Protein 7ZE1 (pdb70)

Radius of gyration: 24.99 Å; Cα contacts (8 Å, |Δi|>4): 1269; chains: 1; bounding box: 70×55×51 Å

Secondary structure (DSSP, 8-state):
-HHHHHHHHHHTTTTTTS----HHHHHHHHH--HHHH-SSBS-HHHHHHHHHHHHTT-S--TTS---TTSHHHHHHHHHHHHHHHTBSSHHHHHHHHHHHHHHS-HHHHHHHHHHHHHHSTTTTT-----HHHHSGGGTS-HHHHHHHHHHHHH-BSBSTTSSSSEEEE---GGGTS---GGGG-HHHHT-HHHHHHHHHHHHHS-TT--HHHHSGGGG-SHHHHHHHHHHHHHHHHHHHHHTT--SPPP--TTS-B---B----B-TTSPBPP-BPTTB--SHHHHTTT---SS-GGGGHHHHHHHHHHHHHHHHHH-EEE-TT--EEES-STTHHHHHHHHHHT-TTSTTHHHH--HHHHHHHHHH--PPPSBTTB----GGGSSSSGGGSHHHHHHHHHHHHHHHHHHHHHSPPP-HHHH--TT--EEEEE---EEEEEEEEEEE-GGGS---HHHHHHT---EEEEEEEEEE---EEEEEEEESS--EEEEEEEEEESB-TTSPBPPGGGTGGG-EEEEEEEEE--SEEEEEEEEGGG---SSS--SS-STTIIIIIT-------SSS---GGGSSPP-BSS-EEEEEEEEEEE------S-SS--TTSS-S-S-SSPTTGGGSS--S-HHHHHH-TTEEEEEEEEEEE-

Sequence (654 aa):
NYSQQQRDVWRLFKYINQPSYYKDHVEIAHSYYFYDHASNYAKHEVVEEFYRYFKYDTFLQRGEIFSVFHGEHLKQAIALFKLFYYANDFDTFYKTAVWARQHVNEGMFLYAFSVALIHRPDTYYFSLPPIYEIYPHYFYNYEVIQKAQHYKQMYYGQDGAHYNDRTIYANYSGYYVNVYPEQALAYFTEDVGVNSFYYYYNLYYPYWMSGEEFNLKYDNRGEIFYYMYQQILARYYLERLSHGFGEIDHFDWEVPFESGYYPSMCYPNGLYFPTRHAYAHLYEYFYNYGQHYGFNKYAHSYTHISDYERRIHDVIDSGYVHTHSGQKVDLFSHEGLDILGNLIEGNPESPYYHYYGAYQVFARHLLGYSHQPLTFHKLHPSALEHFETSMRDPAFYQLYKKLLGFFFRYKSQHYHYYDEHDLAYHGVHVKHVEVDPLVTYFDYFYADLSNAVYVTPEEFVHDSFKVHVAQERLNHKPFTYKIYIDSDKDTEAVVKVFLGPKYDEYGRYINLTENWMNFVQFDHFVYKLKSGENVISRNSHEIYNYIHDRTSYYELYQKAFGVQFHDNQFFFGFPQRYMLPRGSPEGMTYQFYVFVTKYHPYKAHASVPMVGSGMHYVDAYPMGYPFDRPVYYEELFYALPNSYFQDVRIYYQG

InterPro domains:
  IPR000896 Hemocyanin/hexamerin middle domain [PF00372] (154-431)
  IPR005203 Hemocyanin, C-terminal [PF03723] (442-683)
  IPR005204 Hemocyanin, N-terminal [PF03722] (27-147)
  IPR008922 Di-copper centre-containing domain superfamily [G3DSA:1.10.1280.10] (153-436)
  IPR008922 Di-copper centre-containing domain superfamily [SSF48056] (154-436)
  IPR013788 Hemocyanin/hexamerin [PR00187] (208-221)
  IPR013788 Hemocyanin/hexamerin [PR00187] (222-239)
  IPR013788 Hemocyanin/hexamerin [PR00187] (255-267)
  IPR013788 Hemocyanin/hexamerin [PR00187] (416-431)
  IPR013788 Hemocyanin/hexamerin [PS00210] (413-421)
  IPR013788 Hemocyanin/hexamerin [PTHR11511] (4-686)
  IPR014756 Immunoglobulin E-set [SSF81296] (441-684)
  IPR036697 Hemocyanin, N-terminal domain superfamily [G3DSA:1.20.1370.10] (26-152)
  IPR036697 Hemocyanin, N-terminal domain superfamily [SSF48050] (26-153)
  IPR037020 Hemocyanin, C-terminal domain superfamily [G3DSA:2.60.40.1520] (439-694)

Organism: Tribolium castaneum (NCBI:txid7070)

B-factor: mean 20.19, std 8.04, range [6.66, 45.57]

Structure (mmCIF, N/CA/C/O backbone):
data_7ZE1
#
_entry.id   7ZE1
#
_cell.length_a   1.00
_cell.length_b   1.00
_cell.length_c   1.00
_cell.angle_alpha   90.00
_cell.angle_beta   90.00
_cell.angle_gamma   90.00
#
_symmetry.space_group_name_H-M   'P 1'
#
loop_
_atom_site.group_PDB
_atom_site.id
_atom_site.type_symbol
_atom_site.label_atom_id
_atom_site.label_alt_id
_atom_site.label_comp_id
_atom_site.label_asym_id
_atom_site.label_entity_id
_atom_site.label_seq_id
_atom_site.pdbx_PDB_ins_code
_atom_site.Cartn_x
_atom_site.Cartn_y
_atom_site.Cartn_z
_atom_site.occupancy
_atom_site.B_iso_or_equiv
_atom_site.auth_seq_id
_atom_site.auth_comp_id
_atom_site.auth_asym_id
_atom_site.auth_atom_id
_atom_site.pdbx_PDB_model_num
ATOM 1 N N . ASN A 1 25 ? 18.314 55.448 34.118 1.00 35.36 25 ASN A N 1
ATOM 2 C CA . ASN A 1 25 ? 16.948 55.405 34.625 1.00 35.36 25 ASN A CA 1
ATOM 3 C C . ASN A 1 25 ? 16.166 54.284 33.953 1.00 35.36 25 ASN A C 1
ATOM 4 O O . ASN A 1 25 ? 16.724 53.511 33.178 1.00 35.36 25 ASN A O 1
ATOM 9 N N . TYR A 1 26 ? 14.868 54.199 34.252 1.00 31.97 26 TYR A N 1
ATOM 10 C CA . TYR A 1 26 ? 14.033 53.193 33.606 1.00 31.97 26 TYR A CA 1
ATOM 11 C C . TYR A 1 26 ? 13.999 53.399 32.098 1.00 31.97 26 TYR A C 1
ATOM 12 O O . TYR A 1 26 ? 14.070 52.434 31.330 1.00 31.97 26 TYR A O 1
ATOM 21 N N . SER A 1 27 ? 13.887 54.653 31.654 1.00 32.24 27 SER A N 1
ATOM 22 C CA . SER A 1 27 ? 13.894 54.932 30.222 1.00 32.24 27 SER A CA 1
ATOM 23 C C . SER A 1 27 ? 15.229 54.547 29.594 1.00 32.24 27 SER A C 1
ATOM 24 O O . SER A 1 27 ? 15.268 53.961 28.504 1.00 32.24 27 SER A O 1
ATOM 27 N N . GLN A 1 28 ? 16.336 54.872 30.264 1.00 32.73 28 GLN A N 1
ATOM 28 C CA . GLN A 1 28 ? 17.646 54.522 29.729 1.00 32.73 28 GLN A CA 1
ATOM 29 C C . GLN A 1 28 ? 17.853 53.014 29.724 1.00 32.73 28 GLN A C 1
ATOM 30 O O . GLN A 1 28 ? 18.445 52.467 28.787 1.00 32.73 28 GLN A O 1
ATOM 36 N N . GLN A 1 29 ? 17.375 52.324 30.761 1.00 29.71 29 GLN A N 1
ATOM 37 C CA . GLN A 1 29 ? 17.451 50.867 30.768 1.00 29.71 29 GLN A CA 1
ATOM 38 C C . GLN A 1 29 ? 16.640 50.276 29.622 1.00 29.71 29 GLN A C 1
ATOM 39 O O . GLN A 1 29 ? 17.074 49.321 28.970 1.00 29.71 29 GLN A O 1
ATOM 45 N N . GLN A 1 30 ? 15.461 50.840 29.357 1.00 28.51 30 GLN A N 1
ATOM 46 C CA . GLN A 1 30 ? 14.657 50.396 28.223 1.00 28.51 30 GLN A CA 1
ATOM 47 C C . GLN A 1 30 ? 15.401 50.597 26.910 1.00 28.51 30 GLN A C 1
ATOM 48 O O . GLN A 1 30 ? 15.413 49.709 26.046 1.00 28.51 30 GLN A O 1
ATOM 54 N N . ARG A 1 31 ? 16.022 51.764 26.737 1.00 31.01 31 ARG A N 1
ATOM 55 C CA . ARG A 1 31 ? 16.740 52.034 25.497 1.00 31.01 31 ARG A CA 1
ATOM 56 C C . ARG A 1 31 ? 17.928 51.095 25.331 1.00 31.01 31 ARG A C 1
ATOM 57 O O . ARG A 1 31 ? 18.203 50.628 24.222 1.00 31.01 31 ARG A O 1
ATOM 65 N N . ASP A 1 32 ? 18.649 50.808 26.417 1.00 28.90 32 ASP A N 1
ATOM 66 C CA . ASP A 1 32 ? 19.755 49.857 26.340 1.00 28.90 32 ASP A CA 1
ATOM 67 C C . ASP A 1 32 ? 19.257 48.455 26.005 1.00 28.90 32 ASP A C 1
ATOM 68 O O . ASP A 1 32 ? 19.882 47.735 25.213 1.00 28.90 32 ASP A O 1
ATOM 73 N N . VAL A 1 33 ? 18.136 48.048 26.600 1.00 26.00 33 VAL A N 1
ATOM 74 C CA . VAL A 1 33 ? 17.560 46.746 26.283 1.00 26.00 33 VAL A CA 1
ATOM 75 C C . VAL A 1 33 ? 17.233 46.665 24.800 1.00 26.00 33 VAL A C 1
ATOM 76 O O . VAL A 1 33 ? 17.525 45.663 24.138 1.00 26.00 33 VAL A O 1
ATOM 80 N N . TRP A 1 34 ? 16.624 47.717 24.251 1.00 24.73 34 TRP A N 1
ATOM 81 C CA . TRP A 1 34 ? 16.314 47.708 22.824 1.00 24.73 34 TRP A CA 1
ATOM 82 C C . TRP A 1 34 ? 17.586 47.688 21.985 1.00 24.73 34 TRP A C 1
ATOM 83 O O . TRP A 1 34 ? 17.657 46.988 20.969 1.00 24.73 34 TRP A O 1
ATOM 94 N N . ARG A 1 35 ? 18.602 48.451 22.393 1.00 27.46 35 ARG A N 1
ATOM 95 C CA . ARG A 1 35 ? 19.867 48.455 21.666 1.00 27.46 35 ARG A CA 1
ATOM 96 C C . ARG A 1 35 ? 20.477 47.065 21.611 1.00 27.46 35 ARG A C 1
ATOM 97 O O . ARG A 1 35 ? 21.120 46.707 20.619 1.00 27.46 35 ARG A O 1
ATOM 105 N N . LEU A 1 36 ? 20.294 46.274 22.667 1.00 25.63 36 LEU A N 1
ATOM 106 C CA . LEU A 1 36 ? 20.883 44.939 22.689 1.00 25.63 36 LEU A CA 1
ATOM 107 C C . LEU A 1 36 ? 20.356 44.045 21.572 1.00 25.63 36 LEU A C 1
ATOM 108 O O . LEU A 1 36 ? 21.005 43.049 21.237 1.00 25.63 36 LEU A O 1
ATOM 113 N N . PHE A 1 37 ? 19.207 44.373 20.984 1.00 21.82 37 PHE A N 1
ATOM 114 C CA . PHE A 1 37 ? 18.568 43.522 19.989 1.00 21.82 37 PHE A CA 1
ATOM 115 C C . PHE A 1 37 ? 18.848 43.944 18.552 1.00 21.82 37 PHE A C 1
ATOM 116 O O . PHE A 1 37 ? 18.304 43.332 17.629 1.00 21.82 37 PHE A O 1
ATOM 124 N N . LYS A 1 38 ? 19.674 44.963 18.335 1.00 24.75 38 LYS A N 1
ATOM 125 C CA . LYS A 1 38 ? 19.950 45.436 16.985 1.00 24.75 38 LYS A CA 1
ATOM 126 C C . LYS A 1 38 ? 20.970 44.539 16.297 1.00 24.75 38 LYS A C 1
ATOM 127 O O . LYS A 1 38 ? 22.018 44.217 16.863 1.00 24.75 38 LYS A O 1
ATOM 133 N N . TYR A 1 39 ? 20.659 44.144 15.064 1.00 24.64 39 TYR A N 1
ATOM 134 C CA . TYR A 1 39 ? 21.553 43.331 14.240 1.00 24.64 39 TYR A CA 1
ATOM 135 C C . TYR A 1 39 ? 22.059 42.119 15.020 1.00 24.64 39 TYR A C 1
ATOM 136 O O . TYR A 1 39 ? 23.247 41.968 15.303 1.00 24.64 39 TYR A O 1
ATOM 145 N N . ILE A 1 40 ? 21.113 41.247 15.365 1.00 20.45 40 ILE A N 1
ATOM 146 C CA . ILE A 1 40 ? 21.433 40.089 16.192 1.00 20.45 40 ILE A CA 1
ATOM 147 C C . ILE A 1 40 ? 22.369 39.144 15.449 1.00 20.45 40 ILE A C 1
ATOM 148 O O . ILE A 1 40 ? 23.267 38.541 16.048 1.00 20.45 40 ILE A O 1
ATOM 153 N N . ASN A 1 41 ? 22.185 39.005 14.135 1.00 20.04 41 ASN A N 1
ATOM 154 C CA . ASN A 1 41 ? 23.013 38.091 13.356 1.00 20.04 41 ASN A CA 1
ATOM 155 C C . ASN A 1 41 ? 24.457 38.558 13.241 1.00 20.04 41 ASN A C 1
ATOM 156 O O . ASN A 1 41 ? 25.305 37.779 12.795 1.00 20.04 41 ASN A O 1
ATOM 161 N N . GLN A 1 42 ? 24.752 39.796 13.623 1.00 24.27 42 GLN A N 1
ATOM 162 C CA . GLN A 1 42 ? 26.090 40.355 13.574 1.00 24.27 42 GLN A CA 1
ATOM 163 C C . GLN A 1 42 ? 26.582 40.660 14.982 1.00 24.27 42 GLN A C 1
ATOM 164 O O . GLN A 1 42 ? 25.773 40.856 15.893 1.00 24.27 42 GLN A O 1
ATOM 170 N N . PRO A 1 43 ? 27.896 40.704 15.197 1.00 25.28 43 PRO A N 1
ATOM 171 C CA . PRO A 1 43 ? 28.400 41.167 16.492 1.00 25.28 43 PRO A CA 1
ATOM 172 C C . PRO A 1 43 ? 28.029 42.622 16.730 1.00 25.28 43 PRO A C 1
ATOM 173 O O . PRO A 1 43 ? 27.958 43.429 15.801 1.00 25.28 43 PRO A O 1
ATOM 177 N N . SER A 1 44 ? 27.789 42.954 17.994 1.00 26.99 44 SER A N 1
ATOM 178 C CA . SER A 1 44 ? 27.442 44.321 18.358 1.00 26.99 44 SER A CA 1
ATOM 179 C C . SER A 1 44 ? 28.655 45.223 18.175 1.00 26.99 44 SER A C 1
ATOM 180 O O . SER A 1 44 ? 29.662 45.070 18.873 1.00 26.99 44 SER A O 1
ATOM 183 N N . TYR A 1 45 ? 28.562 46.164 17.240 1.00 28.79 45 TYR A N 1
ATOM 184 C CA . TYR A 1 45 ? 29.668 47.062 16.939 1.00 28.79 45 TYR A CA 1
ATOM 185 C C . TYR A 1 45 ? 29.611 48.362 17.729 1.00 28.79 45 TYR A C 1
ATOM 186 O O . TYR A 1 45 ? 30.436 49.250 17.491 1.00 28.79 45 TYR A O 1
ATOM 195 N N . TYR A 1 46 ? 28.666 48.501 18.656 1.00 28.59 46 TYR A N 1
ATOM 196 C CA . TYR A 1 46 ? 28.703 49.627 19.576 1.00 28.59 46 TYR A CA 1
ATOM 197 C C . TYR A 1 46 ? 29.986 49.572 20.394 1.00 28.59 46 TYR A C 1
ATOM 198 O O . TYR A 1 46 ? 30.456 48.495 20.770 1.00 28.59 46 TYR A O 1
ATOM 207 N N . LYS A 1 47 ? 30.556 50.746 20.669 1.00 32.29 47 LYS A N 1
ATOM 208 C CA . LYS A 1 47 ? 31.813 50.792 21.409 1.00 32.29 47 LYS A CA 1
ATOM 209 C C . LYS A 1 47 ? 31.628 50.279 22.832 1.00 32.29 47 LYS A C 1
ATOM 210 O O . LYS A 1 47 ? 32.444 49.493 23.331 1.00 32.29 47 LYS A O 1
ATOM 216 N N . ASP A 1 48 ? 30.555 50.709 23.499 1.00 31.51 48 ASP A N 1
ATOM 217 C CA . ASP A 1 48 ? 30.296 50.246 24.859 1.00 31.51 48 ASP A CA 1
ATOM 218 C C . ASP A 1 48 ? 30.089 48.739 24.897 1.00 31.51 48 ASP A C 1
ATOM 219 O O . ASP A 1 48 ? 30.609 48.056 25.787 1.00 31.51 48 ASP A O 1
ATOM 224 N N . HIS A 1 49 ? 29.329 48.199 23.943 1.00 29.31 49 HIS A N 1
ATOM 225 C CA . HIS A 1 49 ? 29.097 46.759 23.920 1.00 29.31 49 HIS A CA 1
ATOM 226 C C . HIS A 1 49 ? 30.404 45.999 23.751 1.00 29.31 49 HIS A C 1
ATOM 227 O O . HIS A 1 49 ? 30.650 45.006 24.447 1.00 29.31 49 HIS A O 1
ATOM 234 N N . VAL A 1 50 ? 31.256 46.450 22.830 1.00 30.88 50 VAL A N 1
ATOM 235 C CA . VAL A 1 50 ? 32.516 45.758 22.578 1.00 30.88 50 VAL A CA 1
ATOM 236 C C . VAL A 1 50 ? 33.401 45.811 23.816 1.00 30.88 50 VAL A C 1
ATOM 237 O O . VAL A 1 50 ? 33.995 44.803 24.221 1.00 30.88 50 VAL A O 1
ATOM 241 N N . GLU A 1 51 ? 33.500 46.988 24.439 1.00 31.41 51 GLU A N 1
ATOM 242 C CA . GLU A 1 51 ? 34.317 47.110 25.642 1.00 31.41 51 GLU A CA 1
ATOM 243 C C . GLU A 1 51 ? 33.807 46.195 26.747 1.00 31.41 51 GLU A C 1
ATOM 244 O O . GLU A 1 51 ? 34.591 45.483 27.387 1.00 31.41 51 GLU A O 1
ATOM 250 N N . ILE A 1 52 ? 32.493 46.191 26.979 1.00 29.11 52 ILE A N 1
ATOM 251 C CA . ILE A 1 52 ? 31.930 45.379 28.053 1.00 29.11 52 ILE A CA 1
ATOM 252 C C . ILE A 1 52 ? 32.179 43.901 27.787 1.00 29.11 52 ILE A C 1
ATOM 253 O O . ILE A 1 52 ? 32.575 43.149 28.686 1.00 29.11 52 ILE A O 1
ATOM 258 N N . ALA A 1 53 ? 31.948 43.458 26.551 1.00 28.77 53 ALA A N 1
ATOM 259 C CA . ALA A 1 53 ? 32.132 42.046 26.239 1.00 28.77 53 ALA A CA 1
ATOM 260 C C . ALA A 1 53 ? 33.591 41.632 26.381 1.00 28.77 53 ALA A C 1
ATOM 261 O O . ALA A 1 53 ? 33.887 40.569 26.936 1.00 28.77 53 ALA A O 1
ATOM 263 N N . HIS A 1 54 ? 34.520 42.456 25.892 1.00 33.14 54 HIS A N 1
ATOM 264 C CA . HIS A 1 54 ? 35.926 42.075 25.925 1.00 33.14 54 HIS A CA 1
ATOM 265 C C . HIS A 1 54 ? 36.514 42.144 27.329 1.00 33.14 54 HIS A C 1
ATOM 266 O O . HIS A 1 54 ? 37.382 41.333 27.668 1.00 33.14 54 HIS A O 1
ATOM 273 N N . SER A 1 55 ? 36.068 43.091 28.153 1.00 32.20 55 SER A N 1
ATOM 274 C CA . SER A 1 55 ? 36.629 43.244 29.490 1.00 32.20 55 SER A CA 1
ATOM 275 C C . SER A 1 55 ? 35.931 42.377 30.529 1.00 32.20 55 SER A C 1
ATOM 276 O O . SER A 1 55 ? 36.588 41.882 31.451 1.00 32.20 55 SER A O 1
ATOM 279 N N . TYR A 1 56 ? 34.622 42.178 30.403 1.00 29.99 56 TYR A N 1
ATOM 280 C CA . TYR A 1 56 ? 33.879 41.433 31.407 1.00 29.99 56 TYR A CA 1
ATOM 281 C C . TYR A 1 56 ? 34.226 39.949 31.354 1.00 29.99 56 TYR A C 1
ATOM 282 O O . TYR A 1 56 ? 34.649 39.419 30.324 1.00 29.99 56 TYR A O 1
ATOM 291 N N . TYR A 1 57 ? 34.045 39.280 32.493 1.00 32.26 57 TYR A N 1
ATOM 292 C CA . TYR A 1 57 ? 34.275 37.839 32.598 1.00 32.26 57 TYR A CA 1
ATOM 293 C C . TYR A 1 57 ? 33.373 37.328 33.718 1.00 32.26 57 TYR A C 1
ATOM 294 O O . TYR A 1 57 ? 33.668 37.542 34.897 1.00 32.26 57 TYR A O 1
ATOM 303 N N . PHE A 1 58 ? 32.279 36.660 33.344 1.00 29.11 58 PHE A N 1
ATOM 304 C CA . PHE A 1 58 ? 31.333 36.184 34.348 1.00 29.11 58 PHE A CA 1
ATOM 305 C C . PHE A 1 58 ? 31.978 35.162 35.277 1.00 29.11 58 PHE A C 1
ATOM 306 O O . PHE A 1 58 ? 31.772 35.207 36.496 1.00 29.11 58 PHE A O 1
ATOM 314 N N . TYR A 1 59 ? 32.761 34.233 34.725 1.00 30.70 59 TYR A N 1
ATOM 315 C CA . TYR A 1 59 ? 33.436 33.252 35.567 1.00 30.70 59 TYR A CA 1
ATOM 316 C C . TYR A 1 59 ? 34.510 33.901 36.428 1.00 30.70 59 TYR A C 1
ATOM 317 O O . TYR A 1 59 ? 34.784 33.428 37.537 1.00 30.70 59 TYR A O 1
ATOM 326 N N . ASP A 1 60 ? 35.129 34.978 35.939 1.00 32.33 60 ASP A N 1
ATOM 327 C CA . ASP A 1 60 ? 36.179 35.638 36.707 1.00 32.33 60 ASP A CA 1
ATOM 328 C C . ASP A 1 60 ? 35.635 36.192 38.016 1.00 32.33 60 ASP A C 1
ATOM 329 O O . ASP A 1 60 ? 36.298 36.111 39.056 1.00 32.33 60 ASP A O 1
ATOM 334 N N . HIS A 1 61 ? 34.433 36.764 37.986 1.00 33.14 61 HIS A N 1
ATOM 335 C CA . HIS A 1 61 ? 33.816 37.288 39.197 1.00 33.14 61 HIS A CA 1
ATOM 336 C C . HIS A 1 61 ? 33.137 36.169 39.974 1.00 33.14 61 HIS A C 1
ATOM 337 O O . HIS A 1 61 ? 33.506 35.891 41.120 1.00 33.14 61 HIS A O 1
ATOM 344 N N . ALA A 1 62 ? 32.138 35.529 39.367 1.00 30.53 62 ALA A N 1
ATOM 345 C CA . ALA A 1 62 ? 31.536 34.328 39.935 1.00 30.53 62 ALA A CA 1
ATOM 346 C C . ALA A 1 62 ? 30.870 34.575 41.285 1.00 30.53 62 ALA A C 1
ATOM 347 O O . ALA A 1 62 ? 30.429 33.625 41.938 1.00 30.53 62 ALA A O 1
ATOM 349 N N . SER A 1 63 ? 30.792 35.835 41.716 1.00 31.32 63 SER A N 1
ATOM 350 C CA . SER A 1 63 ? 30.181 36.172 42.996 1.00 31.32 63 SER A CA 1
ATOM 351 C C . SER A 1 63 ? 28.949 37.051 42.858 1.00 31.32 63 SER A C 1
ATOM 352 O O . SER A 1 63 ? 28.153 37.124 43.800 1.00 31.32 63 SER A O 1
ATOM 355 N N . ASN A 1 64 ? 28.775 37.716 41.718 1.00 30.27 64 ASN A N 1
ATOM 356 C CA . ASN A 1 64 ? 27.644 38.610 41.514 1.00 30.27 64 ASN A CA 1
ATOM 357 C C . ASN A 1 64 ? 26.358 37.873 41.166 1.00 30.27 64 ASN A C 1
ATOM 358 O O . ASN A 1 64 ? 25.304 38.512 41.085 1.00 30.27 64 ASN A O 1
ATOM 363 N N . TYR A 1 65 ? 26.416 36.563 40.954 1.00 27.90 65 TYR A N 1
ATOM 364 C CA . TYR A 1 65 ? 25.233 35.758 40.689 1.00 27.90 65 TYR A CA 1
ATOM 365 C C . TYR A 1 65 ? 24.815 35.031 41.960 1.00 27.90 65 TYR A C 1
ATOM 366 O O . TYR A 1 65 ? 25.661 34.556 42.723 1.00 27.90 65 TYR A O 1
ATOM 375 N N . ALA A 1 66 ? 23.503 34.947 42.181 1.00 27.69 66 ALA A N 1
ATOM 376 C CA . ALA A 1 66 ? 22.991 34.391 43.428 1.00 27.69 66 ALA A CA 1
ATOM 377 C C . ALA A 1 66 ? 23.436 32.953 43.653 1.00 27.69 66 ALA A C 1
ATOM 378 O O . ALA A 1 66 ? 23.440 32.491 44.799 1.00 27.69 66 ALA A O 1
ATOM 380 N N . LYS A 1 67 ? 23.807 32.237 42.595 1.00 28.90 67 LYS A N 1
ATOM 381 C CA . LYS A 1 67 ? 24.174 30.833 42.695 1.00 28.90 67 LYS A CA 1
ATOM 382 C C . LYS A 1 67 ? 25.442 30.579 41.895 1.00 28.90 67 LYS A C 1
ATOM 383 O O . LYS A 1 67 ? 25.564 31.030 40.753 1.00 28.90 67 LYS A O 1
ATOM 389 N N . HIS A 1 68 ? 26.389 29.859 42.499 1.00 29.67 68 HIS A N 1
ATOM 390 C CA . HIS A 1 68 ? 27.602 29.489 41.783 1.00 29.67 68 HIS A CA 1
ATOM 391 C C . HIS A 1 68 ? 27.408 28.257 40.912 1.00 29.67 68 HIS A C 1
ATOM 392 O O . HIS A 1 68 ? 28.208 28.023 39.997 1.00 29.67 68 HIS A O 1
ATOM 399 N N . GLU A 1 69 ? 26.358 27.473 41.165 1.00 29.48 69 GLU A N 1
ATOM 400 C CA . GLU A 1 69 ? 26.104 26.302 40.335 1.00 29.48 69 GLU A CA 1
ATOM 401 C C . GLU A 1 69 ? 25.770 26.705 38.905 1.00 29.48 69 GLU A C 1
ATOM 402 O O . GLU A 1 69 ? 26.229 26.067 37.952 1.00 29.48 69 GLU A O 1
ATOM 408 N N . VAL A 1 70 ? 24.975 27.762 38.732 1.00 27.03 70 VAL A N 1
ATOM 409 C CA . VAL A 1 70 ? 24.570 28.168 37.390 1.00 27.03 70 VAL A CA 1
ATOM 410 C C . VAL A 1 70 ? 25.778 28.635 36.587 1.00 27.03 70 VAL A C 1
ATOM 411 O O . VAL A 1 70 ? 25.947 28.269 35.416 1.00 27.03 70 VAL A O 1
ATOM 415 N N . VAL A 1 71 ? 26.644 29.440 37.205 1.00 27.33 71 VAL A N 1
ATOM 416 C CA . VAL A 1 71 ? 27.826 29.924 36.504 1.00 27.33 71 VAL A CA 1
ATOM 417 C C . VAL A 1 71 ? 28.771 28.770 36.202 1.00 27.33 71 VAL A C 1
ATOM 418 O O . VAL A 1 71 ? 29.371 28.715 35.124 1.00 27.33 71 VAL A O 1
ATOM 422 N N . GLU A 1 72 ? 28.926 27.833 37.141 1.00 28.51 72 GLU A N 1
ATOM 423 C CA . GLU A 1 72 ? 29.792 26.687 36.882 1.00 28.51 72 GLU A CA 1
ATOM 424 C C . GLU A 1 72 ? 29.260 25.844 35.730 1.00 28.51 72 GLU A C 1
ATOM 425 O O . GLU A 1 72 ? 30.030 25.382 34.881 1.00 28.51 72 GLU A O 1
ATOM 431 N N . GLU A 1 73 ? 27.944 25.634 35.683 1.00 28.96 73 GLU A N 1
ATOM 432 C CA . GLU A 1 73 ? 27.353 24.869 34.590 1.00 28.96 73 GLU A CA 1
ATOM 433 C C . GLU A 1 73 ? 27.569 25.570 33.256 1.00 28.96 73 GLU A C 1
ATOM 434 O O . GLU A 1 73 ? 27.942 24.937 32.258 1.00 28.96 73 GLU A O 1
ATOM 440 N N . PHE A 1 74 ? 27.336 26.883 33.215 1.00 25.66 74 PHE A N 1
ATOM 441 C CA . PHE A 1 74 ? 27.520 27.595 31.957 1.00 25.66 74 PHE A CA 1
ATOM 442 C C . PHE A 1 74 ? 28.984 27.603 31.539 1.00 25.66 74 PHE A C 1
ATOM 443 O O . PHE A 1 74 ? 29.290 27.529 30.347 1.00 25.66 74 PHE A O 1
ATOM 451 N N . TYR A 1 75 ? 29.906 27.696 32.501 1.00 29.90 75 TYR A N 1
ATOM 452 C CA . TYR A 1 75 ? 31.326 27.629 32.173 1.00 29.90 75 TYR A CA 1
ATOM 453 C C . TYR A 1 75 ? 31.690 26.265 31.604 1.00 29.90 75 TYR A C 1
ATOM 454 O O . TYR A 1 75 ? 32.431 26.169 30.616 1.00 29.90 75 TYR A O 1
ATOM 463 N N . ARG A 1 76 ? 31.169 25.197 32.212 1.00 29.58 76 ARG A N 1
ATOM 464 C CA . ARG A 1 76 ? 31.405 23.858 31.685 1.00 29.58 76 ARG A CA 1
ATOM 465 C C . ARG A 1 76 ? 30.905 23.745 30.254 1.00 29.58 76 ARG A C 1
ATOM 466 O O . ARG A 1 76 ? 31.579 23.165 29.395 1.00 29.58 76 ARG A O 1
ATOM 474 N N . TYR A 1 77 ? 29.718 24.286 29.979 1.00 25.09 77 TYR A N 1
ATOM 475 C CA . TYR A 1 77 ? 29.204 24.254 28.614 1.00 25.09 77 TYR A CA 1
ATOM 476 C C . TYR A 1 77 ? 30.083 25.075 27.678 1.00 25.09 77 TYR A C 1
ATOM 477 O O . TYR A 1 77 ? 30.383 24.647 26.558 1.00 25.09 77 TYR A O 1
ATOM 486 N N . PHE A 1 78 ? 30.520 26.251 28.131 1.00 27.53 78 PHE A N 1
ATOM 487 C CA . PHE A 1 78 ? 31.160 27.212 27.242 1.00 27.53 78 PHE A CA 1
ATOM 488 C C . PHE A 1 78 ? 32.571 26.782 26.863 1.00 27.53 78 PHE A C 1
ATOM 489 O O . PHE A 1 78 ? 32.993 26.973 25.717 1.00 27.53 78 PHE A O 1
ATOM 497 N N . LYS A 1 79 ? 33.318 26.206 27.803 1.00 31.23 79 LYS A N 1
ATOM 498 C CA . LYS A 1 79 ? 34.736 25.964 27.557 1.00 31.23 79 LYS A CA 1
ATOM 499 C C . LYS A 1 79 ? 34.999 24.645 26.837 1.00 31.23 79 LYS A C 1
ATOM 500 O O . LYS A 1 79 ? 35.664 24.627 25.797 1.00 31.23 79 LYS A O 1
ATOM 506 N N . TYR A 1 80 ? 34.484 23.541 27.368 1.00 33.67 80 TYR A N 1
ATOM 507 C CA . TYR A 1 80 ? 34.937 22.206 26.974 1.00 33.67 80 TYR A CA 1
ATOM 508 C C . TYR A 1 80 ? 34.170 21.690 25.753 1.00 33.67 80 TYR A C 1
ATOM 509 O O . TYR A 1 80 ? 33.532 20.638 25.775 1.00 33.67 80 TYR A O 1
ATOM 518 N N . ASP A 1 81 ? 34.267 22.459 24.667 1.00 33.99 81 ASP A N 1
ATOM 519 C CA . ASP A 1 81 ? 33.750 22.063 23.360 1.00 33.99 81 ASP A CA 1
ATOM 520 C C . ASP A 1 81 ? 32.376 21.413 23.441 1.00 33.99 81 ASP A C 1
ATOM 521 O O . ASP A 1 81 ? 32.136 20.385 22.801 1.00 33.99 81 ASP A O 1
ATOM 526 N N . THR A 1 82 ? 31.469 21.996 24.218 1.00 29.01 82 THR A N 1
ATOM 527 C CA . THR A 1 82 ? 30.090 21.528 24.297 1.00 29.01 82 THR A CA 1
ATOM 528 C C . THR A 1 82 ? 29.129 22.698 24.177 1.00 29.01 82 THR A C 1
ATOM 529 O O . THR A 1 82 ? 28.042 22.696 24.761 1.00 29.01 82 THR A O 1
ATOM 533 N N . PHE A 1 83 ? 29.513 23.717 23.412 1.00 23.56 83 PHE A N 1
ATOM 534 C CA . PHE A 1 83 ? 28.703 24.914 23.257 1.00 23.56 83 PHE A CA 1
ATOM 535 C C . PHE A 1 83 ? 28.387 25.150 21.789 1.00 23.56 83 PHE A C 1
ATOM 536 O O . PHE A 1 83 ? 29.183 24.829 20.904 1.00 23.56 83 PHE A O 1
ATOM 544 N N . LEU A 1 84 ? 27.217 25.735 21.547 1.00 18.80 84 LEU A N 1
ATOM 545 C CA . LEU A 1 84 ? 26.761 26.035 20.195 1.00 18.80 84 LEU A CA 1
ATOM 546 C C . LEU A 1 84 ? 27.425 27.324 19.726 1.00 18.80 84 LEU A C 1
ATOM 547 O O . LEU A 1 84 ? 27.152 28.402 20.262 1.00 18.80 84 LEU A O 1
ATOM 552 N N . GLN A 1 85 ? 28.292 27.214 18.724 1.00 21.35 85 GLN A N 1
ATOM 553 C CA . GLN A 1 85 ? 29.053 28.358 18.246 1.00 21.35 85 GLN A CA 1
ATOM 554 C C . GLN A 1 85 ? 28.145 29.335 17.503 1.00 21.35 85 GLN A C 1
ATOM 555 O O . GLN A 1 85 ? 26.998 29.035 17.169 1.00 21.35 85 GLN A O 1
ATOM 561 N N . ARG A 1 86 ? 28.676 30.528 17.251 1.00 21.21 86 ARG A N 1
ATOM 562 C CA . ARG A 1 86 ? 27.943 31.512 16.468 1.00 21.21 86 ARG A CA 1
ATOM 563 C C . ARG A 1 86 ? 27.778 31.031 15.032 1.00 21.21 86 ARG A C 1
ATOM 564 O O . ARG A 1 86 ? 28.678 30.414 14.458 1.00 21.21 86 ARG A O 1
ATOM 572 N N . GLY A 1 87 ? 26.618 31.327 14.449 1.00 19.64 87 GLY A N 1
ATOM 573 C CA . GLY A 1 87 ? 26.330 30.957 13.082 1.00 19.64 87 GLY A CA 1
ATOM 574 C C . GLY A 1 87 ? 25.606 29.641 12.916 1.00 19.64 87 GLY A C 1
ATOM 575 O O . GLY A 1 87 ? 25.183 29.323 11.797 1.00 19.64 87 GLY A O 1
ATOM 576 N N . GLU A 1 88 ? 25.451 28.865 13.982 1.00 18.94 88 GLU A N 1
ATOM 577 C CA . GLU A 1 88 ? 24.744 27.597 13.916 1.00 18.94 88 GLU A CA 1
ATOM 578 C C . GLU A 1 88 ? 23.271 27.789 14.243 1.00 18.94 88 GLU A C 1
ATOM 579 O O . GLU A 1 88 ? 22.896 28.639 15.054 1.00 18.94 88 GLU A O 1
ATOM 585 N N . ILE A 1 89 ? 22.433 26.983 13.592 1.00 12.98 89 ILE A N 1
ATOM 586 C CA . ILE A 1 89 ? 20.999 27.044 13.827 1.00 12.98 89 ILE A CA 1
ATOM 587 C C . ILE A 1 89 ? 20.698 26.584 15.245 1.00 12.98 89 ILE A C 1
ATOM 588 O O . ILE A 1 89 ? 21.260 25.594 15.731 1.00 12.98 89 ILE A O 1
ATOM 593 N N . PHE A 1 90 ? 19.809 27.307 15.916 1.00 14.86 90 PHE A N 1
ATOM 594 C CA . PHE A 1 90 ? 19.383 26.986 17.269 1.00 14.86 90 PHE A CA 1
ATOM 595 C C . PHE A 1 90 ? 17.919 26.571 17.252 1.00 14.86 90 PHE A C 1
ATOM 596 O O . PHE A 1 90 ? 17.090 27.214 16.603 1.00 14.86 90 PHE A O 1
ATOM 604 N N . SER A 1 91 ? 17.609 25.486 17.956 1.00 12.50 91 SER A N 1
ATOM 605 C CA . SER A 1 91 ? 16.241 24.996 18.069 1.00 12.50 91 SER A CA 1
ATOM 606 C C . SER A 1 91 ? 15.975 24.663 19.527 1.00 12.50 91 SER A C 1
ATOM 607 O O . SER A 1 91 ? 16.692 23.852 20.119 1.00 12.50 91 SER A O 1
ATOM 610 N N . VAL A 1 92 ? 14.948 25.288 20.104 1.00 13.18 92 VAL A N 1
ATOM 611 C CA . VAL A 1 92 ? 14.620 25.056 21.505 1.00 13.18 92 VAL A CA 1
ATOM 612 C C . VAL A 1 92 ? 14.047 23.670 21.744 1.00 13.18 92 VAL A C 1
ATOM 613 O O . VAL A 1 92 ? 13.898 23.263 22.900 1.00 13.18 92 VAL A O 1
ATOM 617 N N . PHE A 1 93 ? 13.727 22.935 20.684 1.00 10.89 93 PHE A N 1
ATOM 618 C CA . PHE A 1 93 ? 13.193 21.587 20.802 1.00 10.89 93 PHE A CA 1
ATOM 619 C C . PHE A 1 93 ? 14.263 20.517 20.672 1.00 10.89 93 PHE A C 1
ATOM 620 O O . PHE A 1 93 ? 13.931 19.328 20.670 1.00 10.89 93 PHE A O 1
ATOM 628 N N . HIS A 1 94 ? 15.527 20.905 20.553 1.00 13.78 94 HIS A N 1
ATOM 629 C CA . HIS A 1 94 ? 16.633 19.966 20.634 1.00 13.78 94 HIS A CA 1
ATOM 630 C C . HIS A 1 94 ? 17.127 19.911 22.072 1.00 13.78 94 HIS A C 1
ATOM 631 O O . HIS A 1 94 ? 17.221 20.939 22.747 1.00 13.78 94 HIS A O 1
ATOM 638 N N . GLY A 1 95 ? 17.434 18.702 22.540 1.00 14.78 95 GLY A N 1
ATOM 639 C CA . GLY A 1 95 ? 17.727 18.528 23.953 1.00 14.78 95 GLY A CA 1
ATOM 640 C C . GLY A 1 95 ? 18.905 19.362 24.417 1.00 14.78 95 GLY A C 1
ATOM 641 O O . GLY A 1 95 ? 18.823 20.068 25.424 1.00 14.78 95 GLY A O 1
ATOM 642 N N . GLU A 1 96 ? 20.016 19.304 23.681 1.00 17.68 96 GLU A N 1
ATOM 643 C CA . GLU A 1 96 ? 21.227 19.978 24.137 1.00 17.68 96 GLU A CA 1
ATOM 644 C C . GLU A 1 96 ? 21.139 21.482 23.901 1.00 17.68 96 GLU A C 1
ATOM 645 O O . GLU A 1 96 ? 21.611 22.274 24.727 1.00 17.68 96 GLU A O 1
ATOM 651 N N . HIS A 1 97 ? 20.531 21.899 22.787 1.00 15.50 97 HIS A N 1
ATOM 652 C CA . HIS A 1 97 ? 20.210 23.311 22.612 1.00 15.50 97 HIS A CA 1
ATOM 653 C C . HIS A 1 97 ? 19.402 23.821 23.793 1.00 15.50 97 HIS A C 1
ATOM 654 O O . HIS A 1 97 ? 19.682 24.891 24.342 1.00 15.50 97 HIS A O 1
ATOM 661 N N . LEU A 1 98 ? 18.377 23.064 24.185 1.00 15.78 98 LEU A N 1
ATOM 662 C CA . LEU A 1 98 ? 17.528 23.487 25.289 1.00 15.78 98 LEU A CA 1
ATOM 663 C C . LEU A 1 98 ? 18.315 23.562 26.587 1.00 15.78 98 LEU A C 1
ATOM 664 O O . LEU A 1 98 ? 18.141 24.500 27.369 1.00 15.78 98 LEU A O 1
ATOM 669 N N . LYS A 1 99 ? 19.176 22.577 26.844 1.00 17.33 99 LYS A N 1
ATOM 670 C CA . LYS A 1 99 ? 19.962 22.597 28.073 1.00 17.33 99 LYS A CA 1
ATOM 671 C C . LYS A 1 99 ? 20.873 23.818 28.125 1.00 17.33 99 LYS A C 1
ATOM 672 O O . LYS A 1 99 ? 20.966 24.491 29.159 1.00 17.33 99 LYS A O 1
ATOM 678 N N . GLN A 1 100 ? 21.551 24.123 27.017 1.00 19.48 100 GLN A N 1
ATOM 679 C CA . GLN A 1 100 ? 22.439 25.282 26.990 1.00 19.48 100 GLN A CA 1
ATOM 680 C C . GLN A 1 100 ? 21.658 26.582 27.137 1.00 19.48 100 GLN A C 1
ATOM 681 O O . GLN A 1 100 ? 22.096 27.504 27.840 1.00 19.48 100 GLN A O 1
ATOM 687 N N . ALA A 1 101 ? 20.505 26.681 26.472 1.00 18.24 101 ALA A N 1
ATOM 688 C CA . ALA A 1 101 ? 19.685 27.879 26.599 1.00 18.24 101 ALA A CA 1
ATOM 689 C C . ALA A 1 101 ? 19.185 28.045 28.025 1.00 18.24 101 ALA A C 1
ATOM 690 O O . ALA A 1 101 ? 19.105 29.165 28.534 1.00 18.24 101 ALA A O 1
ATOM 692 N N . ILE A 1 102 ? 18.844 26.938 28.686 1.00 17.83 102 ILE A N 1
ATOM 693 C CA . ILE A 1 102 ? 18.423 27.003 30.081 1.00 17.83 102 ILE A CA 1
ATOM 694 C C . ILE A 1 102 ? 19.568 27.484 30.957 1.00 17.83 102 ILE A C 1
ATOM 695 O O . ILE A 1 102 ? 19.374 28.300 31.863 1.00 17.83 102 ILE A O 1
ATOM 700 N N . ALA A 1 103 ? 20.776 26.973 30.716 1.00 21.27 103 ALA A N 1
ATOM 701 C CA . ALA A 1 103 ? 21.922 27.412 31.505 1.00 21.27 103 ALA A CA 1
ATOM 702 C C . ALA A 1 103 ? 22.160 28.908 31.337 1.00 21.27 103 ALA A C 1
ATOM 703 O O . ALA A 1 103 ? 22.397 29.626 32.317 1.00 21.27 103 ALA A O 1
ATOM 705 N N . LEU A 1 104 ? 22.085 29.401 30.099 1.00 21.26 104 LEU A N 1
ATOM 706 C CA . LEU A 1 104 ? 22.283 30.830 29.877 1.00 21.26 104 LEU A CA 1
ATOM 707 C C . LEU A 1 104 ? 21.164 31.651 30.508 1.00 21.26 104 LEU A C 1
ATOM 708 O O . LEU A 1 104 ? 21.417 32.717 31.081 1.00 21.26 104 LEU A O 1
ATOM 713 N N . PHE A 1 105 ? 19.919 31.185 30.403 1.00 19.53 105 PHE A N 1
ATOM 714 C CA . PHE A 1 105 ? 18.818 31.914 31.020 1.00 19.53 105 PHE A CA 1
ATOM 715 C C . PHE A 1 105 ? 18.982 31.969 32.529 1.00 19.53 105 PHE A C 1
ATOM 716 O O . PHE A 1 105 ? 18.671 32.985 33.154 1.00 19.53 105 PHE A O 1
ATOM 724 N N . LYS A 1 106 ? 19.443 30.876 33.138 1.00 21.48 106 LYS A N 1
ATOM 725 C CA . LYS A 1 106 ? 19.672 30.876 34.578 1.00 21.48 106 LYS A CA 1
ATOM 726 C C . LYS A 1 106 ? 20.813 31.811 34.951 1.00 21.48 106 LYS A C 1
ATOM 727 O O . LYS A 1 106 ? 20.781 32.447 36.010 1.00 21.48 106 LYS A O 1
ATOM 733 N N . LEU A 1 107 ? 21.835 31.902 34.099 1.00 24.41 107 LEU A N 1
ATOM 734 C CA . LEU A 1 107 ? 22.893 32.879 34.332 1.00 24.41 107 LEU A CA 1
ATOM 735 C C . LEU A 1 107 ? 22.345 34.299 34.286 1.00 24.41 107 LEU A C 1
ATOM 736 O O . LEU A 1 107 ? 22.708 35.142 35.114 1.00 24.41 107 LEU A O 1
ATOM 741 N N . PHE A 1 108 ? 21.477 34.586 33.314 1.00 22.35 108 PHE A N 1
ATOM 742 C CA . PHE A 1 108 ? 20.892 35.922 33.205 1.00 22.35 108 PHE A CA 1
ATOM 743 C C . PHE A 1 108 ? 19.962 36.222 34.374 1.00 22.35 108 PHE A C 1
ATOM 744 O O . PHE A 1 108 ? 19.921 37.353 34.870 1.00 22.35 108 PHE A O 1
ATOM 752 N N . TYR A 1 109 ? 19.191 35.226 34.805 1.00 23.06 109 TYR A N 1
ATOM 753 C CA . TYR A 1 109 ? 18.114 35.439 35.763 1.00 23.06 109 TYR A CA 1
ATOM 754 C C . TYR A 1 109 ? 18.641 35.597 37.182 1.00 23.06 109 TYR A C 1
ATOM 755 O O . TYR A 1 109 ? 18.101 36.389 37.962 1.00 23.06 109 TYR A O 1
ATOM 764 N N . TYR A 1 110 ? 19.696 34.865 37.532 1.00 24.52 110 TYR A N 1
ATOM 765 C CA . TYR A 1 110 ? 20.246 34.888 38.885 1.00 24.52 110 TYR A CA 1
ATOM 766 C C . TYR A 1 110 ? 21.340 35.928 39.042 1.00 24.52 110 TYR A C 1
ATOM 767 O O . TYR A 1 110 ? 22.246 35.771 39.863 1.00 24.52 110 TYR A O 1
ATOM 776 N N . ALA A 1 111 ? 21.282 37.004 38.264 1.00 25.29 111 ALA A N 1
ATOM 777 C CA . ALA A 1 111 ? 22.161 38.147 38.456 1.00 25.29 111 ALA A CA 1
ATOM 778 C C . ALA A 1 111 ? 21.660 38.938 39.657 1.00 25.29 111 ALA A C 1
ATOM 779 O O . ALA A 1 111 ? 20.519 39.412 39.661 1.00 25.29 111 ALA A O 1
ATOM 781 N N . ASN A 1 112 ? 22.515 39.085 40.672 1.00 28.00 112 ASN A N 1
ATOM 782 C CA . ASN A 1 112 ? 22.076 39.696 41.922 1.00 28.00 112 ASN A CA 1
ATOM 783 C C . ASN A 1 112 ? 21.572 41.114 41.698 1.00 28.00 112 ASN A C 1
ATOM 784 O O . ASN A 1 112 ? 20.597 41.541 42.327 1.00 28.00 112 ASN A O 1
ATOM 789 N N . ASP A 1 113 ? 22.221 41.859 40.810 1.00 28.28 113 ASP A N 1
ATOM 790 C CA . ASP A 1 113 ? 21.827 43.218 40.480 1.00 28.28 113 ASP A CA 1
ATOM 791 C C . ASP A 1 113 ? 21.691 43.368 38.970 1.00 28.28 113 ASP A C 1
ATOM 792 O O . ASP A 1 113 ? 22.257 42.595 38.193 1.00 28.28 113 ASP A O 1
ATOM 797 N N . PHE A 1 114 ? 20.917 44.377 38.562 1.00 26.78 114 PHE A N 1
ATOM 798 C CA . PHE A 1 114 ? 20.654 44.578 37.141 1.00 26.78 114 PHE A CA 1
ATOM 799 C C . PHE A 1 114 ? 21.928 44.890 36.368 1.00 26.78 114 PHE A C 1
ATOM 800 O O . PHE A 1 114 ? 22.032 44.544 35.187 1.00 26.78 114 PHE A O 1
ATOM 808 N N . ASP A 1 115 ? 22.898 45.556 37.000 1.00 28.25 115 ASP A N 1
ATOM 809 C CA . ASP A 1 115 ? 24.134 45.890 36.298 1.00 28.25 115 ASP A CA 1
ATOM 810 C C . ASP A 1 115 ? 24.876 44.631 35.865 1.00 28.25 115 ASP A C 1
ATOM 811 O O . ASP A 1 115 ? 25.366 44.545 34.731 1.00 28.25 115 ASP A O 1
ATOM 816 N N . THR A 1 116 ? 24.962 43.639 36.753 1.00 27.75 116 THR A N 1
ATOM 817 C CA . THR A 1 116 ? 25.589 42.375 36.386 1.00 27.75 116 THR A CA 1
ATOM 818 C C . THR A 1 116 ? 24.816 41.690 35.271 1.00 27.75 116 THR A C 1
ATOM 819 O O . THR A 1 116 ? 25.411 41.097 34.363 1.00 27.75 116 THR A O 1
ATOM 823 N N . PHE A 1 117 ? 23.486 41.757 35.327 1.00 24.54 117 PHE A N 1
ATOM 824 C CA . PHE A 1 117 ? 22.669 41.178 34.268 1.00 24.54 117 PHE A CA 1
ATOM 825 C C . PHE A 1 117 ? 22.966 41.836 32.929 1.00 24.54 117 PHE A C 1
ATOM 826 O O . PHE A 1 117 ? 23.068 41.155 31.905 1.00 24.54 117 PHE A O 1
ATOM 834 N N . TYR A 1 118 ? 23.121 43.160 32.918 1.00 27.36 118 TYR A N 1
ATOM 835 C CA . TYR A 1 118 ? 23.410 43.857 31.671 1.00 27.36 118 TYR A CA 1
ATOM 836 C C . TYR A 1 118 ? 24.793 43.501 31.144 1.00 27.36 118 TYR A C 1
ATOM 837 O O . TYR A 1 118 ? 24.971 43.308 29.935 1.00 27.36 118 TYR A O 1
ATOM 846 N N . LYS A 1 119 ? 25.790 43.420 32.027 1.00 27.57 119 LYS A N 1
ATOM 847 C CA . LYS A 1 119 ? 27.124 43.035 31.573 1.00 27.57 119 LYS A CA 1
ATOM 848 C C . LYS A 1 119 ? 27.116 41.627 30.994 1.00 27.57 119 LYS A C 1
ATOM 849 O O . LYS A 1 119 ? 27.708 41.374 29.935 1.00 27.57 119 LYS A O 1
ATOM 855 N N . THR A 1 120 ? 26.437 40.697 31.668 1.00 25.36 120 THR A N 1
ATOM 856 C CA . THR A 1 120 ? 26.333 39.338 31.151 1.00 25.36 120 THR A CA 1
ATOM 857 C C . THR A 1 120 ? 25.611 39.319 29.811 1.00 25.36 120 THR A C 1
ATOM 858 O O . THR A 1 120 ? 26.002 38.585 28.898 1.00 25.36 120 THR A O 1
ATOM 862 N N . ALA A 1 121 ? 24.545 40.111 29.681 1.00 24.59 121 ALA A N 1
ATOM 863 C CA . ALA A 1 121 ? 23.800 40.153 28.430 1.00 24.59 121 ALA A CA 1
ATOM 864 C C . ALA A 1 121 ? 24.667 40.670 27.293 1.00 24.59 121 ALA A C 1
ATOM 865 O O . ALA A 1 121 ? 24.628 40.132 26.184 1.00 24.59 121 ALA A O 1
ATOM 867 N N . VAL A 1 122 ? 25.453 41.717 27.547 1.00 26.90 122 VAL A N 1
ATOM 868 C CA . VAL A 1 122 ? 26.335 42.249 26.510 1.00 26.90 122 VAL A CA 1
ATOM 869 C C . VAL A 1 122 ? 27.368 41.203 26.106 1.00 26.90 122 VAL A C 1
ATOM 870 O O . VAL A 1 122 ? 27.619 40.972 24.913 1.00 26.90 122 VAL A O 1
ATOM 874 N N . TRP A 1 123 ? 27.987 40.556 27.096 1.00 25.16 123 TRP A N 1
ATOM 875 C CA . TRP A 1 123 ? 28.978 39.533 26.785 1.00 25.16 123 TRP A CA 1
ATOM 876 C C . TRP A 1 123 ? 28.363 38.425 25.941 1.00 25.16 123 TRP A C 1
ATOM 877 O O . TRP A 1 123 ? 28.929 38.019 24.920 1.00 25.16 123 TRP A O 1
ATOM 888 N N . ALA A 1 124 ? 27.193 37.929 26.351 1.00 23.52 124 ALA A N 1
ATOM 889 C CA . ALA A 1 124 ? 26.541 36.852 25.616 1.00 23.52 124 ALA A CA 1
ATOM 890 C C . ALA A 1 124 ? 26.168 37.296 24.209 1.00 23.52 124 ALA A C 1
ATOM 891 O O . ALA A 1 124 ? 26.304 36.527 23.251 1.00 23.52 124 ALA A O 1
ATOM 893 N N . ARG A 1 125 ? 25.682 38.530 24.068 1.00 24.06 125 ARG A N 1
ATOM 894 C CA . ARG A 1 125 ? 25.401 39.082 22.749 1.00 24.06 125 ARG A CA 1
ATOM 895 C C . ARG A 1 125 ? 26.623 38.976 21.857 1.00 24.06 125 ARG A C 1
ATOM 896 O O . ARG A 1 125 ? 26.537 38.528 20.709 1.00 24.06 125 ARG A O 1
ATOM 904 N N . GLN A 1 126 ? 27.777 39.385 22.375 1.00 26.42 126 GLN A N 1
ATOM 905 C CA . GLN A 1 126 ? 28.977 39.408 21.550 1.00 26.42 126 GLN A CA 1
ATOM 906 C C . GLN A 1 126 ? 29.615 38.035 21.371 1.00 26.42 126 GLN A C 1
ATOM 907 O O . GLN A 1 126 ? 30.426 37.869 20.455 1.00 26.42 126 GLN A O 1
ATOM 913 N N . HIS A 1 127 ? 29.270 37.051 22.203 1.00 23.85 127 HIS A N 1
ATOM 914 C CA . HIS A 1 127 ? 30.016 35.796 22.210 1.00 23.85 127 HIS A CA 1
ATOM 915 C C . HIS A 1 127 ? 29.144 34.557 22.039 1.00 23.85 127 HIS A C 1
ATOM 916 O O . HIS A 1 127 ? 29.561 33.594 21.389 1.00 23.85 127 HIS A O 1
ATOM 923 N N . VAL A 1 128 ? 27.946 34.558 22.610 1.00 22.38 128 VAL A N 1
ATOM 924 C CA . VAL A 1 128 ? 27.090 33.379 22.583 1.00 22.38 128 VAL A CA 1
ATOM 925 C C . VAL A 1 128 ? 26.310 33.349 21.272 1.00 22.38 128 VAL A C 1
ATOM 926 O O . VAL A 1 128 ? 26.149 34.364 20.589 1.00 22.38 128 VAL A O 1
ATOM 930 N N . ASN A 1 129 ? 25.827 32.157 20.913 1.00 19.61 129 ASN A N 1
ATOM 931 C CA . ASN A 1 129 ? 25.052 31.982 19.692 1.00 19.61 129 ASN A CA 1
ATOM 932 C C . ASN A 1 129 ? 23.883 32.960 19.650 1.00 19.61 129 ASN A C 1
ATOM 933 O O . ASN A 1 129 ? 23.328 33.344 20.682 1.00 19.61 129 ASN A O 1
ATOM 938 N N . GLU A 1 130 ? 23.515 33.366 18.434 1.00 19.78 130 GLU A N 1
ATOM 939 C CA . GLU A 1 130 ? 22.515 34.417 18.267 1.00 19.78 130 GLU A CA 1
ATOM 940 C C . GLU A 1 130 ? 21.140 33.962 18.741 1.00 19.78 130 GLU A C 1
ATOM 941 O O . GLU A 1 130 ? 20.490 34.645 19.541 1.00 19.78 130 GLU A O 1
ATOM 947 N N . GLY A 1 131 ? 20.678 32.809 18.257 1.00 18.30 131 GLY A N 1
ATOM 948 C CA . GLY A 1 131 ? 19.366 32.328 18.658 1.00 18.30 131 GLY A CA 1
ATOM 949 C C . GLY A 1 131 ? 19.309 31.956 20.126 1.00 18.30 131 GLY A C 1
ATOM 950 O O . GLY A 1 131 ? 18.341 32.277 20.823 1.00 18.30 131 GLY A O 1
ATOM 951 N N . MET A 1 132 ? 20.342 31.268 20.615 1.00 18.69 132 MET A N 1
ATOM 952 C CA . MET A 1 132 ? 20.391 30.888 22.021 1.00 18.69 132 MET A CA 1
ATOM 953 C C . MET A 1 132 ? 20.391 32.122 22.913 1.00 18.69 132 MET A C 1
ATOM 954 O O . MET A 1 132 ? 19.650 32.191 23.902 1.00 18.69 132 MET A O 1
ATOM 959 N N . PHE A 1 133 ? 21.224 33.108 22.575 1.00 20.79 133 PHE A N 1
ATOM 960 C CA . PHE A 1 133 ? 21.252 34.341 23.351 1.00 20.79 133 PHE A CA 1
ATOM 961 C C . PHE A 1 133 ? 19.901 35.031 23.320 1.00 20.79 133 PHE A C 1
ATOM 962 O O . PHE A 1 133 ? 19.407 35.487 24.354 1.00 20.79 133 PHE A O 1
ATOM 970 N N . LEU A 1 134 ? 19.285 35.119 22.141 1.00 18.31 134 LEU A N 1
ATOM 971 C CA . LEU A 1 134 ? 18.004 35.804 22.035 1.00 18.31 134 LEU A CA 1
ATOM 972 C C . LEU A 1 134 ? 16.958 35.133 22.915 1.00 18.31 134 LEU A C 1
ATOM 973 O O . LEU A 1 134 ? 16.241 35.801 23.669 1.00 18.31 134 LEU A O 1
ATOM 978 N N . TYR A 1 135 ? 16.885 33.803 22.864 1.00 16.50 135 TYR A N 1
ATOM 979 C CA . TYR A 1 135 ? 15.878 33.087 23.640 1.00 16.50 135 TYR A CA 1
ATOM 980 C C . TYR A 1 135 ? 16.123 33.237 25.135 1.00 16.50 135 TYR A C 1
ATOM 981 O O . TYR A 1 135 ? 15.208 33.575 25.897 1.00 16.50 135 TYR A O 1
ATOM 990 N N . ALA A 1 136 ? 17.355 32.979 25.580 1.00 19.41 136 ALA A N 1
ATOM 991 C CA . ALA A 1 136 ? 17.648 33.078 27.005 1.00 19.41 136 ALA A CA 1
ATOM 992 C C . ALA A 1 136 ? 17.412 34.493 27.513 1.00 19.41 136 ALA A C 1
ATOM 993 O O . ALA A 1 136 ? 16.801 34.688 28.570 1.00 19.41 136 ALA A O 1
ATOM 995 N N . PHE A 1 137 ? 17.874 35.494 26.763 1.00 21.57 137 PHE A N 1
ATOM 996 C CA . PHE A 1 137 ? 17.706 36.880 27.170 1.00 21.57 137 PHE A CA 1
ATOM 997 C C . PHE A 1 137 ? 16.235 37.256 27.261 1.00 21.57 137 PHE A C 1
ATOM 998 O O . PHE A 1 137 ? 15.814 37.906 28.224 1.00 21.57 137 PHE A O 1
ATOM 1006 N N . SER A 1 138 ? 15.433 36.861 26.270 1.00 18.32 138 SER A N 1
ATOM 1007 C CA . SER A 1 138 ? 14.017 37.204 26.296 1.00 18.32 138 SER A CA 1
ATOM 1008 C C . SER A 1 138 ? 13.315 36.545 27.476 1.00 18.32 138 SER A C 1
ATOM 1009 O O . SER A 1 138 ? 12.538 37.189 28.192 1.00 18.32 138 SER A O 1
ATOM 1012 N N . VAL A 1 139 ? 13.570 35.255 27.698 1.00 17.49 139 VAL A N 1
ATOM 1013 C CA . VAL A 1 139 ? 12.901 34.576 28.803 1.00 17.49 139 VAL A CA 1
ATOM 1014 C C . VAL A 1 139 ? 13.302 35.215 30.125 1.00 17.49 139 VAL A C 1
ATOM 1015 O O . VAL A 1 139 ? 12.460 35.439 31.005 1.00 17.49 139 VAL A O 1
ATOM 1019 N N . ALA A 1 140 ? 14.585 35.548 30.279 1.00 19.99 140 ALA A N 1
ATOM 1020 C CA . ALA A 1 140 ? 15.022 36.225 31.493 1.00 19.99 140 ALA A CA 1
ATOM 1021 C C . ALA A 1 140 ? 14.306 37.559 31.661 1.00 19.99 140 ALA A C 1
ATOM 1022 O O . ALA A 1 140 ? 13.825 37.884 32.751 1.00 19.99 140 ALA A O 1
ATOM 1024 N N . LEU A 1 141 ? 14.208 38.341 30.585 1.00 22.10 141 LEU A N 1
ATOM 1025 C CA . LEU A 1 141 ? 13.613 39.669 30.694 1.00 22.10 141 LEU A CA 1
ATOM 1026 C C . LEU A 1 141 ? 12.149 39.588 31.110 1.00 22.10 141 LEU A C 1
ATOM 1027 O O . LEU A 1 141 ? 11.713 40.305 32.017 1.00 22.10 141 LEU A O 1
ATOM 1032 N N . ILE A 1 142 ? 11.369 38.722 30.460 1.00 19.78 142 ILE A N 1
ATOM 1033 C CA . ILE A 1 142 ? 9.974 38.578 30.879 1.00 19.78 142 ILE A CA 1
ATOM 1034 C C . ILE A 1 142 ? 9.862 37.990 32.281 1.00 19.78 142 ILE A C 1
ATOM 1035 O O . ILE A 1 142 ? 8.887 38.264 32.990 1.00 19.78 142 ILE A O 1
ATOM 1040 N N . HIS A 1 143 ? 10.833 37.186 32.715 1.00 19.73 143 HIS A N 1
ATOM 1041 C CA . HIS A 1 143 ? 10.702 36.497 33.993 1.00 19.73 143 HIS A CA 1
ATOM 1042 C C . HIS A 1 143 ? 11.508 37.116 35.126 1.00 19.73 143 HIS A C 1
ATOM 1043 O O . HIS A 1 143 ? 11.335 36.702 36.277 1.00 19.73 143 HIS A O 1
ATOM 1050 N N . ARG A 1 144 ? 12.372 38.083 34.850 1.00 24.06 144 ARG A N 1
ATOM 1051 C CA . ARG A 1 144 ? 13.185 38.648 35.915 1.00 24.06 144 ARG A CA 1
ATOM 1052 C C . ARG A 1 144 ? 12.338 39.590 36.771 1.00 24.06 144 ARG A C 1
ATOM 1053 O O . ARG A 1 144 ? 11.482 40.305 36.243 1.00 24.06 144 ARG A O 1
ATOM 1061 N N . PRO A 1 145 ? 12.539 39.606 38.093 1.00 25.58 145 PRO A N 1
ATOM 1062 C CA . PRO A 1 145 ? 11.776 40.552 38.928 1.00 25.58 145 PRO A CA 1
ATOM 1063 C C . PRO A 1 145 ? 11.944 42.005 38.518 1.00 25.58 145 PRO A C 1
ATOM 1064 O O . PRO A 1 145 ? 10.981 42.778 38.576 1.00 25.58 145 PRO A O 1
ATOM 1068 N N . ASP A 1 146 ? 13.150 42.403 38.111 1.00 26.19 146 ASP A N 1
ATOM 1069 C CA . ASP A 1 146 ? 13.410 43.816 37.858 1.00 26.19 146 ASP A CA 1
ATOM 1070 C C . ASP A 1 146 ? 12.930 44.237 36.475 1.00 26.19 146 ASP A C 1
ATOM 1071 O O . ASP A 1 146 ? 12.347 45.315 36.319 1.00 26.19 146 ASP A O 1
ATOM 1076 N N . THR A 1 147 ? 13.167 43.407 35.461 1.00 25.63 147 THR A N 1
ATOM 1077 C CA . THR A 1 147 ? 12.918 43.779 34.075 1.00 25.63 147 THR A CA 1
ATOM 1078 C C . THR A 1 147 ? 11.657 43.137 33.511 1.00 25.63 147 THR A C 1
ATOM 1079 O O . THR A 1 147 ? 11.522 43.022 32.289 1.00 25.63 147 THR A O 1
ATOM 1083 N N . TYR A 1 148 ? 10.727 42.719 34.371 1.00 26.64 148 TYR A N 1
ATOM 1084 C CA . TYR A 1 148 ? 9.475 42.162 33.873 1.00 26.64 148 TYR A CA 1
ATOM 1085 C C . TYR A 1 148 ? 8.715 43.181 33.033 1.00 26.64 148 TYR A C 1
ATOM 1086 O O . TYR A 1 148 ? 8.098 42.826 32.022 1.00 26.64 148 TYR A O 1
ATOM 1095 N N . TYR A 1 149 ? 8.747 44.451 33.434 1.00 27.62 149 TYR A N 1
ATOM 1096 C CA . TYR A 1 149 ? 7.962 45.491 32.780 1.00 27.62 149 TYR A CA 1
ATOM 1097 C C . TYR A 1 149 ? 8.689 46.141 31.610 1.00 27.62 149 TYR A C 1
ATOM 1098 O O . TYR A 1 149 ? 8.232 47.174 31.115 1.00 27.62 149 TYR A O 1
ATOM 1107 N N . PHE A 1 150 ? 9.797 45.566 31.156 1.00 27.44 150 PHE A N 1
ATOM 1108 C CA . PHE A 1 150 ? 10.520 46.112 30.018 1.00 27.44 150 PHE A CA 1
ATOM 1109 C C . PHE A 1 150 ? 9.864 45.667 28.719 1.00 27.44 150 PHE A C 1
ATOM 1110 O O . PHE A 1 150 ? 9.612 44.475 28.517 1.00 27.44 150 PHE A O 1
ATOM 1118 N N . SER A 1 151 ? 9.590 46.622 27.839 1.00 25.92 151 SER A N 1
ATOM 1119 C CA . SER A 1 151 ? 9.114 46.282 26.510 1.00 25.92 151 SER A CA 1
ATOM 1120 C C . SER A 1 151 ? 10.240 45.654 25.702 1.00 25.92 151 SER A C 1
ATOM 1121 O O . SER A 1 151 ? 11.423 45.895 25.953 1.00 25.92 151 SER A O 1
ATOM 1124 N N . LEU A 1 152 ? 9.862 44.834 24.727 1.00 20.89 152 LEU A N 1
ATOM 1125 C CA . LEU A 1 152 ? 10.829 44.180 23.869 1.00 20.89 152 LEU A CA 1
ATOM 1126 C C . LEU A 1 152 ? 10.530 44.494 22.411 1.00 20.89 152 LEU A C 1
ATOM 1127 O O . LEU A 1 152 ? 9.362 44.484 22.006 1.00 20.89 152 LEU A O 1
ATOM 1132 N N . PRO A 1 153 ? 11.545 44.769 21.599 1.00 20.44 153 PRO A N 1
ATOM 1133 C CA . PRO A 1 153 ? 11.297 45.056 20.189 1.00 20.44 153 PRO A CA 1
ATOM 1134 C C . PRO A 1 153 ? 10.623 43.873 19.521 1.00 20.44 153 PRO A C 1
ATOM 1135 O O . PRO A 1 153 ? 10.896 42.717 19.879 1.00 20.44 153 PRO A O 1
ATOM 1139 N N . PRO A 1 154 ? 9.731 44.109 18.560 1.00 16.86 154 PRO A N 1
ATOM 1140 C CA . PRO A 1 154 ? 8.964 42.995 17.992 1.00 16.86 154 PRO A CA 1
ATOM 1141 C C . PRO A 1 154 ? 9.880 41.914 17.438 1.00 16.86 154 PRO A C 1
ATOM 1142 O O . PRO A 1 154 ? 10.869 42.197 16.760 1.00 16.86 154 PRO A O 1
ATOM 1146 N N . ILE A 1 155 ? 9.534 40.661 17.732 1.00 14.20 155 ILE A N 1
ATOM 1147 C CA . ILE A 1 155 ? 10.381 39.546 17.321 1.00 14.20 155 ILE A CA 1
ATOM 1148 C C . ILE A 1 155 ? 10.457 39.468 15.803 1.00 14.20 155 ILE A C 1
ATOM 1149 O O . ILE A 1 155 ? 11.503 39.130 15.237 1.00 14.20 155 ILE A O 1
ATOM 1154 N N . TYR A 1 156 ? 9.354 39.776 15.118 1.00 14.51 156 TYR A N 1
ATOM 1155 C CA . TYR A 1 156 ? 9.369 39.745 13.662 1.00 14.51 156 TYR A CA 1
ATOM 1156 C C . TYR A 1 156 ? 10.292 40.802 13.073 1.00 14.51 156 TYR A C 1
ATOM 1157 O O . TYR A 1 156 ? 10.645 40.707 11.894 1.00 14.51 156 TYR A O 1
ATOM 1166 N N . GLU A 1 157 ? 10.692 41.800 13.860 1.00 16.28 157 GLU A N 1
ATOM 1167 C CA . GLU A 1 157 ? 11.672 42.781 13.416 1.00 16.28 157 GLU A CA 1
ATOM 1168 C C . GLU A 1 157 ? 13.088 42.401 13.826 1.00 16.28 157 GLU A C 1
ATOM 1169 O O . GLU A 1 157 ? 14.037 42.648 13.076 1.00 16.28 157 GLU A O 1
ATOM 1175 N N . ILE A 1 158 ? 13.247 41.806 15.009 1.00 17.89 158 ILE A N 1
ATOM 1176 C CA . ILE A 1 158 ? 14.576 41.444 15.489 1.00 17.89 158 ILE A CA 1
ATOM 1177 C C . ILE A 1 158 ? 15.168 40.326 14.642 1.00 17.89 158 ILE A C 1
ATOM 1178 O O . ILE A 1 158 ? 16.318 40.408 14.198 1.00 17.89 158 ILE A O 1
ATOM 1183 N N . TYR A 1 159 ? 14.395 39.274 14.390 1.00 15.29 159 TYR A N 1
ATOM 1184 C CA . TYR A 1 159 ? 14.889 38.081 13.708 1.00 15.29 159 TYR A CA 1
ATOM 1185 C C . TYR A 1 159 ? 13.938 37.796 12.551 1.00 15.29 159 TYR A C 1
ATOM 1186 O O . TYR A 1 159 ? 13.173 36.826 12.575 1.00 15.29 159 TYR A O 1
ATOM 1195 N N . PRO A 1 160 ? 13.951 38.647 11.521 1.00 15.36 160 PRO A N 1
ATOM 1196 C CA . PRO A 1 160 ? 12.937 38.543 10.462 1.00 15.36 160 PRO A CA 1
ATOM 1197 C C . PRO A 1 160 ? 13.031 37.280 9.625 1.00 15.36 160 PRO A C 1
ATOM 1198 O O . PRO A 1 160 ? 12.080 36.980 8.893 1.00 15.36 160 PRO A O 1
ATOM 1202 N N . HIS A 1 161 ? 14.133 36.534 9.695 1.00 13.91 161 HIS A N 1
ATOM 1203 C CA . HIS A 1 161 ? 14.269 35.354 8.853 1.00 13.91 161 HIS A CA 1
ATOM 1204 C C . HIS A 1 161 ? 13.198 34.311 9.141 1.00 13.91 161 HIS A C 1
ATOM 1205 O O . HIS A 1 161 ? 12.927 33.466 8.282 1.00 13.91 161 HIS A O 1
ATOM 1212 N N . TYR A 1 162 ? 12.588 34.348 10.322 1.00 12.34 162 TYR A N 1
ATOM 1213 C CA . TYR A 1 162 ? 11.557 33.390 10.698 1.00 12.34 162 TYR A CA 1
ATOM 1214 C C . TYR A 1 162 ? 10.150 33.876 10.383 1.00 12.34 162 TYR A C 1
ATOM 1215 O O . TYR A 1 162 ? 9.187 33.166 10.684 1.00 12.34 162 TYR A O 1
ATOM 1224 N N . PHE A 1 163 ? 10.001 35.060 9.789 1.00 12.50 163 PHE A N 1
ATOM 1225 C CA . PHE A 1 163 ? 8.692 35.672 9.622 1.00 12.50 163 PHE A CA 1
ATOM 1226 C C . PHE A 1 163 ? 8.372 36.091 8.197 1.00 12.50 163 PHE A C 1
ATOM 1227 O O . PHE A 1 163 ? 7.205 36.382 7.915 1.00 12.50 163 PHE A O 1
ATOM 1235 N N . TYR A 1 164 ? 9.347 36.122 7.296 1.00 13.96 164 TYR A N 1
ATOM 1236 C CA . TYR A 1 164 ? 9.121 36.516 5.916 1.00 13.96 164 TYR A CA 1
ATOM 1237 C C . TYR A 1 164 ? 9.782 35.510 4.987 1.00 13.96 164 TYR A C 1
ATOM 1238 O O . TYR A 1 164 ? 10.815 34.920 5.315 1.00 13.96 164 TYR A O 1
ATOM 1247 N N . ASN A 1 165 ? 9.173 35.322 3.821 1.00 14.87 165 ASN A N 1
ATOM 1248 C CA . ASN A 1 165 ? 9.732 34.414 2.832 1.00 14.87 165 ASN A CA 1
ATOM 1249 C C . ASN A 1 165 ? 11.102 34.909 2.389 1.00 14.87 165 ASN A C 1
ATOM 1250 O O . ASN A 1 165 ? 11.408 36.101 2.460 1.00 14.87 165 ASN A O 1
ATOM 1255 N N . TYR A 1 166 ? 11.940 33.978 1.931 1.00 16.38 166 TYR A N 1
ATOM 1256 C CA . TYR A 1 166 ? 13.290 34.361 1.543 1.00 16.38 166 TYR A CA 1
ATOM 1257 C C . TYR A 1 166 ? 13.296 35.302 0.350 1.00 16.38 166 TYR A C 1
ATOM 1258 O O . TYR A 1 166 ? 14.304 35.973 0.114 1.00 16.38 166 TYR A O 1
ATOM 1267 N N . GLU A 1 167 ? 12.202 35.367 -0.409 1.00 16.95 167 GLU A N 1
ATOM 1268 C CA . GLU A 1 167 ? 12.113 36.342 -1.487 1.00 16.95 167 GLU A CA 1
ATOM 1269 C C . GLU A 1 167 ? 12.082 37.772 -0.965 1.00 16.95 167 GLU A C 1
ATOM 1270 O O . GLU A 1 167 ? 12.267 38.705 -1.752 1.00 16.95 167 GLU A O 1
ATOM 1276 N N . VAL A 1 168 ? 11.852 37.960 0.331 1.00 16.68 168 VAL A N 1
ATOM 1277 C CA . VAL A 1 168 ? 11.908 39.282 0.946 1.00 16.68 168 VAL A CA 1
ATOM 1278 C C . VAL A 1 168 ? 13.295 39.566 1.504 1.00 16.68 168 VAL A C 1
ATOM 1279 O O . VAL A 1 168 ? 13.829 40.664 1.333 1.00 16.68 168 VAL A O 1
ATOM 1283 N N . ILE A 1 169 ? 13.890 38.583 2.178 1.00 17.19 169 ILE A N 1
ATOM 1284 C CA . ILE A 1 169 ? 15.225 38.760 2.739 1.00 17.19 169 ILE A CA 1
ATOM 1285 C C . ILE A 1 169 ? 16.244 38.954 1.625 1.00 17.19 169 ILE A C 1
ATOM 1286 O O . ILE A 1 169 ? 17.132 39.812 1.713 1.00 17.19 169 ILE A O 1
ATOM 1291 N N . GLN A 1 170 ? 16.134 38.160 0.559 1.00 19.30 170 GLN A N 1
ATOM 1292 C CA . GLN A 1 170 ? 17.057 38.296 -0.560 1.00 19.30 170 GLN A CA 1
ATOM 1293 C C . GLN A 1 170 ? 16.893 39.646 -1.246 1.00 19.30 170 GLN A C 1
ATOM 1294 O O . GLN A 1 170 ? 17.872 40.224 -1.721 1.00 19.30 170 GLN A O 1
ATOM 1300 N N . LYS A 1 171 ? 15.669 40.169 -1.309 1.00 20.09 171 LYS A N 1
ATOM 1301 C CA . LYS A 1 171 ? 15.466 41.480 -1.920 1.00 20.09 171 LYS A CA 1
ATOM 1302 C C . LYS A 1 171 ? 16.031 42.591 -1.039 1.00 20.09 171 LYS A C 1
ATOM 1303 O O . LYS A 1 171 ? 16.631 43.553 -1.540 1.00 20.09 171 LYS A O 1
ATOM 1309 N N . ALA A 1 172 ? 15.851 42.474 0.278 1.00 19.88 172 ALA A N 1
ATOM 1310 C CA . ALA A 1 172 ? 16.476 43.426 1.189 1.00 19.88 172 ALA A CA 1
ATOM 1311 C C . ALA A 1 172 ? 17.988 43.411 1.029 1.00 19.88 172 ALA A C 1
ATOM 1312 O O . ALA A 1 172 ? 18.635 44.464 1.039 1.00 19.88 172 ALA A O 1
ATOM 1314 N N . GLN A 1 173 ? 18.571 42.222 0.869 1.00 20.93 173 GLN A N 1
ATOM 1315 C CA . GLN A 1 173 ? 20.016 42.130 0.698 1.00 20.93 173 GLN A CA 1
ATOM 1316 C C . GLN A 1 173 ? 20.455 42.631 -0.675 1.00 20.93 173 GLN A C 1
ATOM 1317 O O . GLN A 1 173 ? 21.553 43.175 -0.808 1.00 20.93 173 GLN A O 1
ATOM 1323 N N . HIS A 1 174 ? 19.619 42.461 -1.700 1.00 22.42 174 HIS A N 1
ATOM 1324 C CA . HIS A 1 174 ? 19.846 43.144 -2.971 1.00 22.42 174 HIS A CA 1
ATOM 1325 C C . HIS A 1 174 ? 19.992 44.642 -2.762 1.00 22.42 174 HIS A C 1
ATOM 1326 O O . HIS A 1 174 ? 20.968 45.258 -3.209 1.00 22.42 174 HIS A O 1
ATOM 1333 N N . TYR A 1 175 ? 19.021 45.245 -2.079 1.00 23.62 175 TYR A N 1
ATOM 1334 C CA . TYR A 1 175 ? 19.085 46.682 -1.841 1.00 23.62 175 TYR A CA 1
ATOM 1335 C C . TYR A 1 175 ? 20.330 47.044 -1.043 1.00 23.62 175 TYR A C 1
ATOM 1336 O O . TYR A 1 175 ? 20.982 48.057 -1.319 1.00 23.62 175 TYR A O 1
ATOM 1345 N N . LYS A 1 176 ? 20.680 46.224 -0.051 1.00 24.72 176 LYS A N 1
ATOM 1346 C CA . LYS A 1 176 ? 21.847 46.525 0.771 1.00 24.72 176 LYS A CA 1
ATOM 1347 C C . LYS A 1 176 ? 23.131 46.481 -0.048 1.00 24.72 176 LYS A C 1
ATOM 1348 O O . LYS A 1 176 ? 24.003 47.343 0.104 1.00 24.72 176 LYS A O 1
ATOM 1354 N N . GLN A 1 177 ? 23.272 45.473 -0.911 1.00 23.13 177 GLN A N 1
ATOM 1355 C CA . GLN A 1 177 ? 24.453 45.388 -1.761 1.00 23.13 177 GLN A CA 1
ATOM 1356 C C . GLN A 1 177 ? 24.516 46.560 -2.728 1.00 23.13 177 GLN A C 1
ATOM 1357 O O . GLN A 1 177 ? 25.594 47.106 -2.984 1.00 23.13 177 GLN A O 1
ATOM 1363 N N . MET A 1 178 ? 23.371 46.958 -3.285 1.00 27.65 178 MET A N 1
ATOM 1364 C CA . MET A 1 178 ? 23.351 48.047 -4.253 1.00 27.65 178 MET A CA 1
ATOM 1365 C C . MET A 1 178 ? 23.545 49.414 -3.608 1.00 27.65 178 MET A C 1
ATOM 1366 O O . MET A 1 178 ? 24.070 50.322 -4.261 1.00 27.65 178 MET A O 1
ATOM 1371 N N . TYR A 1 179 ? 23.139 49.582 -2.353 1.00 29.30 179 TYR A N 1
ATOM 1372 C CA . TYR A 1 179 ? 23.267 50.855 -1.645 1.00 29.30 179 TYR A CA 1
ATOM 1373 C C . TYR A 1 179 ? 24.723 51.062 -1.243 1.00 29.30 179 TYR A C 1
ATOM 1374 O O . TYR A 1 179 ? 25.172 50.610 -0.189 1.00 29.30 179 TYR A O 1
ATOM 1383 N N . TYR A 1 180 ? 25.476 51.757 -2.100 1.00 35.54 180 TYR A N 1
ATOM 1384 C CA . TYR A 1 180 ? 26.861 52.122 -1.789 1.00 35.54 180 TYR A CA 1
ATOM 1385 C C . TYR A 1 180 ? 27.177 53.434 -2.513 1.00 35.54 180 TYR A C 1
ATOM 1386 O O . TYR A 1 180 ? 27.569 53.433 -3.681 1.00 35.54 180 TYR A O 1
ATOM 1395 N N . GLY A 1 181 ? 26.994 54.545 -1.806 1.00 41.98 181 GLY A N 1
ATOM 1396 C CA . GLY A 1 181 ? 27.445 55.833 -2.294 1.00 41.98 181 GLY A CA 1
ATOM 1397 C C . GLY A 1 181 ? 26.624 56.362 -3.451 1.00 41.98 181 GLY A C 1
ATOM 1398 O O . GLY A 1 181 ? 25.896 57.350 -3.313 1.00 41.98 181 GLY A O 1
ATOM 1399 N N . GLN A 1 182 ? 26.738 55.704 -4.603 1.00 45.57 182 GLN A N 1
ATOM 1400 C CA . GLN A 1 182 ? 26.030 56.147 -5.794 1.00 45.57 182 GLN A CA 1
ATOM 1401 C C . GLN A 1 182 ? 24.546 55.830 -5.677 1.00 45.57 182 GLN A C 1
ATOM 1402 O O . GLN A 1 182 ? 24.140 54.954 -4.909 1.00 45.57 182 GLN A O 1
ATOM 1408 N N . ASP A 1 183 ? 23.738 56.554 -6.448 1.00 44.33 183 ASP A N 1
ATOM 1409 C CA . ASP A 1 183 ? 22.294 56.363 -6.450 1.00 44.33 183 ASP A CA 1
ATOM 1410 C C . ASP A 1 183 ? 21.722 56.665 -5.070 1.00 44.33 183 ASP A C 1
ATOM 1411 O O . ASP A 1 183 ? 21.125 55.792 -4.429 1.00 44.33 183 ASP A O 1
ATOM 1416 N N . GLY A 1 184 ? 21.915 57.896 -4.601 1.00 42.94 184 GLY A N 1
ATOM 1417 C CA . GLY A 1 184 ? 21.353 58.293 -3.325 1.00 42.94 184 GLY A CA 1
ATOM 1418 C C . GLY A 1 184 ? 19.841 58.392 -3.383 1.00 42.94 184 GLY A C 1
ATOM 1419 O O . GLY A 1 184 ? 19.246 58.632 -4.434 1.00 42.94 184 GLY A O 1
ATOM 1420 N N . ALA A 1 185 ? 19.210 58.208 -2.223 1.00 41.04 185 ALA A N 1
ATOM 1421 C CA . ALA A 1 185 ? 17.753 58.140 -2.138 1.00 41.04 185 ALA A CA 1
ATOM 1422 C C . ALA A 1 185 ? 17.218 57.087 -3.105 1.00 41.04 185 ALA A C 1
ATOM 1423 O O . ALA A 1 185 ? 16.185 57.266 -3.754 1.00 41.04 185 ALA A O 1
ATOM 1425 N N . HIS A 1 186 ? 17.941 55.974 -3.197 1.00 34.58 186 HIS A N 1
ATOM 1426 C CA . HIS A 1 186 ? 17.636 54.911 -4.147 1.00 34.58 186 HIS A CA 1
ATOM 1427 C C . HIS A 1 186 ? 18.254 53.631 -3.610 1.00 34.58 186 HIS A C 1
ATOM 1428 O O . HIS A 1 186 ? 19.469 53.576 -3.401 1.00 34.58 186 HIS A O 1
ATOM 1435 N N . TYR A 1 187 ? 17.422 52.616 -3.381 1.00 29.33 187 TYR A N 1
ATOM 1436 C CA . TYR A 1 187 ? 17.778 51.369 -2.703 1.00 29.33 187 TYR A CA 1
ATOM 1437 C C . TYR A 1 187 ? 17.907 51.583 -1.202 1.00 29.33 187 TYR A C 1
ATOM 1438 O O . TYR A 1 187 ? 18.338 50.668 -0.490 1.00 29.33 187 TYR A O 1
ATOM 1447 N N . ASN A 1 188 ? 17.553 52.761 -0.699 1.00 29.34 188 ASN A N 1
ATOM 1448 C CA . ASN A 1 188 ? 17.480 53.034 0.726 1.00 29.34 188 ASN A CA 1
ATOM 1449 C C . ASN A 1 188 ? 16.049 53.418 1.077 1.00 29.34 188 ASN A C 1
ATOM 1450 O O . ASN A 1 188 ? 15.274 53.846 0.217 1.00 29.34 188 ASN A O 1
ATOM 1455 N N . ASP A 1 189 ? 15.712 53.270 2.360 1.00 28.38 189 ASP A N 1
ATOM 1456 C CA . ASP A 1 189 ? 14.354 53.486 2.853 1.00 28.38 189 ASP A CA 1
ATOM 1457 C C . ASP A 1 189 ? 13.322 52.992 1.847 1.00 28.38 189 ASP A C 1
ATOM 1458 O O . ASP A 1 189 ? 12.352 53.694 1.544 1.00 28.38 189 ASP A O 1
ATOM 1463 N N . ARG A 1 190 ? 13.517 51.782 1.334 1.00 25.50 190 ARG A N 1
ATOM 1464 C CA . ARG A 1 190 ? 12.635 51.198 0.335 1.00 25.50 190 ARG A CA 1
ATOM 1465 C C . ARG A 1 190 ? 11.643 50.256 1.000 1.00 25.50 190 ARG A C 1
ATOM 1466 O O . ARG A 1 190 ? 11.977 49.565 1.967 1.00 25.50 190 ARG A O 1
ATOM 1474 N N . THR A 1 191 ? 10.425 50.229 0.473 1.00 21.51 191 THR A N 1
ATOM 1475 C CA . THR A 1 191 ? 9.369 49.365 0.978 1.00 21.51 191 THR A CA 1
ATOM 1476 C C . THR A 1 191 ? 9.275 48.130 0.092 1.00 21.51 191 THR A C 1
ATOM 1477 O O . THR A 1 191 ? 9.049 48.245 -1.117 1.00 21.51 191 THR A O 1
ATOM 1481 N N . ILE A 1 192 ? 9.450 46.959 0.693 1.00 19.10 192 ILE A N 1
ATOM 1482 C CA . ILE A 1 192 ? 9.302 45.685 0.002 1.00 19.10 192 ILE A CA 1
ATOM 1483 C C . ILE A 1 192 ? 7.880 45.200 0.229 1.00 19.10 192 ILE A C 1
ATOM 1484 O O . ILE A 1 192 ? 7.463 44.993 1.373 1.00 19.10 192 ILE A O 1
ATOM 1489 N N . TYR A 1 193 ? 7.132 45.018 -0.852 1.00 16.72 193 TYR A N 1
ATOM 1490 C CA . TYR A 1 193 ? 5.764 44.524 -0.765 1.00 16.72 193 TYR A CA 1
ATOM 1491 C C . TYR A 1 193 ? 5.801 43.003 -0.820 1.00 16.72 193 TYR A C 1
ATOM 1492 O O . TYR A 1 193 ? 5.963 42.414 -1.893 1.00 16.72 193 TYR A O 1
ATOM 1501 N N . ALA A 1 194 ? 5.658 42.372 0.339 1.00 15.76 194 ALA A N 1
ATOM 1502 C CA . ALA A 1 194 ? 5.730 40.925 0.447 1.00 15.76 194 ALA A CA 1
ATOM 1503 C C . ALA A 1 194 ? 4.358 40.308 0.226 1.00 15.76 194 ALA A C 1
ATOM 1504 O O . ALA A 1 194 ? 3.331 40.908 0.552 1.00 15.76 194 ALA A O 1
ATOM 1506 N N . ASN A 1 195 ? 4.351 39.106 -0.336 1.00 15.09 195 ASN A N 1
ATOM 1507 C CA . ASN A 1 195 ? 3.144 38.320 -0.513 1.00 15.09 195 ASN A CA 1
ATOM 1508 C C . ASN A 1 195 ? 3.191 37.113 0.414 1.00 15.09 195 ASN A C 1
ATOM 1509 O O . ASN A 1 195 ? 4.236 36.777 0.978 1.00 15.09 195 ASN A O 1
ATOM 1514 N N . TYR A 1 196 ? 2.045 36.463 0.575 1.00 13.24 196 TYR A N 1
ATOM 1515 C CA . TYR A 1 196 ? 1.984 35.294 1.433 1.00 13.24 196 TYR A CA 1
ATOM 1516 C C . TYR A 1 196 ? 2.380 34.053 0.632 1.00 13.24 196 TYR A C 1
ATOM 1517 O O . TYR A 1 196 ? 2.719 34.127 -0.551 1.00 13.24 196 TYR A O 1
ATOM 1526 N N . SER A 1 197 ? 2.337 32.892 1.288 1.00 12.77 197 SER A N 1
ATOM 1527 C CA . SER A 1 197 ? 3.065 31.730 0.787 1.00 12.77 197 SER A CA 1
ATOM 1528 C C . SER A 1 197 ? 2.572 31.293 -0.590 1.00 12.77 197 SER A C 1
ATOM 1529 O O . SER A 1 197 ? 3.380 30.967 -1.468 1.00 12.77 197 SER A O 1
ATOM 1532 N N . GLY A 1 198 ? 1.263 31.288 -0.805 1.00 11.95 198 GLY A N 1
ATOM 1533 C CA . GLY A 1 198 ? 0.695 30.742 -2.019 1.00 11.95 198 GLY A CA 1
ATOM 1534 C C . GLY A 1 198 ? 0.659 31.673 -3.212 1.00 11.95 198 GLY A C 1
ATOM 1535 O O . GLY A 1 198 ? -0.033 31.371 -4.190 1.00 11.95 198 GLY A O 1
ATOM 1536 N N . TYR A 1 199 ? 1.371 32.798 -3.170 1.00 14.57 199 TYR A N 1
ATOM 1537 C CA . TYR A 1 199 ? 1.339 33.737 -4.286 1.00 14.57 199 TYR A CA 1
ATOM 1538 C C . TYR A 1 199 ? 2.041 33.166 -5.513 1.00 14.57 199 TYR A C 1
ATOM 1539 O O . TYR A 1 199 ? 1.509 33.214 -6.627 1.00 14.57 199 TYR A O 1
ATOM 1548 N N . TYR A 1 200 ? 3.243 32.622 -5.328 1.00 12.74 200 TYR A N 1
ATOM 1549 C CA . TYR A 1 200 ? 4.033 32.154 -6.462 1.00 12.74 200 TYR A CA 1
ATOM 1550 C C . TYR A 1 200 ? 3.756 30.684 -6.762 1.00 12.74 200 TYR A C 1
ATOM 1551 O O . TYR A 1 200 ? 3.288 30.337 -7.850 1.00 12.74 200 TYR A O 1
ATOM 1560 N N . VAL A 1 201 ? 4.031 29.811 -5.800 1.00 11.96 201 VAL A N 1
ATOM 1561 C CA . VAL A 1 201 ? 3.851 28.375 -5.982 1.00 11.96 201 VAL A CA 1
ATOM 1562 C C . VAL A 1 201 ? 2.414 28.005 -5.648 1.00 11.96 201 VAL A C 1
ATOM 1563 O O . VAL A 1 201 ? 1.784 28.620 -4.782 1.00 11.96 201 VAL A O 1
ATOM 1567 N N . ASN A 1 202 ? 1.884 26.996 -6.340 1.00 10.59 202 ASN A N 1
ATOM 1568 C CA . ASN A 1 202 ? 0.558 26.465 -6.021 1.00 10.59 202 ASN A CA 1
ATOM 1569 C C . ASN A 1 202 ? 0.709 25.404 -4.929 1.00 10.59 202 ASN A C 1
ATOM 1570 O O . ASN A 1 202 ? 0.671 24.194 -5.159 1.00 10.59 202 ASN A O 1
ATOM 1575 N N . VAL A 1 203 ? 0.891 25.898 -3.708 1.00 10.93 203 VAL A N 1
ATOM 1576 C CA . VAL A 1 203 ? 1.102 25.058 -2.537 1.00 10.93 203 VAL A CA 1
ATOM 1577 C C . VAL A 1 203 ? -0.211 24.396 -2.139 1.00 10.93 203 VAL A C 1
ATOM 1578 O O . VAL A 1 203 ? -1.276 24.730 -2.669 1.00 10.93 203 VAL A O 1
ATOM 1582 N N . TYR A 1 204 ? -0.133 23.445 -1.214 1.00 11.70 204 TYR A N 1
ATOM 1583 C CA . TYR A 1 204 ? -1.264 22.648 -0.758 1.00 11.70 204 TYR A CA 1
ATOM 1584 C C . TYR A 1 204 ? -2.394 23.556 -0.276 1.00 11.70 204 TYR A C 1
ATOM 1585 O O . TYR A 1 204 ? -2.126 24.601 0.329 1.00 11.70 204 TYR A O 1
ATOM 1594 N N . PRO A 1 205 ? -3.662 23.206 -0.521 1.00 12.00 205 PRO A N 1
ATOM 1595 C CA . PRO A 1 205 ? -4.749 24.161 -0.236 1.00 12.00 205 PRO A CA 1
ATOM 1596 C C . PRO A 1 205 ? -4.838 24.600 1.217 1.00 12.00 205 PRO A C 1
ATOM 1597 O O . PRO A 1 205 ? -5.322 25.708 1.483 1.00 12.00 205 PRO A O 1
ATOM 1601 N N . GLU A 1 206 ? -4.404 23.772 2.170 1.00 12.29 206 GLU A N 1
ATOM 1602 C CA . GLU A 1 206 ? -4.484 24.176 3.570 1.00 12.29 206 GLU A CA 1
ATOM 1603 C C . GLU A 1 206 ? -3.664 25.430 3.830 1.00 12.29 206 GLU A C 1
ATOM 1604 O O . GLU A 1 206 ? -3.963 26.186 4.761 1.00 12.29 206 GLU A O 1
ATOM 1610 N N . GLN A 1 207 ? -2.633 25.670 3.022 1.00 11.45 207 GLN A N 1
ATOM 1611 C CA . GLN A 1 207 ? -1.847 26.888 3.138 1.00 11.45 207 GLN A CA 1
ATOM 1612 C C . GLN A 1 207 ? -2.518 28.086 2.482 1.00 11.45 207 GLN A C 1
ATOM 1613 O O . GLN A 1 207 ? -1.851 29.100 2.255 1.00 11.45 207 GLN A O 1
ATOM 1619 N N . ALA A 1 208 ? -3.810 27.989 2.157 1.00 12.20 208 ALA A N 1
ATOM 1620 C CA . ALA A 1 208 ? -4.529 29.143 1.632 1.00 12.20 208 ALA A CA 1
ATOM 1621 C C . ALA A 1 208 ? -4.817 30.162 2.725 1.00 12.20 208 ALA A C 1
ATOM 1622 O O . ALA A 1 208 ? -5.009 31.347 2.432 1.00 12.20 208 ALA A O 1
ATOM 1624 N N . LEU A 1 209 ? -4.861 29.724 3.985 1.00 12.26 209 LEU A N 1
ATOM 1625 C CA . LEU A 1 209 ? -5.046 30.630 5.117 1.00 12.26 209 LEU A CA 1
ATOM 1626 C C . LEU A 1 209 ? -3.688 31.157 5.585 1.00 12.26 209 LEU A C 1
ATOM 1627 O O . LEU A 1 209 ? -3.356 31.184 6.771 1.00 12.26 209 LEU A O 1
ATOM 1632 N N . ALA A 1 210 ? -2.909 31.619 4.610 1.00 12.26 210 ALA A N 1
ATOM 1633 C CA . ALA A 1 210 ? -1.555 32.076 4.868 1.00 12.26 210 ALA A CA 1
ATOM 1634 C C . ALA A 1 210 ? -1.514 33.454 5.500 1.00 12.26 210 ALA A C 1
ATOM 1635 O O . ALA A 1 210 ? -0.611 33.728 6.298 1.00 12.26 210 ALA A O 1
ATOM 1637 N N . TYR A 1 211 ? -2.467 34.325 5.171 1.00 13.03 211 TYR A N 1
ATOM 1638 C CA . TYR A 1 211 ? -2.463 35.658 5.752 1.00 13.03 211 TYR A CA 1
ATOM 1639 C C . TYR A 1 211 ? -2.738 35.624 7.245 1.00 13.03 211 TYR A C 1
ATOM 1640 O O . TYR A 1 211 ? -2.450 36.605 7.937 1.00 13.03 211 TYR A O 1
ATOM 1649 N N . PHE A 1 212 ? -3.302 34.529 7.750 1.00 11.64 212 PHE A N 1
ATOM 1650 C CA . PHE A 1 212 ? -3.528 34.336 9.176 1.00 11.64 212 PHE A CA 1
ATOM 1651 C C . PHE A 1 212 ? -2.451 33.469 9.810 1.00 11.64 212 PHE A C 1
ATOM 1652 O O . PHE A 1 212 ? -1.840 33.869 10.805 1.00 11.64 212 PHE A O 1
ATOM 1660 N N . THR A 1 213 ? -2.198 32.285 9.249 1.00 11.06 213 THR A N 1
ATOM 1661 C CA . THR A 1 213 ? -1.211 31.393 9.847 1.00 11.06 213 THR A CA 1
ATOM 1662 C C . THR A 1 213 ? 0.185 31.998 9.787 1.00 11.06 213 THR A C 1
ATOM 1663 O O . THR A 1 213 ? 0.998 31.791 10.694 1.00 11.06 213 THR A O 1
ATOM 1667 N N . GLU A 1 214 ? 0.482 32.750 8.731 1.00 11.63 214 GLU A N 1
ATOM 1668 C CA . GLU A 1 214 ? 1.781 33.383 8.564 1.00 11.63 214 GLU A CA 1
ATOM 1669 C C . GLU A 1 214 ? 1.778 34.849 8.968 1.00 11.63 214 GLU A C 1
ATOM 1670 O O . GLU A 1 214 ? 2.761 35.551 8.716 1.00 11.63 214 GLU A O 1
ATOM 1676 N N . ASP A 1 215 ? 0.700 35.331 9.578 1.00 12.21 215 ASP A N 1
ATOM 1677 C CA . ASP A 1 215 ? 0.689 36.692 10.088 1.00 12.21 215 ASP A CA 1
ATOM 1678 C C . ASP A 1 215 ? 1.769 36.862 11.146 1.00 12.21 215 ASP A C 1
ATOM 1679 O O . ASP A 1 215 ? 1.978 35.987 11.990 1.00 12.21 215 ASP A O 1
ATOM 1684 N N . VAL A 1 216 ? 2.464 37.998 11.096 1.00 12.83 216 VAL A N 1
ATOM 1685 C CA . VAL A 1 216 ? 3.532 38.247 12.058 1.00 12.83 216 VAL A CA 1
ATOM 1686 C C . VAL A 1 216 ? 2.960 38.389 13.462 1.00 12.83 216 VAL A C 1
ATOM 1687 O O . VAL A 1 216 ? 3.588 37.983 14.445 1.00 12.83 216 VAL A O 1
ATOM 1691 N N . GLY A 1 217 ? 1.763 38.966 13.580 1.00 12.18 217 GLY A N 1
ATOM 1692 C CA . GLY A 1 217 ? 1.167 39.150 14.893 1.00 12.18 217 GLY A CA 1
ATOM 1693 C C . GLY A 1 217 ? 0.774 37.846 15.561 1.00 12.18 217 GLY A C 1
ATOM 1694 O O . GLY A 1 217 ? 0.969 37.676 16.764 1.00 12.18 217 GLY A O 1
ATOM 1695 N N . VAL A 1 218 ? 0.208 36.910 14.798 1.00 11.86 218 VAL A N 1
ATOM 1696 C CA . VAL A 1 218 ? -0.224 35.639 15.375 1.00 11.86 218 VAL A CA 1
ATOM 1697 C C . VAL A 1 218 ? 0.982 34.814 15.820 1.00 11.86 218 VAL A C 1
ATOM 1698 O O . VAL A 1 218 ? 0.997 34.225 16.911 1.00 11.86 218 VAL A O 1
ATOM 1702 N N . ASN A 1 219 ? 2.008 34.751 14.973 1.00 11.68 219 ASN A N 1
ATOM 1703 C CA . ASN A 1 219 ? 3.218 34.028 15.340 1.00 11.68 219 ASN A CA 1
ATOM 1704 C C . ASN A 1 219 ? 3.918 34.701 16.512 1.00 11.68 219 ASN A C 1
ATOM 1705 O O . ASN A 1 219 ? 4.481 34.026 17.381 1.00 11.68 219 ASN A O 1
ATOM 1710 N N . SER A 1 220 ? 3.890 36.035 16.556 1.00 12.99 220 SER A N 1
ATOM 1711 C CA . SER A 1 220 ? 4.405 36.744 17.720 1.00 12.99 220 SER A CA 1
ATOM 1712 C C . SER A 1 220 ? 3.620 36.379 18.971 1.00 12.99 220 SER A C 1
ATOM 1713 O O . SER A 1 220 ? 4.198 36.214 20.046 1.00 12.99 220 SER A O 1
ATOM 1716 N N . PHE A 1 221 ? 2.297 36.269 18.853 1.00 12.61 221 PHE A N 1
ATOM 1717 C CA . PHE A 1 221 ? 1.475 35.835 19.977 1.00 12.61 221 PHE A CA 1
ATOM 1718 C C . PHE A 1 221 ? 1.936 34.487 20.507 1.00 12.61 221 PHE A C 1
ATOM 1719 O O . PHE A 1 221 ? 2.147 34.318 21.713 1.00 12.61 221 PHE A O 1
ATOM 1727 N N . TYR A 1 222 ? 2.083 33.506 19.619 1.00 11.59 222 TYR A N 1
ATOM 1728 C CA . TYR A 1 222 ? 2.492 32.178 20.070 1.00 11.59 222 TYR A CA 1
ATOM 1729 C C . TYR A 1 222 ? 3.890 32.209 20.683 1.00 11.59 222 TYR A C 1
ATOM 1730 O O . TYR A 1 222 ? 4.136 31.601 21.735 1.00 11.59 222 TYR A O 1
ATOM 1739 N N . TYR A 1 223 ? 4.817 32.927 20.045 1.00 13.45 223 TYR A N 1
ATOM 1740 C CA . TYR A 1 223 ? 6.184 33.000 20.548 1.00 13.45 223 TYR A CA 1
ATOM 1741 C C . TYR A 1 223 ? 6.238 33.671 21.914 1.00 13.45 223 TYR A C 1
ATOM 1742 O O . TYR A 1 223 ? 6.988 33.242 22.796 1.00 13.45 223 TYR A O 1
ATOM 1751 N N . TYR A 1 224 ? 5.446 34.722 22.115 1.00 14.87 224 TYR A N 1
ATOM 1752 C CA . TYR A 1 224 ? 5.455 35.413 23.397 1.00 14.87 224 TYR A CA 1
ATOM 1753 C C . TYR A 1 224 ? 4.748 34.601 24.470 1.00 14.87 224 TYR A C 1
ATOM 1754 O O . TYR A 1 224 ? 5.135 34.658 25.640 1.00 14.87 224 TYR A O 1
ATOM 1763 N N . TYR A 1 225 ? 3.723 33.833 24.099 1.00 13.81 225 TYR A N 1
ATOM 1764 C CA . TYR A 1 225 ? 3.129 32.912 25.057 1.00 13.81 225 TYR A CA 1
ATOM 1765 C C . TYR A 1 225 ? 4.154 31.889 25.520 1.00 13.81 225 TYR A C 1
ATOM 1766 O O . TYR A 1 225 ? 4.230 31.568 26.711 1.00 13.81 225 TYR A O 1
ATOM 1775 N N . ASN A 1 226 ? 4.958 31.369 24.590 1.00 12.90 226 ASN A N 1
ATOM 1776 C CA . ASN A 1 226 ? 5.958 30.376 24.968 1.00 12.90 226 ASN A CA 1
ATOM 1777 C C . ASN A 1 226 ? 7.116 31.001 25.732 1.00 12.90 226 ASN A C 1
ATOM 1778 O O . ASN A 1 226 ? 7.762 30.321 26.536 1.00 12.90 226 ASN A O 1
ATOM 1783 N N . LEU A 1 227 ? 7.409 32.278 25.483 1.00 15.60 227 LEU A N 1
ATOM 1784 C CA . LEU A 1 227 ? 8.361 32.992 26.327 1.00 15.60 227 LEU A CA 1
ATOM 1785 C C . LEU A 1 227 ? 7.822 33.154 27.740 1.00 15.60 227 LEU A C 1
ATOM 1786 O O . LEU A 1 227 ? 8.572 33.048 28.715 1.00 15.60 227 LEU A O 1
ATOM 1791 N N . TYR A 1 228 ? 6.523 33.427 27.866 1.00 16.82 228 TYR A N 1
ATOM 1792 C CA . TYR A 1 228 ? 5.947 33.704 29.176 1.00 16.82 228 TYR A CA 1
ATOM 1793 C C . TYR A 1 228 ? 5.834 32.439 30.015 1.00 16.82 228 TYR A C 1
ATOM 1794 O O . TYR A 1 228 ? 6.050 32.477 31.230 1.00 16.82 228 TYR A O 1
ATOM 1803 N N . TYR A 1 229 ? 5.489 31.314 29.394 1.00 16.69 229 TYR A N 1
ATOM 1804 C CA . TYR A 1 229 ? 5.342 30.034 30.087 1.00 16.69 229 TYR A CA 1
ATOM 1805 C C . TYR A 1 229 ? 6.080 28.956 29.305 1.00 16.69 229 TYR A C 1
ATOM 1806 O O . TYR A 1 229 ? 5.457 28.129 28.626 1.00 16.69 229 TYR A O 1
ATOM 1815 N N . PRO A 1 230 ? 7.410 28.929 29.383 1.00 16.33 230 PRO A N 1
ATOM 1816 C CA . PRO A 1 230 ? 8.169 27.937 28.617 1.00 16.33 230 PRO A CA 1
ATOM 1817 C C . PRO A 1 230 ? 7.838 26.518 29.054 1.00 16.33 230 PRO A C 1
ATOM 1818 O O . PRO A 1 230 ? 7.516 26.260 30.215 1.00 16.33 230 PRO A O 1
ATOM 1822 N N . TYR A 1 231 ? 7.924 25.590 28.099 1.00 14.57 231 TYR A N 1
ATOM 1823 C CA . TYR A 1 231 ? 7.589 24.199 28.375 1.00 14.57 231 TYR A CA 1
ATOM 1824 C C . TYR A 1 231 ? 8.614 23.510 29.262 1.00 14.57 231 TYR A C 1
ATOM 1825 O O . TYR A 1 231 ? 8.366 22.385 29.702 1.00 14.57 231 TYR A O 1
ATOM 1834 N N . TRP A 1 232 ? 9.750 24.150 29.530 1.00 16.01 232 TRP A N 1
ATOM 1835 C CA . TRP A 1 232 ? 10.801 23.572 30.354 1.00 16.01 232 TRP A CA 1
ATOM 1836 C C . TRP A 1 232 ? 10.940 24.247 31.708 1.00 16.01 232 TRP A C 1
ATOM 1837 O O . TRP A 1 232 ? 11.726 23.777 32.536 1.00 16.01 232 TRP A O 1
ATOM 1848 N N . MET A 1 233 ? 10.209 25.330 31.954 1.00 18.31 233 MET A N 1
ATOM 1849 C CA . MET A 1 233 ? 10.337 26.065 33.200 1.00 18.31 233 MET A CA 1
ATOM 1850 C C . MET A 1 233 ? 9.509 25.405 34.292 1.00 18.31 233 MET A C 1
ATOM 1851 O O . MET A 1 233 ? 8.356 25.022 34.074 1.00 18.31 233 MET A O 1
ATOM 1856 N N . SER A 1 234 ? 10.105 25.275 35.473 1.00 20.42 234 SER A N 1
ATOM 1857 C CA . SER A 1 234 ? 9.455 24.627 36.603 1.00 20.42 234 SER A CA 1
ATOM 1858 C C . SER A 1 234 ? 8.650 25.651 37.390 1.00 20.42 234 SER A C 1
ATOM 1859 O O . SER A 1 234 ? 9.149 26.735 37.703 1.00 20.42 234 SER A O 1
ATOM 1862 N N . GLY A 1 235 ? 7.402 25.302 37.707 1.00 21.10 235 GLY A N 1
ATOM 1863 C CA . GLY A 1 235 ? 6.553 26.222 38.442 1.00 21.10 235 GLY A CA 1
ATOM 1864 C C . GLY A 1 235 ? 6.966 26.390 39.887 1.00 21.10 235 GLY A C 1
ATOM 1865 O O . GLY A 1 235 ? 6.689 27.426 40.498 1.00 21.10 235 GLY A O 1
ATOM 1866 N N . GLU A 1 236 ? 7.624 25.382 40.458 1.00 22.92 236 GLU A N 1
ATOM 1867 C CA . GLU A 1 236 ? 8.136 25.516 41.817 1.00 22.92 236 GLU A CA 1
ATOM 1868 C C . GLU A 1 236 ? 9.282 26.520 41.866 1.00 22.92 236 GLU A C 1
ATOM 1869 O O . GLU A 1 236 ? 9.318 27.398 42.736 1.00 22.92 236 GLU A O 1
ATOM 1875 N N . GLU A 1 237 ? 10.225 26.408 40.929 1.00 22.96 237 GLU A N 1
ATOM 1876 C CA . GLU A 1 237 ? 11.398 27.275 40.936 1.00 22.96 237 GLU A CA 1
ATOM 1877 C C . GLU A 1 237 ? 11.066 28.686 40.469 1.00 22.96 237 GLU A C 1
ATOM 1878 O O . GLU A 1 237 ? 11.565 29.663 41.039 1.00 22.96 237 GLU A O 1
ATOM 1884 N N . PHE A 1 238 ? 10.229 28.815 39.438 1.00 21.50 238 PHE A N 1
ATOM 1885 C CA . PHE A 1 238 ? 9.952 30.098 38.806 1.00 21.50 238 PHE A CA 1
ATOM 1886 C C . PHE A 1 238 ? 8.505 30.540 38.991 1.00 21.50 238 PHE A C 1
ATOM 1887 O O . PHE A 1 238 ? 8.009 31.368 38.220 1.00 21.50 238 PHE A O 1
ATOM 1895 N N . ASN A 1 239 ? 7.817 30.002 39.996 1.00 22.09 239 ASN A N 1
ATOM 1896 C CA . ASN A 1 239 ? 6.512 30.490 40.431 1.00 22.09 239 ASN A CA 1
ATOM 1897 C C . ASN A 1 239 ? 5.452 30.396 39.342 1.00 22.09 239 ASN A C 1
ATOM 1898 O O . ASN A 1 239 ? 4.416 31.060 39.426 1.00 22.09 239 ASN A O 1
ATOM 1903 N N . LEU A 1 240 ? 5.676 29.581 38.313 1.00 19.48 240 LEU A N 1
ATOM 1904 C CA . LEU A 1 240 ? 4.674 29.416 37.270 1.00 19.48 240 LEU A CA 1
ATOM 1905 C C . LEU A 1 240 ? 3.534 28.501 37.690 1.00 19.48 240 LEU A C 1
ATOM 1906 O O . LEU A 1 240 ? 2.543 28.403 36.961 1.00 19.48 240 LEU A O 1
ATOM 1911 N N . LYS A 1 241 ? 3.651 27.822 38.831 1.00 21.77 241 LYS A N 1
ATOM 1912 C CA . LYS A 1 241 ? 2.570 26.967 39.301 1.00 21.77 241 LYS A CA 1
ATOM 1913 C C . LYS A 1 241 ? 1.442 27.759 39.946 1.00 21.77 241 LYS A C 1
ATOM 1914 O O . LYS A 1 241 ? 0.335 27.229 40.088 1.00 21.77 241 LYS A O 1
ATOM 1920 N N . TYR A 1 242 ? 1.693 29.006 40.339 1.00 24.34 242 TYR A N 1
ATOM 1921 C CA . TYR A 1 242 ? 0.633 29.883 40.818 1.00 24.34 242 TYR A CA 1
ATOM 1922 C C . TYR A 1 242 ? -0.236 30.404 39.684 1.00 24.34 242 TYR A C 1
ATOM 1923 O O . TYR A 1 242 ? -1.267 31.032 39.946 1.00 24.34 242 TYR A O 1
ATOM 1932 N N . ASP A 1 243 ? 0.164 30.160 38.436 1.00 21.30 243 ASP A N 1
ATOM 1933 C CA . ASP A 1 243 ? -0.660 30.407 37.263 1.00 21.30 243 ASP A CA 1
ATOM 1934 C C . ASP A 1 243 ? -1.208 29.107 36.682 1.00 21.30 243 ASP A C 1
ATOM 1935 O O . ASP A 1 243 ? -1.651 29.079 35.530 1.00 21.30 243 ASP A O 1
ATOM 1940 N N . ASN A 1 244 ? -1.180 28.029 37.466 1.00 20.31 244 ASN A N 1
ATOM 1941 C CA . ASN A 1 244 ? -1.660 26.714 37.053 1.00 20.31 244 ASN A CA 1
ATOM 1942 C C . ASN A 1 244 ? -0.772 26.102 35.973 1.00 20.31 244 ASN A C 1
ATOM 1943 O O . ASN A 1 244 ? -0.186 25.034 36.177 1.00 20.31 244 ASN A O 1
ATOM 1948 N N . ARG A 1 245 ? -0.706 26.755 34.812 1.00 17.93 245 ARG A N 1
ATOM 1949 C CA . ARG A 1 245 ? 0.084 26.349 33.650 1.00 17.93 245 ARG A CA 1
ATOM 1950 C C . ARG A 1 245 ? -0.503 25.157 32.908 1.00 17.93 245 ARG A C 1
ATOM 1951 O O . ARG A 1 245 ? -0.264 25.003 31.706 1.00 17.93 245 ARG A O 1
ATOM 1959 N N . GLY A 1 246 ? -1.385 24.404 33.551 1.00 16.29 246 GLY A N 1
ATOM 1960 C CA . GLY A 1 246 ? -1.991 23.268 32.893 1.00 16.29 246 GLY A CA 1
ATOM 1961 C C . GLY A 1 246 ? -3.282 23.732 32.273 1.00 16.29 246 GLY A C 1
ATOM 1962 O O . GLY A 1 246 ? -3.574 23.468 31.102 1.00 16.29 246 GLY A O 1
ATOM 1963 N N . GLU A 1 247 ? -4.054 24.462 33.074 1.00 17.35 247 GLU A N 1
ATOM 1964 C CA . GLU A 1 247 ? -5.218 25.148 32.539 1.00 17.35 247 GLU A CA 1
ATOM 1965 C C . GLU A 1 247 ? -4.800 26.187 31.512 1.00 17.35 247 GLU A C 1
ATOM 1966 O O . GLU A 1 247 ? -5.485 26.375 30.507 1.00 17.35 247 GLU A O 1
ATOM 1972 N N . ILE A 1 248 ? -3.678 26.875 31.741 1.00 16.47 248 ILE A N 1
ATOM 1973 C CA . ILE A 1 248 ? -3.171 27.802 30.732 1.00 16.47 248 ILE A CA 1
ATOM 1974 C C . ILE A 1 248 ? -2.832 27.054 29.451 1.00 16.47 248 ILE A C 1
ATOM 1975 O O . ILE A 1 248 ? -3.241 27.453 28.357 1.00 16.47 248 ILE A O 1
ATOM 1980 N N . PHE A 1 249 ? -2.065 25.967 29.559 1.00 13.26 249 PHE A N 1
ATOM 1981 C CA . PHE A 1 249 ? -1.716 25.194 28.371 1.00 13.26 249 PHE A CA 1
ATOM 1982 C C . PHE A 1 249 ? -2.972 24.821 27.588 1.00 13.26 249 PHE A C 1
ATOM 1983 O O . PHE A 1 249 ? -3.136 25.189 26.412 1.00 13.26 249 PHE A O 1
ATOM 1991 N N . TYR A 1 250 ? -3.891 24.119 28.255 1.00 13.62 250 TYR A N 1
ATOM 1992 C CA . TYR A 1 250 ? -5.161 23.740 27.648 1.00 13.62 250 TYR A CA 1
ATOM 1993 C C . TYR A 1 250 ? -5.909 24.911 27.034 1.00 13.62 250 TYR A C 1
ATOM 1994 O O . TYR A 1 250 ? -6.313 24.857 25.870 1.00 13.62 250 TYR A O 1
ATOM 2003 N N . TYR A 1 251 ? -6.141 25.965 27.808 1.00 14.90 251 TYR A N 1
ATOM 2004 C CA . TYR A 1 251 ? -7.043 27.006 27.351 1.00 14.90 251 TYR A CA 1
ATOM 2005 C C . TYR A 1 251 ? -6.425 27.778 26.200 1.00 14.90 251 TYR A C 1
ATOM 2006 O O . TYR A 1 251 ? -7.109 28.101 25.227 1.00 14.90 251 TYR A O 1
ATOM 2015 N N . MET A 1 252 ? -5.128 28.069 26.283 1.00 13.62 252 MET A N 1
ATOM 2016 C CA . MET A 1 252 ? -4.467 28.782 25.204 1.00 13.62 252 MET A CA 1
ATOM 2017 C C . MET A 1 252 ? -4.519 27.977 23.915 1.00 13.62 252 MET A C 1
ATOM 2018 O O . MET A 1 252 ? -4.862 28.510 22.852 1.00 13.62 252 MET A O 1
ATOM 2023 N N . TYR A 1 253 ? -4.200 26.681 23.983 1.00 11.68 253 TYR A N 1
ATOM 2024 C CA . TYR A 1 253 ? -4.194 25.900 22.750 1.00 11.68 253 TYR A CA 1
ATOM 2025 C C . TYR A 1 253 ? -5.602 25.715 22.203 1.00 11.68 253 TYR A C 1
ATOM 2026 O O . TYR A 1 253 ? -5.813 25.780 20.986 1.00 11.68 253 TYR A O 1
ATOM 2035 N N . GLN A 1 254 ? -6.584 25.506 23.079 1.00 12.19 254 GLN A N 1
ATOM 2036 C CA . GLN A 1 254 ? -7.961 25.368 22.620 1.00 12.19 254 GLN A CA 1
ATOM 2037 C C . GLN A 1 254 ? -8.457 26.654 21.978 1.00 12.19 254 GLN A C 1
ATOM 2038 O O . GLN A 1 254 ? -9.159 26.616 20.965 1.00 12.19 254 GLN A O 1
ATOM 2044 N N . GLN A 1 255 ? -8.111 27.804 22.556 1.00 13.01 255 GLN A N 1
ATOM 2045 C CA . GLN A 1 255 ? -8.542 29.075 21.990 1.00 13.01 255 GLN A CA 1
ATOM 2046 C C . GLN A 1 255 ? -7.866 29.339 20.652 1.00 13.01 255 GLN A C 1
ATOM 2047 O O . GLN A 1 255 ? -8.492 29.872 19.730 1.00 13.01 255 GLN A O 1
ATOM 2053 N N . ILE A 1 256 ? -6.589 28.976 20.527 1.00 11.27 256 ILE A N 1
ATOM 2054 C CA . ILE A 1 256 ? -5.911 29.090 19.238 1.00 11.27 256 ILE A CA 1
ATOM 2055 C C . ILE A 1 256 ? -6.617 28.226 18.200 1.00 11.27 256 ILE A C 1
ATOM 2056 O O . ILE A 1 256 ? -6.884 28.662 17.073 1.00 11.27 256 ILE A O 1
ATOM 2061 N N . LEU A 1 257 ? -6.937 26.986 18.573 1.00 10.67 257 LEU A N 1
ATOM 2062 C CA . LEU A 1 257 ? -7.624 26.085 17.656 1.00 10.67 257 LEU A CA 1
ATOM 2063 C C . LEU A 1 257 ? -8.990 26.634 17.264 1.00 10.67 257 LEU A C 1
ATOM 2064 O O . LEU A 1 257 ? -9.395 26.543 16.101 1.00 10.67 257 LEU A O 1
ATOM 2069 N N . ALA A 1 258 ? -9.717 27.205 18.224 1.00 12.51 258 ALA A N 1
ATOM 2070 C CA . ALA A 1 258 ? -11.045 27.740 17.945 1.00 12.51 258 ALA A CA 1
ATOM 2071 C C . ALA A 1 258 ? -10.979 28.957 17.031 1.00 12.51 258 ALA A C 1
ATOM 2072 O O . ALA A 1 258 ? -11.805 29.104 16.124 1.00 12.51 258 ALA A O 1
ATOM 2074 N N . ARG A 1 259 ? -10.016 29.851 17.262 1.00 13.38 259 ARG A N 1
ATOM 2075 C CA . ARG A 1 259 ? -9.853 31.000 16.378 1.00 13.38 259 ARG A CA 1
ATOM 2076 C C . ARG A 1 259 ? -9.482 30.553 14.969 1.00 13.38 259 ARG A C 1
ATOM 2077 O O . ARG A 1 259 ? -9.983 31.099 13.974 1.00 13.38 259 ARG A O 1
ATOM 2085 N N . TYR A 1 260 ? -8.616 29.543 14.863 1.00 10.86 260 TYR A N 1
ATOM 2086 C CA . TYR A 1 260 ? -8.297 28.987 13.555 1.00 10.86 260 TYR A CA 1
ATOM 2087 C C . TYR A 1 260 ? -9.536 28.405 12.888 1.00 10.86 260 TYR A C 1
ATOM 2088 O O . TYR A 1 260 ? -9.729 28.561 11.679 1.00 10.86 260 TYR A O 1
ATOM 2097 N N . TYR A 1 261 ? -10.381 27.718 13.656 1.00 12.54 261 TYR A N 1
ATOM 2098 C CA . TYR A 1 261 ? -11.598 27.157 13.080 1.00 12.54 261 TYR A CA 1
ATOM 2099 C C . TYR A 1 261 ? -12.539 28.255 12.605 1.00 12.54 261 TYR A C 1
ATOM 2100 O O . TYR A 1 261 ? -13.197 28.110 11.570 1.00 12.54 261 TYR A O 1
ATOM 2109 N N . LEU A 1 262 ? -12.634 29.350 13.358 1.00 13.60 262 LEU A N 1
ATOM 2110 C CA . LEU A 1 262 ? -13.442 30.477 12.906 1.00 13.60 262 LEU A CA 1
ATOM 2111 C C . LEU A 1 262 ? -12.927 31.013 11.579 1.00 13.60 262 LEU A C 1
ATOM 2112 O O . LEU A 1 262 ? -13.710 31.294 10.663 1.00 13.60 262 LEU A O 1
ATOM 2117 N N . GLU A 1 263 ? -11.607 31.150 11.453 1.00 13.18 263 GLU A N 1
ATOM 2118 C CA . GLU A 1 263 ? -11.046 31.628 10.193 1.00 13.18 263 GLU A CA 1
ATOM 2119 C C . GLU A 1 263 ? -11.339 30.652 9.056 1.00 13.18 263 GLU A C 1
ATOM 2120 O O . GLU A 1 263 ? -11.698 31.060 7.941 1.00 13.18 263 GLU A O 1
ATOM 2126 N N . ARG A 1 264 ? -11.199 29.354 9.326 1.00 12.00 264 ARG A N 1
ATOM 2127 C CA . ARG A 1 264 ? -11.484 28.344 8.313 1.00 12.00 264 ARG A CA 1
ATOM 2128 C C . ARG A 1 264 ? -12.935 28.4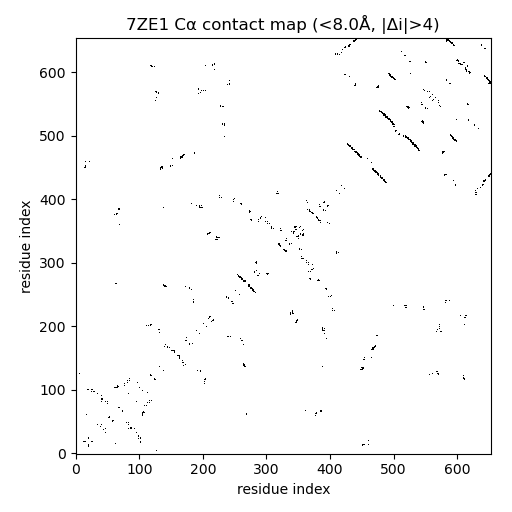18 7.859 1.00 12.00 264 ARG A C 1
ATOM 2129 O O . ARG A 1 264 ? -13.224 28.327 6.661 1.00 12.00 264 ARG A O 1
ATOM 2137 N N . LEU A 1 265 ? -13.862 28.580 8.803 1.00 14.29 265 LEU A N 1
ATOM 2138 C CA . LEU A 1 265 ? -15.264 28.749 8.437 1.00 14.29 265 LEU A CA 1
ATOM 2139 C C . LEU A 1 265 ? -15.453 29.995 7.588 1.00 14.29 265 LEU A C 1
ATOM 2140 O O . LEU A 1 265 ? -16.245 29.996 6.639 1.00 14.29 265 LEU A O 1
ATOM 2145 N N . SER A 1 266 ? -14.734 31.068 7.916 1.00 14.72 266 SER A N 1
ATOM 2146 C CA . SER A 1 266 ? -14.804 32.275 7.100 1.00 14.72 266 SER A CA 1
ATOM 2147 C C . SER A 1 266 ? -14.419 31.986 5.658 1.00 14.72 266 SER A C 1
ATOM 2148 O O . SER A 1 266 ? -15.076 32.462 4.726 1.00 14.72 266 SER A O 1
ATOM 2151 N N . HIS A 1 267 ? -13.359 31.206 5.451 1.00 14.44 267 HIS A N 1
ATOM 2152 C CA . HIS A 1 267 ? -12.870 30.916 4.109 1.00 14.44 267 HIS A CA 1
ATOM 2153 C C . HIS A 1 267 ? -13.493 29.669 3.496 1.00 14.44 267 HIS A C 1
ATOM 2154 O O . HIS A 1 267 ? -13.004 29.187 2.470 1.00 14.44 267 HIS A O 1
ATOM 2161 N N . GLY A 1 268 ? -14.555 29.136 4.089 1.00 14.14 268 GLY A N 1
ATOM 2162 C CA . GLY A 1 268 ? -15.206 27.965 3.547 1.00 14.14 268 GLY A CA 1
ATOM 2163 C C . GLY A 1 268 ? -14.552 26.652 3.905 1.00 14.14 268 GLY A C 1
ATOM 2164 O O . GLY A 1 268 ? -15.030 25.601 3.463 1.00 14.14 268 GLY A O 1
ATOM 2165 N N . PHE A 1 269 ? -13.474 26.673 4.680 1.00 13.44 269 PHE A N 1
ATOM 2166 C CA . PHE A 1 269 ? -12.860 25.440 5.135 1.00 13.44 269 PHE A CA 1
ATOM 2167 C C . PHE A 1 269 ? -13.681 24.836 6.269 1.00 13.44 269 PHE A C 1
ATOM 2168 O O . PHE A 1 269 ? -14.530 25.493 6.876 1.00 13.44 269 PHE A O 1
ATOM 2176 N N . GLY A 1 270 ? -13.424 23.569 6.549 1.00 13.23 270 GLY A N 1
ATOM 2177 C CA . GLY A 1 270 ? -14.176 22.822 7.531 1.00 13.23 270 GLY A CA 1
ATOM 2178 C C . GLY A 1 270 ? -13.429 22.652 8.833 1.00 13.23 270 GLY A C 1
ATOM 2179 O O . GLY A 1 270 ? -12.598 23.482 9.217 1.00 13.23 270 GLY A O 1
ATOM 2180 N N . GLU A 1 271 ? -13.737 21.565 9.530 1.00 13.03 271 GLU A N 1
ATOM 2181 C CA . GLU A 1 271 ? -13.035 21.251 10.764 1.00 13.03 271 GLU A CA 1
ATOM 2182 C C . GLU A 1 271 ? -11.609 20.825 10.448 1.00 13.03 271 GLU A C 1
ATOM 2183 O O . GLU A 1 271 ? -11.323 20.313 9.362 1.00 13.03 271 GLU A O 1
ATOM 2189 N N . ILE A 1 272 ? -10.708 21.040 11.406 1.00 9.81 272 ILE A N 1
ATOM 2190 C CA . ILE A 1 272 ? -9.308 20.703 11.188 1.00 9.81 272 ILE A CA 1
ATOM 2191 C C . ILE A 1 272 ? -9.174 19.209 10.935 1.00 9.81 272 ILE A C 1
ATOM 2192 O O . ILE A 1 272 ? -9.800 18.382 11.609 1.00 9.81 272 ILE A O 1
ATOM 2197 N N . ASP A 1 273 ? -8.356 18.858 9.945 1.00 10.34 273 ASP A N 1
ATOM 2198 C CA . ASP A 1 273 ? -8.216 17.465 9.546 1.00 10.34 273 ASP A CA 1
ATOM 2199 C C . ASP A 1 273 ? -7.766 16.606 10.719 1.00 10.34 273 ASP A C 1
ATOM 2200 O O . ASP A 1 273 ? -6.882 16.987 11.490 1.00 10.34 273 ASP A O 1
ATOM 2205 N N . HIS A 1 274 ? -8.385 15.439 10.851 1.00 10.15 274 HIS A N 1
ATOM 2206 C CA . HIS A 1 274 ? -7.920 14.422 11.779 1.00 10.15 274 HIS A CA 1
ATOM 2207 C C . HIS A 1 274 ? -6.928 13.517 11.066 1.00 10.15 274 HIS A C 1
ATOM 2208 O O . HIS A 1 274 ? -7.135 13.141 9.910 1.00 10.15 274 HIS A O 1
ATOM 2215 N N . PHE A 1 275 ? -5.847 13.174 11.759 1.00 8.34 275 PHE A N 1
ATOM 2216 C CA . PHE A 1 275 ? -4.795 12.355 11.185 1.00 8.34 275 PHE A CA 1
ATOM 2217 C C . PHE A 1 275 ? -4.444 11.220 12.132 1.00 8.34 275 PHE A C 1
ATOM 2218 O O . PHE A 1 275 ? -4.534 11.354 13.355 1.00 8.34 275 PHE A O 1
ATOM 2226 N N . ASP A 1 276 ? -4.048 10.098 11.544 1.00 8.57 276 ASP A N 1
ATOM 2227 C CA . ASP A 1 276 ? -3.573 8.935 12.274 1.00 8.57 276 ASP A CA 1
ATOM 2228 C C . ASP A 1 276 ? -2.063 8.841 12.121 1.00 8.57 276 ASP A C 1
ATOM 2229 O O . ASP A 1 276 ? -1.529 9.042 11.026 1.00 8.57 276 ASP A O 1
ATOM 2234 N N . TRP A 1 277 ? -1.374 8.539 13.222 1.00 8.06 277 TRP A N 1
ATOM 2235 C CA . TRP A 1 277 ? 0.072 8.371 13.145 1.00 8.06 277 TRP A CA 1
ATOM 2236 C C . TRP A 1 277 ? 0.448 7.236 12.204 1.00 8.06 277 TRP A C 1
ATOM 2237 O O . TRP A 1 277 ? 1.548 7.234 11.642 1.00 8.06 277 TRP A O 1
ATOM 2248 N N . GLU A 1 278 ? -0.452 6.271 12.013 1.00 8.26 278 GLU A N 1
ATOM 2249 C CA . GLU A 1 278 ? -0.172 5.073 11.234 1.00 8.26 278 GLU A CA 1
ATOM 2250 C C . GLU A 1 278 ? -0.528 5.210 9.760 1.00 8.26 278 GLU A C 1
ATOM 2251 O O . GLU A 1 278 ? -0.215 4.305 8.982 1.00 8.26 278 GLU A O 1
ATOM 2257 N N . VAL A 1 279 ? -1.170 6.303 9.363 1.00 7.81 279 VAL A N 1
ATOM 2258 C CA . VAL A 1 279 ? -1.530 6.541 7.967 1.00 7.81 279 VAL A CA 1
ATOM 2259 C C . VAL A 1 279 ? -0.608 7.636 7.444 1.00 7.81 279 VAL A C 1
ATOM 2260 O O . VAL A 1 279 ? -0.198 8.509 8.221 1.00 7.81 279 VAL A O 1
ATOM 2264 N N . PRO A 1 280 ? -0.244 7.641 6.161 1.00 7.17 280 PRO A N 1
ATOM 2265 C CA . PRO A 1 280 ? 0.594 8.732 5.656 1.00 7.17 280 PRO A CA 1
ATOM 2266 C C . PRO A 1 280 ? -0.045 10.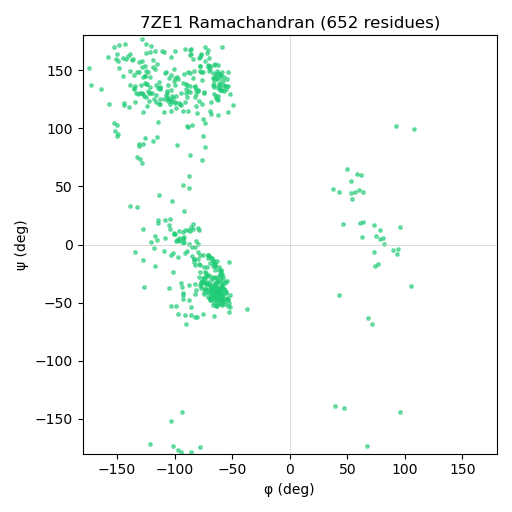083 5.933 1.00 7.17 280 PRO A C 1
ATOM 2267 O O . PRO A 1 280 ? -1.249 10.268 5.755 1.00 7.17 280 PRO A O 1
ATOM 2271 N N . PHE A 1 281 ? 0.775 11.030 6.381 1.00 7.70 281 PHE A N 1
ATOM 2272 C CA . PHE A 1 281 ? 0.286 12.364 6.713 1.00 7.70 281 PHE A CA 1
ATOM 2273 C C . PHE A 1 281 ? -0.134 13.053 5.423 1.00 7.70 281 PHE A C 1
ATOM 2274 O O . PHE A 1 281 ? 0.706 13.377 4.579 1.00 7.70 281 PHE A O 1
ATOM 2282 N N . GLU A 1 282 ? -1.437 13.283 5.276 1.00 7.49 282 GLU A N 1
ATOM 2283 C CA . GLU A 1 282 ? -1.976 13.684 3.983 1.00 7.49 282 GLU A CA 1
ATOM 2284 C C . GLU A 1 282 ? -1.596 15.119 3.634 1.00 7.49 282 GLU A C 1
ATOM 2285 O O . GLU A 1 282 ? -1.643 15.510 2.463 1.00 7.49 282 GLU A O 1
ATOM 2291 N N . SER A 1 283 ? -1.220 15.918 4.629 1.00 8.00 283 SER A N 1
ATOM 2292 C CA . SER A 1 283 ? -0.908 17.322 4.396 1.00 8.00 283 SER A CA 1
ATOM 2293 C C . SER A 1 283 ? 0.594 17.520 4.240 1.00 8.00 283 SER A C 1
ATOM 2294 O O . SER A 1 283 ? 1.392 16.871 4.923 1.00 8.00 283 SER A O 1
ATOM 2297 N N . GLY A 1 284 ? 0.974 18.414 3.336 1.00 7.97 284 GLY A N 1
ATOM 2298 C CA . GLY A 1 284 ? 2.359 18.789 3.148 1.00 7.97 284 GLY A CA 1
ATOM 2299 C C . GLY A 1 284 ? 2.560 20.266 3.427 1.00 7.97 284 GLY A C 1
ATOM 2300 O O . GLY A 1 284 ? 1.643 21.068 3.287 1.00 7.97 284 GLY A O 1
ATOM 2301 N N . TYR A 1 285 ? 3.774 20.615 3.839 1.00 9.03 285 TYR A N 1
ATOM 2302 C CA . TYR A 1 285 ? 4.139 21.994 4.125 1.00 9.03 285 TYR A CA 1
ATOM 2303 C C . TYR A 1 285 ? 5.364 22.369 3.310 1.00 9.03 285 TYR A C 1
ATOM 2304 O O . TYR A 1 285 ? 6.383 21.673 3.358 1.00 9.03 285 TYR A O 1
ATOM 2313 N N . TYR A 1 286 ? 5.265 23.475 2.574 1.00 9.90 286 TYR A N 1
ATOM 2314 C CA . TYR A 1 286 ? 6.370 24.013 1.784 1.00 9.90 286 TYR A CA 1
ATOM 2315 C C . TYR A 1 286 ? 6.681 25.406 2.311 1.00 9.90 286 TYR A C 1
ATOM 2316 O O . TYR A 1 286 ? 6.119 26.401 1.828 1.00 9.90 286 TYR A O 1
ATOM 2325 N N . PRO A 1 287 ? 7.562 25.529 3.301 1.00 10.95 287 PRO A N 1
ATOM 2326 C CA . PRO A 1 287 ? 7.935 26.863 3.775 1.00 10.95 287 PRO A CA 1
ATOM 2327 C C . PRO A 1 287 ? 8.749 27.590 2.722 1.00 10.95 287 PRO A C 1
ATOM 2328 O O . PRO A 1 287 ? 9.443 26.973 1.913 1.00 10.95 287 PRO A O 1
ATOM 2332 N N . SER A 1 288 ? 8.642 28.914 2.724 1.00 13.22 288 SER A N 1
ATOM 2333 C CA . SER A 1 288 ? 9.415 29.755 1.825 1.00 13.22 288 SER A CA 1
ATOM 2334 C C . SER A 1 288 ? 10.504 30.529 2.553 1.00 13.22 288 SER A C 1
ATOM 2335 O O . SER A 1 288 ? 11.180 31.358 1.936 1.00 13.22 288 SER A O 1
ATOM 2338 N N . MET A 1 289 ? 10.693 30.275 3.843 1.00 12.08 289 MET A N 1
ATOM 2339 C CA . MET A 1 289 ? 11.682 30.983 4.637 1.00 12.08 289 MET A CA 1
ATOM 2340 C C . MET A 1 289 ? 13.045 30.313 4.512 1.00 12.08 289 MET A C 1
ATOM 2341 O O . MET A 1 289 ? 13.169 29.172 4.064 1.00 12.08 289 MET A O 1
ATOM 2346 N N . CYS A 1 290 ? 14.077 31.048 4.919 1.00 12.71 290 CYS A N 1
ATOM 2347 C CA . CYS A 1 290 ? 15.449 30.575 4.844 1.00 12.71 290 CYS A CA 1
ATOM 2348 C C . CYS A 1 290 ? 16.184 30.977 6.111 1.00 12.71 290 CYS A C 1
ATOM 2349 O O . CYS A 1 290 ? 15.882 32.003 6.723 1.00 12.71 290 CYS A O 1
ATOM 2352 N N . TYR A 1 291 ? 17.149 30.155 6.502 1.00 11.12 291 TYR A N 1
ATOM 2353 C CA . TYR A 1 291 ? 17.959 30.465 7.665 1.00 11.12 291 TYR A CA 1
ATOM 2354 C C . TYR A 1 291 ? 19.016 31.511 7.311 1.00 11.12 291 TYR A C 1
ATOM 2355 O O . TYR A 1 291 ? 19.430 31.617 6.154 1.00 11.12 291 TYR A O 1
ATOM 2364 N N . PRO A 1 292 ? 19.473 32.294 8.289 1.00 12.75 292 PRO A N 1
ATOM 2365 C CA . PRO A 1 292 ? 20.470 33.330 7.982 1.00 12.75 292 PRO A CA 1
ATOM 2366 C C . PRO A 1 292 ? 21.759 32.779 7.405 1.00 12.75 292 PRO A C 1
ATOM 2367 O O . PRO A 1 292 ? 22.482 33.521 6.730 1.00 12.75 292 PRO A O 1
ATOM 2371 N N . ASN A 1 293 ? 22.072 31.507 7.642 1.00 12.41 293 ASN A N 1
ATOM 2372 C CA . ASN A 1 293 ? 23.253 30.880 7.063 1.00 12.41 293 ASN A CA 1
ATOM 2373 C C . ASN A 1 293 ? 23.012 30.357 5.654 1.00 12.41 293 ASN A C 1
ATOM 2374 O O . ASN A 1 293 ? 23.783 29.515 5.184 1.00 12.41 293 ASN A O 1
ATOM 2379 N N . GLY A 1 294 ? 21.963 30.819 4.980 1.00 11.36 294 GLY A N 1
ATOM 2380 C CA . GLY A 1 294 ? 21.694 30.406 3.619 1.00 11.36 294 GLY A CA 1
ATOM 2381 C C . GLY A 1 294 ? 21.050 29.048 3.470 1.00 11.36 294 GLY A C 1
ATOM 2382 O O . GLY A 1 294 ? 21.002 28.529 2.351 1.00 11.36 294 GLY A O 1
ATOM 2383 N N . LEU A 1 295 ? 20.556 28.454 4.552 1.00 11.36 295 LEU A N 1
ATOM 2384 C CA . LEU A 1 295 ? 19.941 27.135 4.508 1.00 11.36 295 LEU A CA 1
ATOM 2385 C C . LEU A 1 295 ? 18.426 27.284 4.468 1.00 11.36 295 LEU A C 1
ATOM 2386 O O . LEU A 1 295 ? 17.840 27.984 5.299 1.00 11.36 295 LEU A O 1
ATOM 2391 N N . TYR A 1 296 ? 17.802 26.626 3.498 1.00 11.52 296 TYR A N 1
ATOM 2392 C CA . TYR A 1 296 ? 16.362 26.710 3.320 1.00 11.52 296 TYR A CA 1
ATOM 2393 C C . TYR A 1 296 ? 15.641 25.827 4.334 1.00 11.52 296 TYR A C 1
ATOM 2394 O O . TYR A 1 296 ? 16.154 24.791 4.765 1.00 11.52 296 TYR A O 1
ATOM 2403 N N . PHE A 1 297 ? 14.440 26.250 4.721 1.00 10.55 297 PHE A N 1
ATOM 2404 C CA . PHE A 1 297 ? 13.682 25.518 5.722 1.00 10.55 297 PHE A CA 1
ATOM 2405 C C . PHE A 1 297 ? 13.263 24.148 5.186 1.00 10.55 297 PHE A C 1
ATOM 2406 O O . PHE A 1 297 ? 13.009 23.991 3.990 1.00 10.55 297 PHE A O 1
ATOM 2414 N N . PRO A 1 298 ? 13.181 23.138 6.054 1.00 10.30 298 PRO A N 1
ATOM 2415 C CA . PRO A 1 298 ? 12.739 21.815 5.599 1.00 10.30 298 PRO A CA 1
ATOM 2416 C C . PRO A 1 298 ? 11.329 21.845 5.032 1.00 10.30 298 PRO A C 1
ATOM 2417 O O . PRO A 1 298 ? 10.467 22.603 5.479 1.00 10.30 298 PRO A O 1
ATOM 2421 N N . THR A 1 299 ? 11.102 20.991 4.040 1.00 9.53 299 THR A N 1
ATOM 2422 C CA . THR A 1 299 ? 9.805 20.829 3.398 1.00 9.53 299 THR A CA 1
ATOM 2423 C C . THR A 1 299 ? 9.248 19.453 3.729 1.00 9.53 299 THR A C 1
ATOM 2424 O O . THR A 1 299 ? 9.970 18.454 3.648 1.00 9.53 299 THR A O 1
ATOM 2428 N N . ARG A 1 300 ? 7.974 19.403 4.104 1.00 7.94 300 ARG A N 1
ATOM 2429 C CA . ARG A 1 300 ? 7.258 18.145 4.268 1.00 7.94 300 ARG A CA 1
ATOM 2430 C C . ARG A 1 300 ? 6.351 17.954 3.061 1.00 7.94 300 ARG A C 1
ATOM 2431 O O . ARG A 1 300 ? 5.510 18.810 2.770 1.00 7.94 300 ARG A O 1
ATOM 2439 N N . HIS A 1 301 ? 6.518 16.835 2.372 1.00 7.86 301 HIS A N 1
ATOM 2440 C CA . HIS A 1 301 ? 5.773 16.575 1.154 1.00 7.86 301 HIS A CA 1
ATOM 2441 C C . HIS A 1 301 ? 4.427 15.937 1.475 1.00 7.86 301 HIS A C 1
ATOM 2442 O O . HIS A 1 301 ? 4.197 15.425 2.572 1.00 7.86 301 HIS A O 1
ATOM 2449 N N . ALA A 1 302 ? 3.528 15.984 0.497 1.00 7.14 302 ALA A N 1
ATOM 2450 C CA . ALA A 1 302 ? 2.197 15.430 0.686 1.00 7.14 302 ALA A CA 1
ATOM 2451 C C . ALA A 1 302 ? 2.272 13.925 0.902 1.00 7.14 302 ALA A C 1
ATOM 2452 O O . ALA A 1 302 ? 3.115 13.232 0.329 1.00 7.14 302 ALA A O 1
ATOM 2454 N N . TYR A 1 303 ? 1.377 13.422 1.748 1.00 6.66 303 TYR A N 1
ATOM 2455 C CA . TYR A 1 303 ? 1.292 11.996 2.043 1.00 6.66 303 TYR A CA 1
ATOM 2456 C C . TYR A 1 303 ? 2.646 11.455 2.487 1.00 6.66 303 TYR A C 1
ATOM 2457 O O . TYR A 1 303 ? 3.178 10.493 1.930 1.00 6.66 303 TYR A O 1
ATOM 2466 N N . ALA A 1 304 ? 3.207 12.096 3.508 1.00 7.16 304 ALA A N 1
ATOM 2467 C CA . ALA A 1 304 ? 4.484 11.681 4.066 1.00 7.16 304 ALA A CA 1
ATOM 2468 C C . ALA A 1 304 ? 4.275 10.542 5.053 1.00 7.16 304 ALA A C 1
ATOM 2469 O O . ALA A 1 304 ? 3.472 10.654 5.983 1.00 7.16 304 ALA A O 1
ATOM 2471 N N . HIS A 1 305 ? 4.998 9.446 4.847 1.00 7.83 305 HIS A N 1
ATOM 2472 C CA . HIS A 1 305 ? 4.967 8.329 5.778 1.00 7.83 305 HIS A CA 1
ATOM 2473 C C . HIS A 1 305 ? 5.764 8.707 7.019 1.00 7.83 305 HIS A C 1
ATOM 2474 O O . HIS A 1 305 ? 6.903 9.173 6.911 1.00 7.83 305 HIS A O 1
ATOM 2481 N N . LEU A 1 306 ? 5.171 8.511 8.193 1.00 7.99 306 LEU A N 1
ATOM 2482 C CA . LEU A 1 306 ? 5.779 8.935 9.446 1.00 7.99 306 LEU A CA 1
ATOM 2483 C C . LEU A 1 306 ? 6.447 7.799 10.207 1.00 7.99 306 LEU A C 1
ATOM 2484 O O . LEU A 1 306 ? 6.837 7.996 11.360 1.00 7.99 306 LEU A O 1
ATOM 2489 N N . TYR A 1 307 ? 6.590 6.625 9.604 1.00 8.62 307 TYR A N 1
ATOM 2490 C CA . TYR A 1 307 ? 7.178 5.497 10.310 1.00 8.62 307 TYR A CA 1
ATOM 2491 C C . TYR A 1 307 ? 8.693 5.632 10.390 1.00 8.62 307 TYR A C 1
ATOM 2492 O O . TYR A 1 307 ? 9.344 6.136 9.472 1.00 8.62 307 TYR A O 1
ATOM 2501 N N . GLU A 1 308 ? 9.258 5.105 11.479 1.00 9.64 308 GLU A N 1
ATOM 2502 C CA . GLU A 1 308 ? 10.706 5.098 11.662 1.00 9.64 308 GLU A CA 1
ATOM 2503 C C . GLU A 1 308 ? 11.435 4.863 10.346 1.00 9.64 308 GLU A C 1
ATOM 2504 O O . GLU A 1 308 ? 12.262 5.679 9.920 1.00 9.64 308 GLU A O 1
ATOM 2510 N N . TYR A 1 309 ? 11.098 3.767 9.666 1.00 9.38 309 TYR A N 1
ATOM 2511 C CA . TYR A 1 309 ? 11.795 3.402 8.439 1.00 9.38 309 TYR A CA 1
ATOM 2512 C C . TYR A 1 309 ? 11.709 4.517 7.404 1.00 9.38 309 TYR A C 1
ATOM 2513 O O . TYR A 1 309 ? 12.722 4.920 6.822 1.00 9.38 309 TYR A O 1
ATOM 2522 N N . PHE A 1 310 ? 10.508 5.047 7.180 1.00 8.52 310 PHE A N 1
ATOM 2523 C CA . PHE A 1 310 ? 10.300 5.975 6.074 1.00 8.52 310 PHE A CA 1
ATOM 2524 C C . PHE A 1 310 ? 10.882 7.353 6.362 1.00 8.52 310 PHE A C 1
ATOM 2525 O O . PHE A 1 310 ? 11.507 7.961 5.487 1.00 8.52 310 PHE A O 1
ATOM 2533 N N . TYR A 1 311 ? 10.689 7.868 7.574 1.00 8.89 311 TYR A N 1
ATOM 2534 C CA . TYR A 1 311 ? 11.191 9.203 7.872 1.00 8.89 311 TYR A CA 1
ATOM 2535 C C . TYR A 1 311 ? 12.632 9.199 8.359 1.00 8.89 311 TYR A C 1
ATOM 2536 O O . TYR A 1 311 ? 13.166 10.277 8.640 1.00 8.89 311 TYR A O 1
ATOM 2545 N N . ASN A 1 312 ? 13.280 8.035 8.460 1.00 9.42 312 ASN A N 1
ATOM 2546 C CA . ASN A 1 312 ? 14.725 7.981 8.641 1.00 9.42 312 ASN A CA 1
ATOM 2547 C C . ASN A 1 312 ? 15.428 7.306 7.471 1.00 9.42 312 ASN A C 1
ATOM 2548 O O . ASN A 1 312 ? 16.637 7.061 7.547 1.00 9.42 312 ASN A O 1
ATOM 2553 N N . TYR A 1 313 ? 14.708 6.998 6.395 1.00 9.77 313 TYR A N 1
ATOM 2554 C CA . TYR A 1 313 ? 15.313 6.328 5.253 1.00 9.77 313 TYR A CA 1
ATOM 2555 C C . TYR A 1 313 ? 16.507 7.119 4.735 1.00 9.77 313 TYR A C 1
ATOM 2556 O O . TYR A 1 313 ? 16.438 8.338 4.563 1.00 9.77 313 TYR A O 1
ATOM 2565 N N . GLY A 1 314 ? 17.604 6.413 4.483 1.00 10.27 314 GLY A N 1
ATOM 2566 C CA . GLY A 1 314 ? 18.808 7.055 3.977 1.00 10.27 314 GLY A CA 1
ATOM 2567 C C . GLY A 1 314 ? 19.415 8.056 4.935 1.00 10.27 314 GLY A C 1
ATOM 2568 O O . GLY A 1 314 ? 19.781 9.163 4.522 1.00 10.27 314 GLY A O 1
ATOM 2569 N N . GLN A 1 315 ? 19.528 7.695 6.211 1.00 10.92 315 GLN A N 1
ATOM 2570 C CA . GLN A 1 315 ? 20.087 8.582 7.219 1.00 10.92 315 GLN A CA 1
ATOM 2571 C C . GLN A 1 315 ? 20.961 7.771 8.162 1.00 10.92 315 GLN A C 1
ATOM 2572 O O . GLN A 1 315 ? 20.868 6.543 8.228 1.00 10.92 315 GLN A O 1
ATOM 2578 N N . HIS A 1 316 ? 21.817 8.480 8.895 1.00 12.53 316 HIS A N 1
ATOM 2579 C CA . HIS A 1 316 ? 22.825 7.839 9.748 1.00 12.53 316 HIS A CA 1
ATOM 2580 C C . HIS A 1 316 ? 22.244 7.493 11.116 1.00 12.53 316 HIS A C 1
ATOM 2581 O O . HIS A 1 316 ? 22.181 6.320 11.493 1.00 12.53 316 HIS A O 1
ATOM 2588 N N . TYR A 1 317 ? 21.794 8.509 11.852 1.00 13.51 317 TYR A N 1
ATOM 2589 C CA . TYR A 1 317 ? 21.345 8.355 13.233 1.00 13.51 317 TYR A CA 1
ATOM 2590 C C . TYR A 1 317 ? 22.242 7.380 13.993 1.00 13.51 317 TYR A C 1
ATOM 2591 O O . TYR A 1 317 ? 23.468 7.428 13.850 1.00 13.51 317 TYR A O 1
ATOM 2600 N N . GLY A 1 318 ? 21.659 6.507 14.813 1.00 16.38 318 GLY A N 1
ATOM 2601 C CA . GLY A 1 318 ? 22.394 5.555 15.606 1.00 16.38 318 GLY A CA 1
ATOM 2602 C C . GLY A 1 318 ? 22.465 5.907 17.079 1.00 16.38 318 GLY A C 1
ATOM 2603 O O . GLY A 1 318 ? 22.435 5.005 17.923 1.00 16.38 318 GLY A O 1
ATOM 2604 N N . PHE A 1 319 ? 22.559 7.198 17.407 1.00 15.26 319 PHE A N 1
ATOM 2605 C CA . PHE A 1 319 ? 22.496 7.662 18.788 1.00 15.26 319 PHE A CA 1
ATOM 2606 C C . PHE A 1 319 ? 21.666 8.936 18.900 1.00 15.26 319 PHE A C 1
ATOM 2607 O O . PHE A 1 319 ? 21.946 9.799 19.736 1.00 15.26 319 PHE A O 1
ATOM 2615 N N . ASN A 1 320 ? 20.647 9.067 18.057 1.00 11.73 320 ASN A N 1
ATOM 2616 C CA . ASN A 1 320 ? 19.700 10.169 18.121 1.00 11.73 320 ASN A CA 1
ATOM 2617 C C . ASN A 1 320 ? 18.366 9.626 18.604 1.00 11.73 320 ASN A C 1
ATOM 2618 O O . ASN A 1 320 ? 17.733 8.828 17.907 1.00 11.73 320 ASN A O 1
ATOM 2623 N N . LYS A 1 321 ? 17.943 10.049 19.796 1.00 9.83 321 LYS A N 1
ATOM 2624 C CA . LYS A 1 321 ? 16.665 9.581 20.318 1.00 9.83 321 LYS A CA 1
ATOM 2625 C C . LYS A 1 321 ? 15.505 10.098 19.484 1.00 9.83 321 LYS A C 1
ATOM 2626 O O . LYS A 1 321 ? 14.459 9.446 19.407 1.00 9.83 321 LYS A O 1
ATOM 2632 N N . TYR A 1 322 ? 15.668 11.264 18.858 1.00 9.72 322 TYR A N 1
ATOM 2633 C CA . TYR A 1 322 ? 14.626 11.803 17.995 1.00 9.72 322 TYR A CA 1
ATOM 2634 C C . TYR A 1 322 ? 14.456 10.990 16.721 1.00 9.72 322 TYR A C 1
ATOM 2635 O O . TYR A 1 322 ? 13.443 11.146 16.033 1.00 9.72 322 TYR A O 1
ATOM 2644 N N . ALA A 1 323 ? 15.423 10.134 16.385 1.00 9.77 323 ALA A N 1
ATOM 2645 C CA . ALA A 1 323 ? 15.246 9.241 15.247 1.00 9.77 323 ALA A CA 1
ATOM 2646 C C . ALA A 1 323 ? 14.087 8.287 15.475 1.00 9.77 323 ALA A C 1
ATOM 2647 O O . ALA A 1 323 ? 13.427 7.869 14.518 1.00 9.77 323 ALA A O 1
ATOM 2649 N N . HIS A 1 324 ? 13.821 7.940 16.730 1.00 8.78 324 HIS A N 1
ATOM 2650 C CA . HIS A 1 324 ? 12.723 7.060 17.109 1.00 8.78 324 HIS A CA 1
ATOM 2651 C C . HIS A 1 324 ? 11.562 7.870 17.672 1.00 8.78 324 HIS A C 1
ATOM 2652 O O . HIS A 1 324 ? 10.892 7.459 18.619 1.00 8.78 324 HIS A O 1
ATOM 2659 N N . SER A 1 325 ? 11.329 9.049 17.094 1.00 8.31 325 SER A N 1
ATOM 2660 C CA . SER A 1 325 ? 10.244 9.902 17.559 1.00 8.31 325 SER A CA 1
ATOM 2661 C C . SER A 1 325 ? 8.893 9.215 17.435 1.00 8.31 325 SER A C 1
ATOM 2662 O O . SER A 1 325 ? 7.984 9.499 18.218 1.00 8.31 325 SER A O 1
ATOM 2665 N N . TYR A 1 326 ? 8.736 8.313 16.467 1.00 8.08 326 TYR A N 1
ATOM 2666 C CA . TYR A 1 326 ? 7.451 7.646 16.285 1.00 8.08 326 TYR A CA 1
ATOM 2667 C C . TYR A 1 326 ? 7.129 6.737 17.465 1.00 8.08 326 TYR A C 1
ATOM 2668 O O . TYR A 1 326 ? 6.007 6.751 17.986 1.00 8.08 326 TYR A O 1
ATOM 2677 N N . THR A 1 327 ? 8.101 5.932 17.899 1.00 8.38 327 THR A N 1
ATOM 2678 C CA . THR A 1 327 ? 7.862 5.029 19.020 1.00 8.38 327 THR A CA 1
ATOM 2679 C C . THR A 1 327 ? 7.621 5.803 20.308 1.00 8.38 327 THR A C 1
ATOM 2680 O O . THR A 1 327 ? 6.747 5.441 21.101 1.00 8.38 327 THR A O 1
ATOM 2684 N N . HIS A 1 328 ? 8.389 6.871 20.534 1.00 8.22 328 HIS A N 1
ATOM 2685 C CA . HIS A 1 328 ? 8.167 7.704 21.709 1.00 8.22 328 HIS A CA 1
ATOM 2686 C C . HIS A 1 328 ? 6.790 8.352 21.668 1.00 8.22 328 HIS A C 1
ATOM 2687 O O . HIS A 1 328 ? 6.106 8.440 22.693 1.00 8.22 328 HIS A O 1
ATOM 2694 N N . ILE A 1 329 ? 6.372 8.822 20.493 1.00 8.41 329 ILE A N 1
ATOM 2695 C CA . ILE A 1 329 ? 5.050 9.425 20.356 1.00 8.41 329 ILE A CA 1
ATOM 2696 C C . ILE A 1 329 ? 3.972 8.412 20.704 1.00 8.41 329 ILE A C 1
ATOM 2697 O O . ILE A 1 329 ? 3.032 8.710 21.447 1.00 8.41 329 ILE A O 1
ATOM 2702 N N . SER A 1 330 ? 4.082 7.201 20.155 1.00 8.71 330 SER A N 1
ATOM 2703 C CA . SER A 1 330 ? 3.090 6.173 20.453 1.00 8.71 330 SER A CA 1
ATOM 2704 C C . SER A 1 330 ? 3.073 5.844 21.939 1.00 8.71 330 SER A C 1
ATOM 2705 O O . SER A 1 330 ? 2.001 5.712 22.540 1.00 8.71 330 SER A O 1
ATOM 2708 N N . ASP A 1 331 ? 4.251 5.718 22.552 1.00 9.39 331 ASP A N 1
ATOM 2709 C CA . ASP A 1 331 ? 4.313 5.414 23.977 1.00 9.39 331 ASP A CA 1
ATOM 2710 C C . ASP A 1 331 ? 3.617 6.490 24.792 1.00 9.39 331 ASP A C 1
ATOM 2711 O O . ASP A 1 331 ? 2.769 6.194 25.639 1.00 9.39 331 ASP A O 1
ATOM 2716 N N . TYR A 1 332 ? 3.966 7.752 24.550 1.00 9.54 332 TYR A N 1
ATOM 2717 C CA . TYR A 1 332 ? 3.414 8.833 25.356 1.00 9.54 332 TYR A CA 1
ATOM 2718 C C . TYR A 1 332 ? 1.920 8.998 25.114 1.00 9.54 332 TYR A C 1
ATOM 2719 O O . TYR A 1 332 ? 1.166 9.291 26.047 1.00 9.54 332 TYR A O 1
ATOM 2728 N N . GLU A 1 333 ? 1.467 8.802 23.875 1.00 10.17 333 GLU A N 1
ATOM 2729 C CA . GLU A 1 333 ? 0.035 8.827 23.606 1.00 10.17 333 GLU A CA 1
ATOM 2730 C C . GLU A 1 333 ? -0.685 7.722 24.369 1.00 10.17 333 GLU A C 1
ATOM 2731 O O . GLU A 1 333 ? -1.762 7.946 24.935 1.00 10.17 333 GLU A O 1
ATOM 2737 N N . ARG A 1 334 ? -0.102 6.523 24.399 1.00 10.22 334 ARG A N 1
ATOM 2738 C CA . ARG A 1 334 ? -0.694 5.424 25.154 1.00 10.22 334 ARG A CA 1
ATOM 2739 C C . ARG A 1 334 ? -0.761 5.747 26.641 1.00 10.22 334 ARG A C 1
ATOM 2740 O O . ARG A 1 334 ? -1.783 5.502 27.294 1.00 10.22 334 ARG A O 1
ATOM 2748 N N . ARG A 1 335 ? 0.323 6.293 27.195 1.00 10.57 335 ARG A N 1
ATOM 2749 C CA . ARG A 1 335 ? 0.344 6.633 28.615 1.00 10.57 335 ARG A CA 1
ATOM 2750 C C . ARG A 1 335 ? -0.691 7.704 28.937 1.00 10.57 335 ARG A C 1
ATOM 2751 O O . ARG A 1 335 ? -1.365 7.636 29.972 1.00 10.57 335 ARG A O 1
ATOM 2759 N N . ILE A 1 336 ? -0.822 8.710 28.069 1.00 11.52 336 ILE A N 1
ATOM 2760 C CA . ILE A 1 336 ? -1.804 9.766 28.295 1.00 11.52 336 ILE A CA 1
ATOM 2761 C C . ILE A 1 336 ? -3.216 9.201 28.234 1.00 11.52 336 ILE A C 1
ATOM 2762 O O . ILE A 1 336 ? -4.071 9.534 29.065 1.00 11.52 336 ILE A O 1
ATOM 2767 N N . HIS A 1 337 ? -3.492 8.348 27.245 1.00 11.17 337 HIS A N 1
ATOM 2768 C CA . HIS A 1 337 ? -4.791 7.689 27.182 1.00 11.17 337 HIS A CA 1
ATOM 2769 C C . HIS A 1 337 ? -5.073 6.936 28.474 1.00 11.17 337 HIS A C 1
ATOM 2770 O O . HIS A 1 337 ? -6.170 7.030 29.035 1.00 11.17 337 HIS A O 1
ATOM 2777 N N . ASP A 1 338 ? -4.090 6.171 28.952 1.00 12.49 338 ASP A N 1
ATOM 2778 C CA . ASP A 1 338 ? -4.295 5.361 30.148 1.00 12.49 338 ASP A CA 1
ATOM 2779 C C . ASP A 1 338 ? -4.571 6.230 31.366 1.00 12.49 338 ASP A C 1
ATOM 2780 O O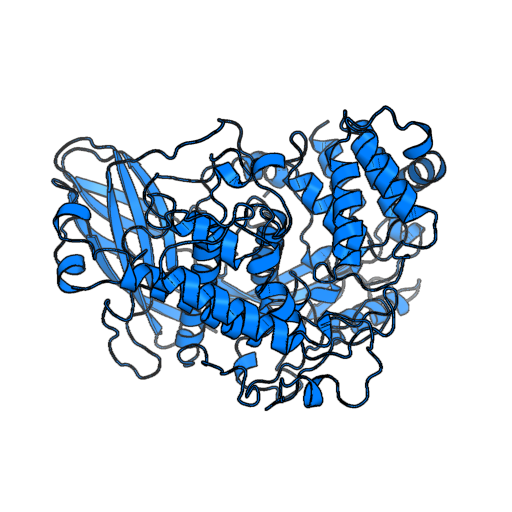 . ASP A 1 338 ? -5.462 5.923 32.165 1.00 12.49 338 ASP A O 1
ATOM 2785 N N . VAL A 1 339 ? -3.812 7.314 31.533 1.00 13.44 339 VAL A N 1
ATOM 2786 C CA . VAL A 1 339 ? -3.998 8.157 32.709 1.00 13.44 339 VAL A CA 1
ATOM 2787 C C . VAL A 1 339 ? -5.324 8.903 32.637 1.00 13.44 339 VAL A C 1
ATOM 2788 O O . VAL A 1 339 ? -5.957 9.152 33.669 1.00 13.44 339 VAL A O 1
ATOM 2792 N N . ILE A 1 340 ? -5.765 9.287 31.438 1.00 13.52 340 ILE A N 1
ATOM 2793 C CA . ILE A 1 340 ? -7.050 9.971 31.320 1.00 13.52 340 ILE A CA 1
ATOM 2794 C C . ILE A 1 340 ? -8.197 9.007 31.588 1.00 13.52 340 ILE A C 1
ATOM 2795 O O . ILE A 1 340 ? -9.177 9.362 32.252 1.00 13.52 340 ILE A O 1
ATOM 2800 N N . ASP A 1 341 ? -8.109 7.781 31.067 1.00 13.46 341 ASP A N 1
ATOM 2801 C CA . ASP A 1 341 ? -9.147 6.791 31.334 1.00 13.46 341 ASP A CA 1
ATOM 2802 C C . ASP A 1 341 ? -9.210 6.454 32.816 1.00 13.46 341 ASP A C 1
ATOM 2803 O O . ASP A 1 341 ? -10.274 6.530 33.440 1.00 13.46 341 ASP A O 1
ATOM 2808 N N . SER A 1 342 ? -8.072 6.085 33.400 1.00 14.81 342 SER A N 1
ATOM 2809 C CA . SER A 1 342 ? -8.050 5.741 34.814 1.00 14.81 342 SER A CA 1
ATOM 2810 C C . SER A 1 342 ? -8.373 6.949 35.678 1.00 14.81 342 SER A C 1
ATOM 2811 O O . SER A 1 342 ? -9.068 6.828 36.693 1.00 14.81 342 SER A O 1
ATOM 2814 N N . GLY A 1 343 ? -7.882 8.123 35.292 1.00 16.48 343 GLY A N 1
ATOM 2815 C CA . GLY A 1 343 ? -7.903 9.251 36.195 1.00 16.48 343 GLY A CA 1
ATOM 2816 C C . GLY A 1 343 ? -6.895 9.125 37.307 1.00 16.48 343 GLY A C 1
ATOM 2817 O O . GLY A 1 343 ? -6.999 9.829 38.313 1.00 16.48 343 GLY A O 1
ATOM 2818 N N . TYR A 1 344 ? -5.921 8.232 37.157 1.00 17.69 344 TYR A N 1
ATOM 2819 C CA . TYR A 1 344 ? -4.947 7.942 38.196 1.00 17.69 344 TYR A CA 1
ATOM 2820 C C . TYR A 1 344 ? -3.568 8.017 37.563 1.00 17.69 344 TYR A C 1
ATOM 2821 O O . TYR A 1 344 ? -3.332 7.402 36.519 1.00 17.69 344 TYR A O 1
ATOM 2830 N N . VAL A 1 345 ? -2.661 8.757 38.191 1.00 16.19 345 VAL A N 1
ATOM 2831 C CA . VAL A 1 345 ? -1.379 9.086 37.585 1.00 16.19 345 VAL A CA 1
ATOM 2832 C C . VAL A 1 345 ? -0.266 8.319 38.282 1.00 16.19 345 VAL A C 1
ATOM 2833 O O . VAL A 1 345 ? -0.322 8.049 39.487 1.00 16.19 345 VAL A O 1
ATOM 2837 N N . HIS A 1 346 ? 0.755 7.969 37.503 1.00 16.84 346 HIS A N 1
ATOM 2838 C CA . HIS A 1 346 ? 1.963 7.341 38.019 1.00 16.84 346 HIS A CA 1
ATOM 2839 C C . HIS A 1 346 ? 2.973 8.418 38.392 1.00 16.84 346 HIS A C 1
ATOM 2840 O O . HIS A 1 346 ? 3.211 9.348 37.616 1.00 16.84 346 HIS A O 1
ATOM 2847 N N . THR A 1 347 ? 3.566 8.287 39.572 1.00 19.35 347 THR A N 1
ATOM 2848 C CA . THR A 1 347 ? 4.587 9.204 40.054 1.00 19.35 347 THR A CA 1
ATOM 2849 C C . THR A 1 347 ? 5.870 8.426 40.318 1.00 19.35 347 THR A C 1
ATOM 2850 O O . THR A 1 347 ? 5.891 7.194 40.293 1.00 19.35 347 THR A O 1
ATOM 2854 N N . HIS A 1 348 ? 6.955 9.160 40.577 1.00 20.74 348 HIS A N 1
ATOM 2855 C CA . HIS A 1 348 ? 8.226 8.512 40.880 1.00 20.74 348 HIS A CA 1
ATOM 2856 C C . HIS A 1 348 ? 8.087 7.531 42.034 1.00 20.74 348 HIS A C 1
ATOM 2857 O O . HIS A 1 348 ? 8.793 6.517 42.078 1.00 20.74 348 HIS A O 1
ATOM 2864 N N . SER A 1 349 ? 7.188 7.815 42.976 1.00 22.83 349 SER A N 1
ATOM 2865 C CA . SER A 1 349 ? 6.858 6.865 44.028 1.00 22.83 349 SER A CA 1
ATOM 2866 C C . SER A 1 349 ? 6.060 5.677 43.512 1.00 22.83 349 SER A C 1
ATOM 2867 O O . SER A 1 349 ? 5.855 4.717 44.262 1.00 22.83 349 SER A O 1
ATOM 2870 N N . GLY A 1 350 ? 5.601 5.720 42.262 1.00 21.94 350 GLY A N 1
ATOM 2871 C CA . GLY A 1 350 ? 4.793 4.646 41.725 1.00 21.94 350 GLY A CA 1
ATOM 2872 C C . GLY A 1 350 ? 3.467 4.466 42.420 1.00 21.94 350 GLY A C 1
ATOM 2873 O O . GLY A 1 350 ? 2.856 3.401 42.304 1.00 21.94 350 GLY A O 1
ATOM 2874 N N . GLN A 1 351 ? 3.000 5.484 43.136 1.00 24.90 351 GLN A N 1
ATOM 2875 C CA . GLN A 1 351 ? 1.783 5.410 43.923 1.00 24.90 351 GLN A CA 1
ATOM 2876 C C . GLN A 1 351 ? 0.604 5.943 43.109 1.00 24.90 351 GLN A C 1
ATOM 2877 O O . GLN A 1 351 ? 0.744 6.335 41.947 1.00 24.90 351 GLN A O 1
ATOM 2883 N N . LYS A 1 352 ? -0.571 5.962 43.727 1.00 23.05 352 LYS A N 1
ATOM 2884 C CA . LYS A 1 352 ? -1.813 6.366 43.077 1.00 23.05 352 LYS A CA 1
ATOM 2885 C C . LYS A 1 352 ? -2.106 7.815 43.445 1.00 23.05 352 LYS A C 1
ATOM 2886 O O . LYS A 1 352 ? -2.319 8.132 44.620 1.00 23.05 352 LYS A O 1
ATOM 2892 N N . VAL A 1 353 ? -2.128 8.688 42.439 1.00 20.06 353 VAL A N 1
ATOM 2893 C CA . VAL A 1 353 ? -2.395 10.109 42.626 1.00 20.06 353 VAL A CA 1
ATOM 2894 C C . VAL A 1 353 ? -3.732 10.440 41.981 1.00 20.06 353 VAL A C 1
ATOM 2895 O O . VAL A 1 353 ? -3.914 10.248 40.773 1.00 20.06 353 VAL A O 1
ATOM 2899 N N . ASP A 1 354 ? -4.662 10.946 42.785 1.00 20.57 354 ASP A N 1
ATOM 2900 C CA . ASP A 1 354 ? -6.005 11.260 42.310 1.00 20.57 354 ASP A CA 1
ATOM 2901 C C . ASP A 1 354 ? -5.933 12.364 41.265 1.00 20.57 354 ASP A C 1
ATOM 2902 O O . ASP A 1 354 ? -5.332 13.416 41.501 1.00 20.57 354 ASP A O 1
ATOM 2907 N N . LEU A 1 355 ? -6.543 12.125 40.108 1.00 17.04 355 LEU A N 1
ATOM 2908 C CA . LEU A 1 355 ? -6.684 13.136 39.071 1.00 17.04 355 LEU A CA 1
ATOM 2909 C C . LEU A 1 355 ? -8.055 13.799 39.085 1.00 17.04 355 LEU A C 1
ATOM 2910 O O . LEU A 1 355 ? -8.330 14.640 38.224 1.00 17.04 355 LEU A O 1
ATOM 2915 N N . PHE A 1 356 ? -8.914 13.445 40.037 1.00 19.66 356 PHE A N 1
ATOM 2916 C CA . PHE A 1 356 ? -10.247 14.016 40.146 1.00 19.66 356 PHE A CA 1
ATOM 2917 C C . PHE A 1 356 ? -10.290 15.230 41.062 1.00 19.66 356 PHE A C 1
ATOM 2918 O O . PHE A 1 356 ? -11.367 15.798 41.268 1.00 19.66 356 PHE A O 1
ATOM 2926 N N . SER A 1 357 ? -9.149 15.647 41.603 1.00 21.69 357 SER A N 1
ATOM 2927 C CA . SER A 1 357 ? -9.105 16.810 42.470 1.00 21.69 357 SER A CA 1
ATOM 2928 C C . SER A 1 357 ? -9.625 18.041 41.732 1.00 21.69 357 SER A C 1
ATOM 2929 O O . SER A 1 357 ? -9.855 18.027 40.520 1.00 21.69 357 SER A O 1
ATOM 2932 N N . HIS A 1 358 ? -9.830 19.120 42.490 1.00 23.80 358 HIS A N 1
ATOM 2933 C CA . HIS A 1 358 ? -10.225 20.381 41.874 1.00 23.80 358 HIS A CA 1
ATOM 2934 C C . HIS A 1 358 ? -9.235 20.781 40.789 1.00 23.80 358 HIS A C 1
ATOM 2935 O O . HIS A 1 358 ? -9.628 21.178 39.686 1.00 23.80 358 HIS A O 1
ATOM 2942 N N . GLU A 1 359 ? -7.945 20.681 41.086 1.00 21.43 359 GLU A N 1
ATOM 2943 C CA . GLU A 1 359 ? -6.892 20.957 40.110 1.00 21.43 359 GLU A CA 1
ATOM 2944 C C . GLU A 1 359 ? -6.458 19.683 39.395 1.00 21.43 359 GLU A C 1
ATOM 2945 O O . GLU A 1 359 ? -5.273 19.370 39.313 1.00 21.43 359 GLU A O 1
ATOM 2951 N N . GLY A 1 360 ? -7.424 18.930 38.862 1.00 17.65 360 GLY A N 1
ATOM 2952 C CA . GLY A 1 360 ? -7.088 17.781 38.041 1.00 17.65 360 GLY A CA 1
ATOM 2953 C C . GLY A 1 360 ? -6.780 18.153 36.609 1.00 17.65 360 GLY A C 1
ATOM 2954 O O . GLY A 1 360 ? -5.921 17.532 35.976 1.00 17.65 360 GLY A O 1
ATOM 2955 N N . LEU A 1 361 ? -7.462 19.171 36.082 1.00 16.69 361 LEU A N 1
ATOM 2956 C CA . LEU A 1 361 ? -7.131 19.675 34.755 1.00 16.69 361 LEU A CA 1
ATOM 2957 C C . LEU A 1 361 ? -5.718 20.235 34.726 1.00 16.69 361 LEU A C 1
ATOM 2958 O O . LEU A 1 361 ? -4.996 20.064 33.740 1.00 16.69 361 LEU A O 1
ATOM 2963 N N . ASP A 1 362 ? -5.308 20.913 35.798 1.00 17.49 362 ASP A N 1
ATOM 2964 C CA . ASP A 1 362 ? -3.942 21.413 35.882 1.00 17.49 362 ASP A CA 1
ATOM 2965 C C . ASP A 1 362 ? -2.936 20.269 35.860 1.00 17.49 362 ASP A C 1
ATOM 2966 O O . ASP A 1 362 ? -1.912 20.343 35.168 1.00 17.49 362 ASP A O 1
ATOM 2971 N N . ILE A 1 363 ? -3.198 19.212 36.629 1.00 16.52 363 ILE A N 1
ATOM 2972 C CA . ILE A 1 363 ? -2.291 18.070 36.648 1.00 16.52 363 ILE A CA 1
ATOM 2973 C C . ILE A 1 363 ? -2.212 17.443 35.266 1.00 16.52 363 ILE A C 1
ATOM 2974 O O . ILE A 1 363 ? -1.132 17.069 34.799 1.00 16.52 363 ILE A O 1
ATOM 2979 N N . LEU A 1 364 ? -3.356 17.313 34.592 1.00 14.45 364 LEU A N 1
ATOM 2980 C CA . LEU A 1 364 ? -3.357 16.746 33.248 1.00 14.45 364 LEU A CA 1
ATOM 2981 C C . LEU A 1 364 ? -2.572 17.623 32.280 1.00 14.45 364 LEU A C 1
ATOM 2982 O O . LEU A 1 364 ? -1.847 17.115 31.419 1.00 14.45 364 LEU A O 1
ATOM 2987 N N . GLY A 1 365 ? -2.716 18.943 32.394 1.00 14.89 365 GLY A N 1
ATOM 2988 C CA . GLY A 1 365 ? -1.974 19.834 31.519 1.00 14.89 365 GLY A CA 1
ATOM 2989 C C . GLY A 1 365 ? -0.478 19.749 31.738 1.00 14.89 365 GLY A C 1
ATOM 2990 O O . GLY A 1 365 ? 0.299 19.724 30.782 1.00 14.89 365 GLY A O 1
ATOM 2991 N N . ASN A 1 366 ? -0.053 19.706 33.002 1.00 16.09 366 ASN A N 1
ATOM 2992 C CA . ASN A 1 366 ? 1.365 19.530 33.296 1.00 16.09 366 ASN A CA 1
ATOM 2993 C C . ASN A 1 366 ? 1.865 18.185 32.787 1.00 16.09 366 ASN A C 1
ATOM 2994 O O . ASN A 1 366 ? 2.985 18.083 32.276 1.00 16.09 366 ASN A O 1
ATOM 2999 N N . LEU A 1 367 ? 1.047 17.142 32.922 1.00 13.60 367 LEU A N 1
ATOM 3000 C CA . LEU A 1 367 ? 1.440 15.809 32.482 1.00 13.60 367 LEU A CA 1
ATOM 3001 C C . LEU A 1 367 ? 1.628 15.762 30.971 1.00 13.60 367 LEU A C 1
ATOM 3002 O O . LEU A 1 367 ? 2.630 15.236 30.474 1.00 13.60 367 LEU A O 1
ATOM 3007 N N . ILE A 1 368 ? 0.666 16.304 30.224 1.00 13.00 368 ILE A N 1
ATOM 3008 C CA . ILE A 1 368 ? 0.730 16.246 28.768 1.00 13.00 368 ILE A CA 1
ATOM 3009 C C . ILE A 1 368 ? 1.824 17.164 28.240 1.00 13.00 368 ILE A C 1
ATOM 3010 O O . ILE A 1 368 ? 2.605 16.777 27.363 1.00 13.00 368 ILE A O 1
ATOM 3015 N N . GLU A 1 369 ? 1.903 18.391 28.758 1.00 14.74 369 GLU A N 1
ATOM 3016 C CA . GLU A 1 369 ? 2.890 19.337 28.249 1.00 14.74 369 GLU A CA 1
ATOM 3017 C C . GLU A 1 369 ? 4.304 18.807 28.435 1.00 14.74 369 GLU A C 1
ATOM 3018 O O . GLU A 1 369 ? 5.140 18.915 27.530 1.00 14.74 369 GLU A O 1
ATOM 3024 N N . GLY A 1 370 ? 4.590 18.228 29.595 1.00 14.23 370 GLY A N 1
ATOM 3025 C CA . GLY A 1 370 ? 5.921 17.742 29.888 1.00 14.23 370 GLY A CA 1
ATOM 3026 C C . GLY A 1 370 ? 6.791 18.701 30.662 1.00 14.23 370 GLY A C 1
ATOM 3027 O O . GLY A 1 370 ? 8.010 18.505 30.710 1.00 14.23 370 GLY A O 1
ATOM 3028 N N . ASN A 1 371 ? 6.213 19.734 31.267 1.00 16.63 371 ASN A N 1
ATOM 3029 C CA . ASN A 1 371 ? 7.004 20.669 32.045 1.00 16.63 371 ASN A CA 1
ATOM 3030 C C . ASN A 1 371 ? 7.491 20.005 33.330 1.00 16.63 371 ASN A C 1
ATOM 3031 O O . ASN A 1 371 ? 6.943 18.989 33.762 1.00 16.63 371 ASN A O 1
ATOM 3036 N N . PRO A 1 372 ? 8.529 20.562 33.958 1.00 18.20 372 PRO A N 1
ATOM 3037 C CA . PRO A 1 372 ? 9.073 19.933 35.174 1.00 18.20 372 PRO A CA 1
ATOM 3038 C C . PRO A 1 372 ? 8.034 19.665 36.247 1.00 18.20 372 PRO A C 1
ATOM 3039 O O . PRO A 1 372 ? 8.317 18.906 37.181 1.00 18.20 372 PRO A O 1
ATOM 3043 N N . GLU A 1 373 ? 6.849 20.264 36.152 1.00 18.49 373 GLU A N 1
ATOM 3044 C CA . GLU A 1 373 ? 5.756 19.966 37.068 1.00 18.49 373 GLU A CA 1
ATOM 3045 C C . GLU A 1 373 ? 5.003 18.698 36.690 1.00 18.49 373 GLU A C 1
ATOM 3046 O O . GLU A 1 373 ? 4.013 18.367 37.348 1.00 18.49 373 GLU A O 1
ATOM 3052 N N . SER A 1 374 ? 5.441 17.990 35.655 1.00 16.50 374 SER A N 1
ATOM 3053 C CA . SER A 1 374 ? 4.754 16.776 35.245 1.00 16.50 374 SER A CA 1
ATOM 3054 C C . SER A 1 374 ? 4.818 15.741 36.366 1.00 16.50 374 SER A C 1
ATOM 3055 O O . SER A 1 374 ? 5.841 15.631 37.051 1.00 16.50 374 SER A O 1
ATOM 3058 N N . PRO A 1 375 ? 3.752 14.963 36.580 1.00 15.93 375 PRO A N 1
ATOM 3059 C CA . PRO A 1 375 ? 3.778 13.994 37.690 1.00 15.93 375 PRO A CA 1
ATOM 3060 C C . PRO A 1 375 ? 4.948 13.031 37.620 1.00 15.93 375 PRO A C 1
ATOM 3061 O O . PRO A 1 375 ? 5.535 12.701 38.656 1.00 15.93 375 PRO A O 1
ATOM 3065 N N . TYR A 1 376 ? 5.306 12.568 36.424 1.00 15.57 376 TYR A N 1
ATOM 3066 C CA . TYR A 1 376 ? 6.512 11.762 36.251 1.00 15.57 376 TYR A CA 1
ATOM 3067 C C . TYR A 1 376 ? 7.000 11.997 34.825 1.00 15.57 376 TYR A C 1
ATOM 3068 O O . TYR A 1 376 ? 6.502 11.372 33.886 1.00 15.57 376 TYR A O 1
ATOM 3077 N N . TYR A 1 377 ? 7.970 12.899 34.673 1.00 14.57 377 TYR A N 1
ATOM 3078 C CA . TYR A 1 377 ? 8.415 13.279 33.338 1.00 14.57 377 TYR A CA 1
ATOM 3079 C C . TYR A 1 377 ? 9.054 12.104 32.608 1.00 14.57 377 TYR A C 1
ATOM 3080 O O . TYR A 1 377 ? 8.949 11.997 31.381 1.00 14.57 377 TYR A O 1
ATOM 3089 N N . HIS A 1 378 ? 9.731 11.217 33.341 1.00 14.96 378 HIS A N 1
ATOM 3090 C CA . HIS A 1 378 ? 10.366 10.071 32.698 1.00 14.96 378 HIS A CA 1
ATOM 3091 C C . HIS A 1 378 ? 9.345 9.167 32.024 1.00 14.96 378 HIS A C 1
ATOM 3092 O O . HIS A 1 378 ? 9.655 8.530 31.012 1.00 14.96 378 HIS A O 1
ATOM 3099 N N . TYR A 1 379 ? 8.132 9.094 32.566 1.00 12.60 379 TYR A N 1
ATOM 3100 C CA . TYR A 1 379 ? 7.132 8.154 32.079 1.00 12.60 379 TYR A CA 1
ATOM 3101 C C . TYR A 1 379 ? 6.222 8.764 31.021 1.00 12.60 379 TYR A C 1
ATOM 3102 O O . TYR A 1 379 ? 5.912 8.106 30.023 1.00 12.60 379 TYR A O 1
ATOM 3111 N N . TYR A 1 380 ? 5.790 10.008 31.213 1.00 12.48 380 TYR A N 1
ATOM 3112 C CA . TYR A 1 380 ? 4.883 10.649 30.269 1.00 12.48 380 TYR A CA 1
ATOM 3113 C C . TYR A 1 380 ? 5.626 11.487 29.237 1.00 12.48 380 TYR A C 1
ATOM 3114 O O . TYR A 1 380 ? 5.174 11.601 28.094 1.00 12.48 380 TYR A O 1
ATOM 3123 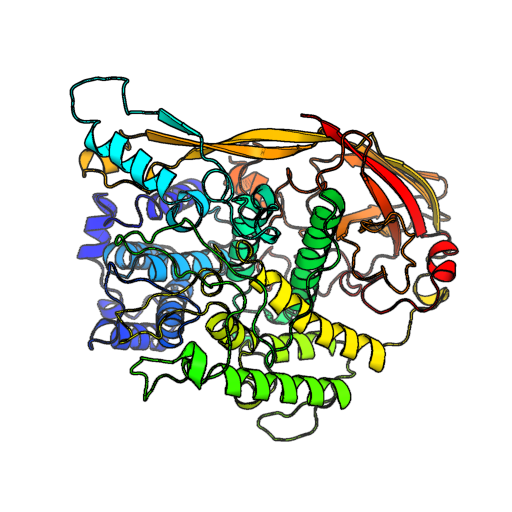N N . GLY A 1 381 ? 6.748 12.084 29.619 1.00 12.49 381 GLY A N 1
ATOM 3124 C CA . GLY A 1 381 ? 7.649 12.691 28.659 1.00 12.49 381 GLY A CA 1
ATOM 3125 C C . GLY A 1 381 ? 7.061 13.907 27.963 1.00 12.49 381 GLY A C 1
ATOM 3126 O O . GLY A 1 381 ? 5.978 14.396 28.274 1.00 12.49 381 GLY A O 1
ATOM 3127 N N . ALA A 1 382 ? 7.821 14.396 26.986 1.00 11.54 382 ALA A N 1
ATOM 3128 C CA . ALA A 1 382 ? 7.434 15.562 26.195 1.00 11.54 382 ALA A CA 1
ATOM 3129 C C . ALA A 1 382 ? 6.817 15.064 24.897 1.00 11.54 382 ALA A C 1
ATOM 3130 O O . ALA A 1 382 ? 7.486 14.932 23.873 1.00 11.54 382 ALA A O 1
ATOM 3132 N N . TYR A 1 383 ? 5.515 14.783 24.943 1.00 9.97 383 TYR A N 1
ATOM 3133 C CA . TYR A 1 383 ? 4.821 14.319 23.749 1.00 9.97 383 TYR A CA 1
ATOM 3134 C C . TYR A 1 383 ? 4.888 15.353 22.635 1.00 9.97 383 TYR A C 1
ATOM 3135 O O . TYR A 1 383 ? 5.100 14.998 21.470 1.00 9.97 383 TYR A O 1
ATOM 3144 N N . GLN A 1 384 ? 4.726 16.634 22.972 1.00 10.94 384 GLN A N 1
ATOM 3145 C CA . GLN A 1 384 ? 4.738 17.676 21.952 1.00 10.94 384 GLN A CA 1
ATOM 3146 C C . GLN A 1 384 ? 6.099 17.777 21.273 1.00 10.94 384 GLN A C 1
ATOM 3147 O O . GLN A 1 384 ? 6.175 18.032 20.068 1.00 10.94 384 GLN A O 1
ATOM 3153 N N . VAL A 1 385 ? 7.184 17.580 22.024 1.00 10.04 385 VAL A N 1
ATOM 3154 C CA . VAL A 1 385 ? 8.521 17.713 21.447 1.00 10.04 385 VAL A CA 1
ATOM 3155 C C . VAL A 1 385 ? 8.730 16.675 20.353 1.00 10.04 385 VAL A C 1
ATOM 3156 O O . VAL A 1 385 ? 9.122 16.997 19.223 1.00 10.04 385 VAL A O 1
ATOM 3160 N N . PHE A 1 386 ? 8.450 15.411 20.667 1.00 8.77 386 PHE A N 1
ATOM 3161 C CA . PHE A 1 386 ? 8.640 14.354 19.684 1.00 8.77 386 PHE A CA 1
ATOM 3162 C C . PHE A 1 386 ? 7.624 14.452 18.559 1.00 8.77 386 PHE A C 1
ATOM 3163 O O . PHE A 1 386 ? 7.947 14.139 17.410 1.00 8.77 386 PHE A O 1
ATOM 3171 N N . ALA A 1 387 ? 6.400 14.890 18.860 1.00 8.60 387 ALA A N 1
ATOM 3172 C CA . ALA A 1 387 ? 5.410 15.073 17.807 1.00 8.60 387 ALA A CA 1
ATOM 3173 C C . ALA A 1 387 ? 5.857 16.141 16.818 1.00 8.60 387 ALA A C 1
ATOM 3174 O O . ALA A 1 387 ? 5.692 15.982 15.603 1.00 8.60 387 ALA A O 1
ATOM 3176 N N . ARG A 1 388 ? 6.427 17.237 17.318 1.00 9.01 388 ARG A N 1
ATOM 3177 C CA . ARG A 1 388 ? 6.948 18.274 16.435 1.00 9.01 388 ARG A CA 1
ATOM 3178 C C . ARG A 1 388 ? 8.134 17.768 15.628 1.00 9.01 388 ARG A C 1
ATOM 3179 O O . ARG A 1 388 ? 8.263 18.084 14.441 1.00 9.01 388 ARG A O 1
ATOM 3187 N N . HIS A 1 389 ? 9.022 16.995 16.256 1.00 8.38 389 HIS A N 1
ATOM 3188 C CA . HIS A 1 389 ? 10.150 16.444 15.512 1.00 8.38 389 HIS A CA 1
ATOM 3189 C C . HIS A 1 389 ? 9.675 15.535 14.386 1.00 8.38 389 HIS A C 1
ATOM 3190 O O . HIS A 1 389 ? 10.178 15.615 13.260 1.00 8.38 389 HIS A O 1
ATOM 3197 N N . LEU A 1 390 ? 8.703 14.668 14.669 1.00 7.75 390 LEU A N 1
ATOM 3198 C CA . LEU A 1 390 ? 8.235 13.722 13.663 1.00 7.75 390 LEU A CA 1
ATOM 3199 C C . LEU A 1 390 ? 7.475 14.429 12.549 1.00 7.75 390 LEU A C 1
ATOM 3200 O O . LEU A 1 390 ? 7.714 14.174 11.364 1.00 7.75 390 LEU A O 1
ATOM 3205 N N . LEU A 1 391 ? 6.552 15.322 12.908 1.00 8.10 391 LEU A N 1
ATOM 3206 C CA . LEU A 1 391 ? 5.738 15.980 11.894 1.00 8.10 391 LEU A CA 1
ATOM 3207 C C . LEU A 1 391 ? 6.536 17.011 11.109 1.00 8.10 391 LEU A C 1
ATOM 3208 O O . LEU A 1 391 ? 6.197 17.309 9.960 1.00 8.10 391 LEU A O 1
ATOM 3213 N N . GLY A 1 392 ? 7.588 17.571 11.702 1.00 8.13 392 GLY A N 1
ATOM 3214 C CA . GLY A 1 392 ? 8.457 18.454 10.943 1.00 8.13 392 GLY A CA 1
ATOM 3215 C C . GLY A 1 392 ? 9.065 17.758 9.744 1.00 8.13 392 GLY A C 1
ATOM 3216 O O . GLY A 1 392 ? 9.227 18.358 8.679 1.00 8.13 392 GLY A O 1
ATOM 3217 N N . TYR A 1 393 ? 9.416 16.483 9.903 1.00 8.34 393 TYR A N 1
ATOM 3218 C CA . TYR A 1 393 ? 9.835 15.627 8.796 1.00 8.34 393 TYR A CA 1
ATOM 3219 C C . TYR A 1 393 ? 11.050 16.223 8.087 1.00 8.34 393 TYR A C 1
ATOM 3220 O O . TYR A 1 393 ? 11.012 16.555 6.902 1.00 8.34 393 TYR A O 1
ATOM 3229 N N . SER A 1 394 ? 12.136 16.374 8.838 1.00 9.64 394 SER A N 1
ATOM 3230 C CA . SER A 1 394 ? 13.401 16.861 8.317 1.00 9.64 394 SER A CA 1
ATOM 3231 C C . SER A 1 394 ? 14.499 15.857 8.639 1.00 9.64 394 SER A C 1
ATOM 3232 O O . SER A 1 394 ? 14.328 14.965 9.472 1.00 9.64 394 SER A O 1
ATOM 3235 N N . HIS A 1 395 ? 15.632 16.005 7.961 1.00 10.95 395 HIS A N 1
ATOM 3236 C CA . HIS A 1 395 ? 16.761 15.121 8.210 1.00 10.95 395 HIS A CA 1
ATOM 3237 C C . HIS A 1 395 ? 17.208 15.244 9.659 1.00 10.95 395 HIS A C 1
ATOM 3238 O O . HIS A 1 395 ? 17.332 16.350 10.191 1.00 10.95 395 HIS A O 1
ATOM 3245 N N . GLN A 1 396 ? 17.447 14.108 10.298 1.00 11.52 396 GLN A N 1
ATOM 3246 C CA . GLN A 1 396 ? 17.981 14.134 11.647 1.00 11.52 396 GLN A CA 1
ATOM 3247 C C . GLN A 1 396 ? 19.389 14.724 11.626 1.00 11.52 396 GLN A C 1
ATOM 3248 O O . GLN A 1 396 ? 20.166 14.441 10.710 1.00 11.52 396 GLN A O 1
ATOM 3254 N N . PRO A 1 397 ? 19.745 15.547 12.610 1.00 13.31 397 PRO A N 1
ATOM 3255 C CA . PRO A 1 397 ? 21.059 16.195 12.574 1.00 13.31 397 PRO A CA 1
ATOM 3256 C C . PRO A 1 397 ? 22.188 15.177 12.583 1.00 13.31 397 PRO A C 1
ATOM 3257 O O . PRO A 1 397 ? 22.194 14.233 13.375 1.00 13.31 397 PRO A O 1
ATOM 3261 N N . LEU A 1 398 ? 23.155 15.380 11.686 1.00 14.43 398 LEU A N 1
ATOM 3262 C CA . LEU A 1 398 ? 24.359 14.560 11.719 1.00 14.43 398 LEU A CA 1
ATOM 3263 C C . LEU A 1 398 ? 25.119 14.779 13.016 1.00 14.43 398 LEU A C 1
ATOM 3264 O O . LEU A 1 398 ? 25.749 13.854 13.541 1.00 14.43 398 LEU A O 1
ATOM 3269 N N . THR A 1 399 ? 25.064 15.997 13.548 1.00 16.86 399 THR A N 1
ATOM 3270 C CA . THR A 1 399 ? 25.758 16.334 14.777 1.00 16.86 399 THR A CA 1
ATOM 3271 C C . THR A 1 399 ? 24.973 17.428 15.481 1.00 16.86 399 THR A C 1
ATOM 3272 O O . THR A 1 399 ? 24.101 18.072 14.894 1.00 16.86 399 THR A O 1
ATOM 3276 N N . PHE A 1 400 ? 25.283 17.617 16.761 1.00 18.20 400 PHE A N 1
ATOM 3277 C CA . PHE A 1 400 ? 24.698 18.718 17.515 1.00 18.20 400 PHE A CA 1
ATOM 3278 C C . PHE A 1 400 ? 24.874 20.051 16.795 1.00 18.20 400 PHE A C 1
ATOM 3279 O O . PHE A 1 400 ? 23.935 20.850 16.716 1.00 18.20 400 PHE A O 1
ATOM 3287 N N . HIS A 1 401 ? 26.062 20.302 16.248 1.00 18.53 401 HIS A N 1
ATOM 3288 C CA . HIS A 1 401 ? 26.371 21.603 15.667 1.00 18.53 401 HIS A CA 1
ATOM 3289 C C . HIS A 1 401 ? 25.912 21.742 14.222 1.00 18.53 401 HIS A C 1
ATOM 3290 O O . HIS A 1 401 ? 26.094 22.814 13.636 1.00 18.53 401 HIS A O 1
ATOM 3297 N N . LYS A 1 402 ? 25.342 20.694 13.628 1.00 15.46 402 LYS A N 1
ATOM 3298 C CA . LYS A 1 402 ? 24.847 20.729 12.251 1.00 15.46 402 LYS A CA 1
ATOM 3299 C C . LYS A 1 402 ? 23.404 20.240 12.281 1.00 15.46 402 LYS A C 1
ATOM 3300 O O . LYS A 1 402 ? 23.136 19.054 12.075 1.00 15.46 402 LYS A O 1
ATOM 3306 N N . LEU A 1 403 ? 22.479 21.161 12.522 1.00 13.41 403 LEU A N 1
ATOM 3307 C CA . LEU A 1 403 ? 21.075 20.840 12.711 1.00 13.41 403 LEU A CA 1
ATOM 3308 C C . LEU A 1 403 ? 20.241 21.585 11.678 1.00 13.41 403 LEU A C 1
ATOM 3309 O O . LEU A 1 403 ? 20.550 22.722 11.310 1.00 13.41 403 LEU A O 1
ATOM 3314 N N . HIS A 1 404 ? 19.185 20.928 11.205 1.00 11.46 404 HIS A N 1
ATOM 3315 C CA . HIS A 1 404 ? 18.316 21.453 10.151 1.00 11.46 404 HIS A CA 1
ATOM 3316 C C . HIS A 1 404 ? 16.867 21.331 10.604 1.00 11.46 404 HIS A C 1
ATOM 3317 O O . HIS A 1 404 ? 16.120 20.473 10.120 1.00 11.46 404 HIS A O 1
ATOM 3324 N N . PRO A 1 405 ? 16.439 22.174 11.537 1.00 11.26 405 PRO A N 1
ATOM 3325 C CA . PRO A 1 405 ? 15.090 22.045 12.091 1.00 11.26 405 PRO A CA 1
ATOM 3326 C C . PRO A 1 405 ? 14.027 22.606 11.159 1.00 11.26 405 PRO A C 1
ATOM 3327 O O . PRO A 1 405 ? 14.300 23.392 10.252 1.00 11.26 405 PRO A O 1
ATOM 3331 N N . SER A 1 406 ? 12.790 22.183 11.407 1.00 9.64 406 SER A N 1
ATOM 3332 C CA . SER A 1 406 ? 11.646 22.571 10.601 1.00 9.64 406 SER A CA 1
ATOM 3333 C C . SER A 1 406 ? 10.913 23.739 11.251 1.00 9.64 406 SER A C 1
ATOM 3334 O O . SER A 1 406 ? 11.326 24.279 12.278 1.00 9.64 406 SER A O 1
ATOM 3337 N N . ALA A 1 407 ? 9.803 24.140 10.628 1.00 9.68 407 ALA A N 1
ATOM 3338 C CA . ALA A 1 407 ? 8.980 25.202 11.196 1.00 9.68 407 ALA A CA 1
ATOM 3339 C C . ALA A 1 407 ? 8.381 24.778 12.530 1.00 9.68 407 ALA A C 1
ATOM 3340 O O . ALA A 1 407 ? 8.324 25.572 13.475 1.00 9.68 407 ALA A O 1
ATOM 3342 N N . LEU A 1 408 ? 7.931 23.525 12.628 1.00 9.07 408 LEU A N 1
ATOM 3343 C CA . LEU A 1 408 ? 7.321 23.045 13.862 1.00 9.07 408 LEU A CA 1
ATOM 3344 C C . LEU A 1 408 ? 8.301 23.014 15.023 1.00 9.07 408 LEU A C 1
ATOM 3345 O O . LEU A 1 408 ? 7.872 22.935 16.178 1.00 9.07 408 LEU A O 1
ATOM 3350 N N . GLU A 1 409 ? 9.599 23.074 14.751 1.00 9.55 409 GLU A N 1
ATOM 3351 C CA . GLU A 1 409 ? 10.612 23.000 15.792 1.00 9.55 409 GLU A CA 1
ATOM 3352 C C . GLU A 1 409 ? 11.029 24.367 16.313 1.00 9.55 409 GLU A C 1
ATOM 3353 O O . GLU A 1 409 ? 11.977 24.449 17.098 1.00 9.55 409 GLU A O 1
ATOM 3359 N N . HIS A 1 410 ? 10.357 25.434 15.890 1.00 10.61 410 HIS A N 1
ATOM 3360 C CA . HIS A 1 410 ? 10.547 26.765 16.441 1.00 10.61 410 HIS A CA 1
ATOM 3361 C C . HIS A 1 410 ? 9.207 27.305 16.919 1.00 10.61 410 HIS A C 1
ATOM 3362 O O . HIS A 1 410 ? 8.154 26.967 16.373 1.00 10.61 410 HIS A O 1
ATOM 3369 N N . PHE A 1 411 ? 9.250 28.141 17.956 1.00 11.77 411 PHE A N 1
ATOM 3370 C CA . PHE A 1 411 ? 8.024 28.769 18.437 1.00 11.77 411 PHE A CA 1
ATOM 3371 C C . PHE A 1 411 ? 7.572 29.886 17.508 1.00 11.77 411 PHE A C 1
ATOM 3372 O O . PHE A 1 411 ? 6.372 30.162 17.411 1.00 11.77 411 PHE A O 1
ATOM 3380 N N . GLU A 1 412 ? 8.512 30.532 16.821 1.00 11.63 412 GLU A N 1
ATOM 3381 C CA . GLU A 1 412 ? 8.192 31.676 15.979 1.00 11.63 412 GLU A CA 1
ATOM 3382 C C . GLU A 1 412 ? 7.510 31.282 14.677 1.00 11.63 412 GLU A C 1
ATOM 3383 O O . GLU A 1 412 ? 6.882 32.135 14.043 1.00 11.63 412 GLU A O 1
ATOM 3389 N N . THR A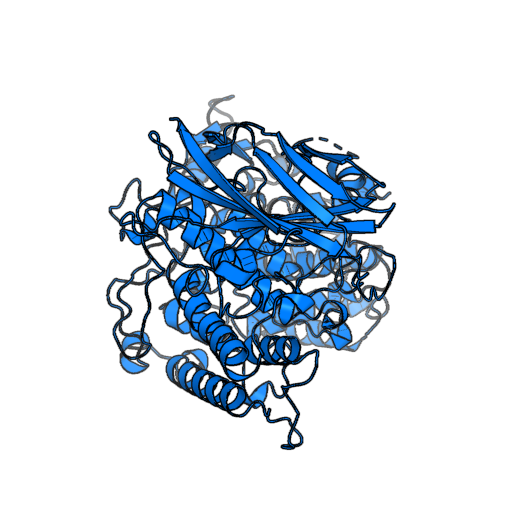 1 413 ? 7.622 30.019 14.262 1.00 10.41 413 THR A N 1
ATOM 3390 C CA . THR A 1 413 ? 7.076 29.573 12.987 1.00 10.41 413 THR A CA 1
ATOM 3391 C C . THR A 1 413 ? 6.180 28.351 13.129 1.00 10.41 413 THR A C 1
ATOM 3392 O O . THR A 1 413 ? 5.853 27.720 12.118 1.00 10.41 413 THR A O 1
ATOM 3396 N N . SER A 1 414 ? 5.776 27.997 14.348 1.00 9.38 414 SER A N 1
ATOM 3397 C CA . SER A 1 414 ? 4.944 26.815 14.535 1.00 9.38 414 SER A CA 1
ATOM 3398 C C . SER A 1 414 ? 3.587 26.987 13.865 1.00 9.38 414 SER A C 1
ATOM 3399 O O . SER A 1 414 ? 3.114 26.095 13.153 1.00 9.38 414 SER A O 1
ATOM 3402 N N . MET A 1 415 ? 2.952 28.140 14.067 1.00 10.17 415 MET A N 1
ATOM 3403 C CA . MET A 1 415 ? 1.606 28.355 13.553 1.00 10.17 415 MET A CA 1
ATOM 3404 C C . MET A 1 415 ? 1.548 28.414 12.034 1.00 10.17 415 MET A C 1
ATOM 3405 O O . MET A 1 415 ? 0.448 28.370 11.477 1.00 10.17 415 MET A O 1
ATOM 3410 N N . ARG A 1 416 ? 2.690 28.514 11.353 1.00 10.46 416 ARG A N 1
ATOM 3411 C CA . ARG A 1 416 ? 2.679 28.539 9.895 1.00 10.46 416 ARG A CA 1
ATOM 3412 C C . ARG A 1 416 ? 2.363 27.171 9.310 1.00 10.46 416 ARG A C 1
ATOM 3413 O O . ARG A 1 416 ? 1.868 27.081 8.181 1.00 10.46 416 ARG A O 1
ATOM 3421 N N . ASP A 1 417 ? 2.632 26.110 10.051 1.00 8.71 417 ASP A N 1
ATOM 3422 C CA . ASP A 1 417 ? 2.443 24.738 9.592 1.00 8.71 417 ASP A CA 1
ATOM 3423 C C . ASP A 1 417 ? 1.030 24.260 9.916 1.00 8.71 417 ASP A C 1
ATOM 3424 O O . ASP A 1 417 ? 0.601 24.369 11.068 1.00 8.71 417 ASP A O 1
ATOM 3429 N N . PRO A 1 418 ? 0.266 23.746 8.948 1.00 9.19 418 PRO A N 1
ATOM 3430 C CA . PRO A 1 418 ? -1.023 23.123 9.303 1.00 9.19 418 PRO A CA 1
ATOM 3431 C C . PRO A 1 418 ? -0.872 21.946 10.251 1.00 9.19 418 PRO A C 1
ATOM 3432 O O . PRO A 1 418 ? -1.763 21.691 11.078 1.00 9.19 418 PRO A O 1
ATOM 3436 N N . ALA A 1 419 ? 0.237 21.213 10.146 1.00 8.08 419 ALA A N 1
ATOM 3437 C CA . ALA A 1 419 ? 0.480 20.112 11.065 1.00 8.08 419 ALA A CA 1
ATOM 3438 C C . ALA A 1 419 ? 0.517 20.592 12.505 1.00 8.08 419 ALA A C 1
ATOM 3439 O O . ALA A 1 419 ? 0.224 19.818 13.415 1.00 8.08 419 ALA A O 1
ATOM 3441 N N . PHE A 1 420 ? 0.852 21.862 12.736 1.00 8.98 420 PHE A N 1
ATOM 3442 C CA . PHE A 1 420 ? 0.786 22.410 14.088 1.00 8.98 420 PHE A CA 1
ATOM 3443 C C . PHE A 1 420 ? -0.629 22.306 14.641 1.00 8.98 420 PHE A C 1
ATOM 3444 O O . PHE A 1 420 ? -0.854 21.764 15.734 1.00 8.98 420 PHE A O 1
ATOM 3452 N N . TYR A 1 421 ? -1.602 22.801 13.878 1.00 9.15 421 TYR A N 1
ATOM 3453 C CA . TYR A 1 421 ? -2.987 22.781 14.324 1.00 9.15 421 TYR A CA 1
ATOM 3454 C C . TYR A 1 421 ? -3.517 21.359 14.416 1.00 9.15 421 TYR A C 1
ATOM 3455 O O . TYR A 1 421 ? -4.251 21.029 15.352 1.00 9.15 421 TYR A O 1
ATOM 3464 N N . GLN A 1 422 ? -3.154 20.497 13.462 1.00 8.49 422 GLN A N 1
ATOM 3465 C CA . GLN A 1 422 ? -3.611 19.111 13.534 1.00 8.49 422 GLN A CA 1
ATOM 3466 C C . GLN A 1 422 ? -3.038 18.400 14.758 1.00 8.49 422 GLN A C 1
ATOM 3467 O O . GLN A 1 422 ? -3.758 17.686 15.469 1.00 8.49 422 GLN A O 1
ATOM 3473 N N . LEU A 1 423 ? -1.747 18.602 15.029 1.00 8.88 423 LEU A N 1
ATOM 3474 C CA . LEU A 1 423 ? -1.105 17.999 16.190 1.00 8.88 423 LEU A CA 1
ATOM 3475 C C . LEU A 1 423 ? -1.775 18.446 17.478 1.00 8.88 423 LEU A C 1
ATOM 3476 O O . LEU A 1 423 ? -2.065 17.632 18.364 1.00 8.88 423 LEU A O 1
ATOM 3481 N N . TYR A 1 424 ? -2.026 19.745 17.610 1.00 9.66 424 TYR A N 1
ATOM 3482 C CA . TYR A 1 424 ? -2.574 20.216 18.870 1.00 9.66 424 TYR A CA 1
ATOM 3483 C C . TYR A 1 424 ? -4.065 19.936 19.001 1.00 9.66 424 TYR A C 1
ATOM 3484 O O . TYR A 1 424 ? -4.555 19.825 20.125 1.00 9.66 424 TYR A O 1
ATOM 3493 N N . LYS A 1 425 ? -4.790 19.766 17.895 1.00 9.13 425 LYS A N 1
ATOM 3494 C CA . LYS A 1 425 ? -6.138 19.217 17.995 1.00 9.13 425 LYS A CA 1
ATOM 3495 C C . LYS A 1 425 ? -6.099 17.775 18.485 1.00 9.13 425 LYS A C 1
ATOM 3496 O O . LYS A 1 425 ? -6.929 17.367 19.308 1.00 9.13 425 LYS A O 1
ATOM 3502 N N . LYS A 1 426 ? -5.138 16.989 17.992 1.00 9.52 426 LYS A N 1
ATOM 3503 C CA . LYS A 1 426 ? -4.984 15.627 18.489 1.00 9.52 426 LYS A CA 1
ATOM 3504 C C . LYS A 1 426 ? -4.689 15.625 19.983 1.00 9.52 426 LYS A C 1
ATOM 3505 O O . LYS A 1 426 ? -5.182 14.764 20.719 1.00 9.52 426 LYS A O 1
ATOM 3511 N N . LEU A 1 427 ? -3.874 16.574 20.445 1.00 10.47 427 LEU A N 1
ATOM 3512 C CA . LEU A 1 427 ? -3.630 16.706 21.881 1.00 10.47 427 LEU A CA 1
ATOM 3513 C C . LEU A 1 427 ? -4.901 17.079 22.641 1.00 10.47 427 LEU A C 1
ATOM 3514 O O . LEU A 1 427 ? -5.265 16.418 23.618 1.00 10.47 427 LEU A O 1
ATOM 3519 N N . LEU A 1 428 ? -5.587 18.140 22.213 1.00 11.36 428 LEU A N 1
ATOM 3520 C CA . LEU A 1 428 ? -6.755 18.618 22.947 1.00 11.36 428 LEU A CA 1
ATOM 3521 C C . LEU A 1 428 ? -7.896 17.612 22.949 1.00 11.36 428 LEU A C 1
ATOM 3522 O O . LEU A 1 428 ? -8.773 17.693 23.816 1.00 11.36 428 LEU A O 1
ATOM 3527 N N . GLY A 1 429 ? -7.919 16.682 21.993 1.00 11.48 429 GLY A N 1
ATOM 3528 C CA . GLY A 1 429 ? -8.855 15.578 22.092 1.00 11.48 429 GLY A CA 1
ATOM 3529 C C . GLY A 1 429 ? -8.703 14.811 23.390 1.00 11.48 429 GLY A C 1
ATOM 3530 O O . GLY A 1 429 ? -9.687 14.316 23.944 1.00 11.48 429 GLY A O 1
ATOM 3531 N N . PHE A 1 430 ? -7.474 14.717 23.902 1.00 11.57 430 PHE A N 1
ATOM 3532 C CA . PHE A 1 430 ? -7.244 14.032 25.169 1.00 11.57 430 PHE A CA 1
ATOM 3533 C C . PHE A 1 430 ? -7.939 14.759 26.313 1.00 11.57 430 PHE A C 1
ATOM 3534 O O . PHE A 1 430 ? -8.593 14.137 27.159 1.00 11.57 430 PHE A O 1
ATOM 3542 N N . PHE A 1 431 ? -7.790 16.083 26.364 1.00 12.94 431 PHE A N 1
ATOM 3543 C CA . PHE A 1 431 ? -8.459 16.869 27.396 1.00 12.94 431 PHE A CA 1
ATOM 3544 C C . PHE A 1 431 ? -9.973 16.773 27.263 1.00 12.94 431 PHE A C 1
ATOM 3545 O O . PHE A 1 431 ? -10.693 16.708 28.268 1.00 12.94 431 PHE A O 1
ATOM 3553 N N . PHE A 1 432 ? -10.477 16.787 26.028 1.00 14.02 432 PHE A N 1
ATOM 3554 C CA . PHE A 1 432 ? -11.909 16.606 25.820 1.00 14.02 432 PHE A CA 1
ATOM 3555 C C . PHE A 1 432 ? -12.368 15.266 26.370 1.00 14.02 432 PHE A C 1
ATOM 3556 O O . PHE A 1 432 ? -13.427 15.176 26.998 1.00 14.02 432 PHE A O 1
ATOM 3564 N N . ARG A 1 433 ? -11.589 14.208 26.136 1.00 14.34 433 ARG A N 1
ATOM 3565 C CA . ARG A 1 433 ? -11.940 12.901 26.681 1.00 14.34 433 ARG A CA 1
ATOM 3566 C C . ARG A 1 433 ? -11.947 12.927 28.202 1.00 14.34 433 ARG A C 1
ATOM 3567 O O . ARG A 1 433 ? -12.866 12.396 28.836 1.00 14.34 433 ARG A O 1
ATOM 3575 N N . TYR A 1 434 ? -10.924 13.533 28.806 1.00 15.67 434 TYR A N 1
ATOM 3576 C CA . TYR A 1 434 ? -10.872 13.616 30.262 1.00 15.67 434 TYR A CA 1
ATOM 3577 C C . TYR A 1 434 ? -12.114 14.304 30.810 1.00 15.67 434 TYR A C 1
ATOM 3578 O O . TYR A 1 434 ? -12.766 13.799 31.732 1.00 15.67 434 TYR A O 1
ATOM 3587 N N . LYS A 1 435 ? -12.460 15.462 30.246 1.00 16.91 435 LYS A N 1
ATOM 3588 C CA . LYS A 1 435 ? -13.620 16.199 30.735 1.00 16.91 435 LYS A CA 1
ATOM 3589 C C . LYS A 1 435 ? -14.909 15.421 30.504 1.00 16.91 435 LYS A C 1
ATOM 3590 O O . LYS A 1 435 ? -15.776 15.375 31.382 1.00 16.91 435 LYS A O 1
ATOM 3596 N N . SER A 1 436 ? -15.055 14.798 29.335 1.00 17.12 436 SER A N 1
ATOM 3597 C CA . SER A 1 436 ? -16.279 14.061 29.049 1.00 17.12 436 SER A CA 1
ATOM 3598 C C . SER A 1 436 ? -16.463 12.909 30.021 1.00 17.12 436 SER A C 1
ATOM 3599 O O . SER A 1 436 ? -17.575 12.665 30.502 1.00 17.12 436 SER A O 1
ATOM 3602 N N . GLN A 1 437 ? -15.387 12.184 30.323 1.00 15.79 437 GLN A N 1
ATOM 3603 C CA . GLN A 1 437 ? -15.515 11.029 31.200 1.00 15.79 437 GLN A CA 1
ATOM 3604 C C . GLN A 1 437 ? -15.644 11.410 32.669 1.00 15.79 437 GLN A C 1
ATOM 3605 O O . GLN A 1 437 ? -16.345 10.717 33.413 1.00 15.79 437 GLN A O 1
ATOM 3611 N N . HIS A 1 438 ? -14.999 12.492 33.113 1.00 16.99 438 HIS A N 1
ATOM 3612 C CA . HIS A 1 438 ? -14.864 12.745 34.541 1.00 16.99 438 HIS A CA 1
ATOM 3613 C C . HIS A 1 438 ? -15.515 14.027 35.043 1.00 16.99 438 HIS A C 1
ATOM 3614 O O . HIS A 1 438 ? -15.491 14.264 36.255 1.00 16.99 438 HIS A O 1
ATOM 3621 N N . TYR A 1 439 ? -16.097 14.851 34.176 1.00 19.47 439 TYR A N 1
ATOM 3622 C CA . TYR A 1 439 ? -16.741 16.091 34.592 1.00 19.47 439 TYR A CA 1
ATOM 3623 C C . TYR A 1 439 ? -18.243 16.000 34.367 1.00 19.47 439 TYR A C 1
ATOM 3624 O O . TYR A 1 439 ? -18.697 15.530 33.320 1.00 19.47 439 TYR A O 1
ATOM 3633 N N . HIS A 1 440 ? -19.012 16.455 35.355 1.00 24.62 440 HIS A N 1
ATOM 3634 C CA . HIS A 1 440 ? -20.467 16.426 35.280 1.00 24.62 440 HIS A CA 1
ATOM 3635 C C . HIS A 1 440 ? -20.972 17.680 34.577 1.00 24.62 440 HIS A C 1
ATOM 3636 O O . HIS A 1 440 ? -20.561 18.797 34.908 1.00 24.62 440 HIS A O 1
ATOM 3643 N N . TYR A 1 441 ? -21.860 17.486 33.606 1.00 27.59 441 TYR A N 1
ATOM 3644 C CA . TYR A 1 441 ? -22.369 18.599 32.819 1.00 27.59 441 TYR A CA 1
ATOM 3645 C C . TYR A 1 441 ? -23.092 19.603 33.707 1.00 27.59 441 TYR A C 1
ATOM 3646 O O . TYR A 1 441 ? -23.832 19.233 34.621 1.00 27.59 441 TYR A O 1
ATOM 3655 N N . TYR A 1 442 ? -22.873 20.885 33.426 1.00 25.58 442 TYR A N 1
ATOM 3656 C CA . TYR A 1 442 ? -23.465 21.941 34.233 1.00 25.58 442 TYR A CA 1
ATOM 3657 C C . TYR A 1 442 ? -24.983 21.910 34.127 1.00 25.58 442 TYR A C 1
ATOM 3658 O O . TYR A 1 442 ? -25.545 21.635 33.063 1.00 25.58 442 TYR A O 1
ATOM 3667 N N . ASP A 1 443 ? -25.644 22.201 35.240 1.00 29.38 443 ASP A N 1
ATOM 3668 C CA . ASP A 1 443 ? -27.092 22.250 35.313 1.00 29.38 443 ASP A CA 1
ATOM 3669 C C . ASP A 1 443 ? -27.551 23.706 35.267 1.00 29.38 443 ASP A C 1
ATOM 3670 O O . ASP A 1 443 ? -26.756 24.626 35.051 1.00 29.38 443 ASP A O 1
ATOM 3675 N N . GLU A 1 444 ? -28.852 23.928 35.462 1.00 31.68 444 GLU A N 1
ATOM 3676 C CA . GLU A 1 444 ? -29.366 25.293 35.440 1.00 31.68 444 GLU A CA 1
ATOM 3677 C C . GLU A 1 444 ? -28.893 26.079 36.655 1.00 31.68 444 GLU A C 1
ATOM 3678 O O . GLU A 1 444 ? -28.630 27.282 36.557 1.00 31.68 444 GLU A O 1
ATOM 3684 N N . HIS A 1 445 ? -28.771 25.416 37.807 1.00 33.12 445 HIS A N 1
ATOM 3685 C CA . HIS A 1 445 ? -28.405 26.129 39.026 1.00 33.12 445 HIS A CA 1
ATOM 3686 C C . HIS A 1 445 ? -26.935 26.532 39.022 1.00 33.12 445 HIS A C 1
ATOM 3687 O O . HIS A 1 445 ? -26.587 27.623 39.488 1.00 33.12 445 HIS A O 1
ATOM 3694 N N . ASP A 1 446 ? -26.056 25.669 38.507 1.00 30.65 446 ASP A N 1
ATOM 3695 C CA . ASP A 1 446 ? -24.631 25.985 38.514 1.00 30.65 446 ASP A CA 1
ATOM 3696 C C . ASP A 1 446 ? -24.347 27.254 37.723 1.00 30.65 446 ASP A C 1
ATOM 3697 O O . ASP A 1 446 ? -23.579 28.114 38.169 1.00 30.65 446 ASP A O 1
ATOM 3702 N N . LEU A 1 447 ? -24.956 27.388 36.547 1.00 27.27 447 LEU A N 1
ATOM 3703 C CA . LEU A 1 447 ? -24.766 28.569 35.718 1.00 27.27 447 LEU A CA 1
ATOM 3704 C C . LEU A 1 447 ? -25.692 29.714 36.098 1.00 27.27 447 LEU A C 1
ATOM 3705 O O . LEU A 1 447 ? -25.504 30.829 35.601 1.00 27.27 447 LEU A O 1
ATOM 3710 N N . ALA A 1 448 ? -26.677 29.472 36.957 1.00 30.38 448 ALA A N 1
ATOM 3711 C CA . ALA A 1 448 ? -27.657 30.497 37.282 1.00 30.38 448 ALA A CA 1
ATOM 3712 C C . ALA A 1 448 ? -27.005 31.664 38.009 1.00 30.38 448 ALA A C 1
ATOM 3713 O O . ALA A 1 448 ? -26.084 31.486 38.811 1.00 30.38 448 ALA A O 1
ATOM 3715 N N . TYR A 1 449 ? -27.489 32.869 37.714 1.00 32.35 449 TYR A N 1
ATOM 3716 C CA . TYR A 1 449 ? -27.113 34.089 38.426 1.00 32.35 449 TYR A CA 1
ATOM 3717 C C . TYR A 1 449 ? -28.430 34.771 38.777 1.00 32.35 449 TYR A C 1
ATOM 3718 O O . TYR A 1 449 ? -28.916 35.627 38.034 1.00 32.35 449 TYR A O 1
ATOM 3727 N N . HIS A 1 450 ? -29.007 34.382 39.911 1.00 33.08 450 HIS A N 1
ATOM 3728 C CA . HIS A 1 450 ? -30.353 34.817 40.256 1.00 33.08 450 HIS A CA 1
ATOM 3729 C C . HIS A 1 450 ? -30.410 36.330 40.417 1.00 33.08 450 HIS A C 1
ATOM 3730 O O . HIS A 1 450 ? -29.552 36.934 41.066 1.00 33.08 450 HIS A O 1
ATOM 3737 N N . GLY A 1 451 ? -31.435 36.938 39.824 1.00 36.41 451 GLY A N 1
ATOM 3738 C CA . GLY A 1 451 ? -31.640 38.364 39.878 1.00 36.41 451 GLY A CA 1
ATOM 3739 C C . GLY A 1 451 ? -31.055 39.131 38.711 1.00 36.41 451 GLY A C 1
ATOM 3740 O O . GLY A 1 451 ? -31.246 40.349 38.635 1.00 36.41 451 GLY A O 1
ATOM 3741 N N . VAL A 1 452 ? -30.356 38.455 37.804 1.00 33.83 452 VAL A N 1
ATOM 3742 C CA . VAL A 1 452 ? -29.703 39.090 36.666 1.00 33.83 452 VAL A CA 1
ATOM 3743 C C . VAL A 1 452 ? -30.337 38.570 35.385 1.00 33.83 452 VAL A C 1
ATOM 3744 O O . VAL A 1 452 ? -30.600 37.369 35.252 1.00 33.83 452 VAL A O 1
ATOM 3748 N N . HIS A 1 453 ? -30.583 39.478 34.442 1.00 32.81 453 HIS A N 1
ATOM 3749 C CA . HIS A 1 453 ? -31.237 39.138 33.182 1.00 32.81 453 HIS A CA 1
ATOM 3750 C C . HIS A 1 453 ? -30.616 39.977 32.074 1.00 32.81 453 HIS A C 1
ATOM 3751 O O . HIS A 1 453 ? -30.669 41.209 32.125 1.00 32.81 453 HIS A O 1
ATOM 3758 N N . VAL A 1 454 ? -30.031 39.313 31.079 1.00 30.53 454 VAL A N 1
ATOM 3759 C CA . VAL A 1 454 ? -29.480 39.995 29.912 1.00 30.53 454 VAL A CA 1
ATOM 3760 C C . VAL A 1 454 ? -30.608 40.222 28.916 1.00 30.53 454 VAL A C 1
ATOM 3761 O O . VAL A 1 454 ? -31.021 39.296 28.209 1.00 30.53 454 VAL A O 1
ATOM 3765 N N . LYS A 1 455 ? -31.116 41.455 28.854 1.00 32.42 455 LYS A N 1
ATOM 3766 C CA . LYS A 1 455 ? -32.307 41.726 28.055 1.00 32.42 455 LYS A CA 1
ATOM 3767 C C . LYS A 1 455 ? -32.030 41.530 26.570 1.00 32.42 455 LYS A C 1
ATOM 3768 O O . LYS A 1 455 ? -32.656 40.690 25.913 1.00 32.42 455 LYS A O 1
ATOM 3774 N N . HIS A 1 456 ? -31.100 42.304 26.018 1.00 31.76 456 HIS A N 1
ATOM 3775 C CA . HIS A 1 456 ? -30.712 42.145 24.624 1.00 31.76 456 HIS A CA 1
ATOM 3776 C C . HIS A 1 456 ? -29.323 42.740 24.438 1.00 31.76 456 HIS A C 1
ATOM 3777 O O . HIS A 1 456 ? -28.851 43.536 25.252 1.00 31.76 456 HIS A O 1
ATOM 3784 N N . VAL A 1 457 ? -28.672 42.335 23.351 1.00 28.05 457 VAL A N 1
ATOM 3785 C CA . VAL A 1 457 ? -27.307 42.741 23.041 1.00 28.05 457 VAL A CA 1
ATOM 3786 C C . VAL A 1 457 ? -27.305 43.409 21.675 1.00 28.05 457 VAL A C 1
ATOM 3787 O O . VAL A 1 457 ? -27.856 42.863 20.712 1.00 28.05 457 VAL A O 1
ATOM 3791 N N . GLU A 1 458 ? -26.687 44.584 21.593 1.00 30.76 458 GLU A N 1
ATOM 3792 C CA . GLU A 1 458 ? -26.540 45.318 20.344 1.00 30.76 458 GLU A CA 1
ATOM 3793 C C . GLU A 1 458 ? -25.059 45.426 20.017 1.00 30.76 458 GLU A C 1
ATOM 3794 O O . GLU A 1 458 ? -24.281 45.949 20.822 1.00 30.76 458 GLU A O 1
ATOM 3800 N N . VAL A 1 459 ? -24.674 44.937 18.841 1.00 25.57 459 VAL A N 1
ATOM 3801 C CA . VAL A 1 459 ? -23.297 44.984 18.368 1.00 25.57 459 VAL A CA 1
ATOM 3802 C C . VAL A 1 459 ? -23.278 45.751 17.056 1.00 25.57 459 VAL A C 1
ATOM 3803 O O . VAL A 1 459 ? -24.071 45.461 16.153 1.00 25.57 459 VAL A O 1
ATOM 3807 N N . ASP A 1 460 ? -22.376 46.727 16.949 1.00 25.53 460 ASP A N 1
ATOM 3808 C CA . ASP A 1 460 ? -22.290 47.516 15.734 1.00 25.53 460 ASP A CA 1
ATOM 3809 C C . ASP A 1 460 ? -21.858 46.629 14.570 1.00 25.53 460 ASP A C 1
ATOM 3810 O O . ASP A 1 460 ? -21.237 45.583 14.773 1.00 25.53 460 ASP A O 1
ATOM 3815 N N . PRO A 1 461 ? -22.197 47.017 13.334 1.00 24.07 461 PRO A N 1
ATOM 3816 C CA . PRO A 1 461 ? -21.779 46.214 12.176 1.00 24.07 461 PRO A CA 1
ATOM 3817 C C . PRO A 1 461 ? -20.299 45.873 12.222 1.00 24.07 461 PRO A C 1
ATOM 3818 O O . PRO A 1 461 ? -19.445 46.764 12.243 1.00 24.07 461 PRO A O 1
ATOM 3822 N N . LEU A 1 462 ? -19.990 44.582 12.243 1.00 20.36 462 LEU A N 1
ATOM 3823 C CA . LEU A 1 462 ? -18.614 44.113 12.297 1.00 20.36 462 LEU A CA 1
ATOM 3824 C C . LEU A 1 462 ? -18.085 43.986 10.876 1.00 20.36 462 LEU A C 1
ATOM 3825 O O . LEU A 1 462 ? -18.578 43.163 10.098 1.00 20.36 462 LEU A O 1
ATOM 3830 N N . VAL A 1 463 ? -17.089 44.802 10.540 1.00 19.63 463 VAL A N 1
ATOM 3831 C CA . VAL A 1 463 ? -16.526 44.860 9.198 1.00 19.63 463 VAL A CA 1
ATOM 3832 C C . VAL A 1 463 ? -15.033 44.589 9.290 1.00 19.63 463 VAL A C 1
ATOM 3833 O O . VAL A 1 463 ? -14.343 45.175 10.132 1.00 19.63 463 VAL A O 1
ATOM 3837 N N . THR A 1 464 ? -14.541 43.702 8.430 1.00 17.95 464 THR A N 1
ATOM 3838 C CA . THR A 1 464 ? -13.130 43.359 8.362 1.00 17.95 464 THR A CA 1
ATOM 3839 C C . THR A 1 464 ? -12.604 43.648 6.965 1.00 17.95 464 THR A C 1
ATOM 3840 O O . THR A 1 464 ? -13.250 43.315 5.969 1.00 17.95 464 THR A O 1
ATOM 3844 N N . TYR A 1 465 ? -11.431 44.271 6.897 1.00 17.45 465 TYR A N 1
ATOM 3845 C CA . TYR A 1 465 ? -10.818 44.624 5.627 1.00 17.45 465 TYR A CA 1
ATOM 3846 C C . TYR A 1 465 ? -9.312 44.447 5.754 1.00 17.45 465 TYR A C 1
ATOM 3847 O O . TYR A 1 465 ? -8.787 44.190 6.838 1.00 17.45 465 TYR A O 1
ATOM 3856 N N . PHE A 1 466 ? -8.621 44.589 4.629 1.00 14.94 466 PHE A N 1
ATOM 3857 C CA . PHE A 1 466 ? -7.172 44.461 4.579 1.00 14.94 466 PHE A CA 1
ATOM 3858 C C . PHE A 1 466 ? -6.522 45.831 4.441 1.00 14.94 466 PHE A C 1
ATOM 3859 O O . PHE A 1 466 ? -7.042 46.713 3.753 1.00 14.94 466 PHE A O 1
ATOM 3867 N N . ASP A 1 467 ? -5.382 45.997 5.104 1.00 16.25 467 ASP A N 1
ATOM 3868 C CA . ASP A 1 467 ? -4.591 47.213 5.026 1.00 16.25 467 ASP A CA 1
ATOM 3869 C C . ASP A 1 467 ? -3.121 46.827 5.091 1.00 16.25 467 ASP A C 1
ATOM 3870 O O . ASP A 1 467 ? -2.768 45.732 5.532 1.00 16.25 467 ASP A O 1
ATOM 3875 N N . TYR A 1 468 ? -2.262 47.735 4.641 1.00 16.22 468 TYR A N 1
ATOM 3876 C CA . TYR A 1 468 ? -0.831 47.473 4.636 1.00 16.22 468 TYR A CA 1
ATOM 3877 C C . TYR A 1 468 ? -0.229 47.755 6.005 1.00 16.22 468 TYR A C 1
ATOM 3878 O O . TYR A 1 468 ? -0.543 48.763 6.643 1.00 16.22 468 TYR A O 1
ATOM 3887 N N . PHE A 1 469 ? 0.641 46.855 6.452 1.00 14.86 469 PHE A N 1
ATOM 3888 C CA . PHE A 1 469 ? 1.371 47.008 7.702 1.00 14.86 469 PHE A CA 1
ATOM 3889 C C . PHE A 1 469 ? 2.857 47.116 7.397 1.00 14.86 469 PHE A C 1
ATOM 3890 O O . PHE A 1 469 ? 3.410 46.271 6.687 1.00 14.86 469 PHE A O 1
ATOM 3898 N N . TYR A 1 470 ? 3.497 48.146 7.938 1.00 16.75 470 TYR A N 1
ATOM 3899 C CA . TYR A 1 470 ? 4.899 48.434 7.671 1.00 16.75 470 TYR A C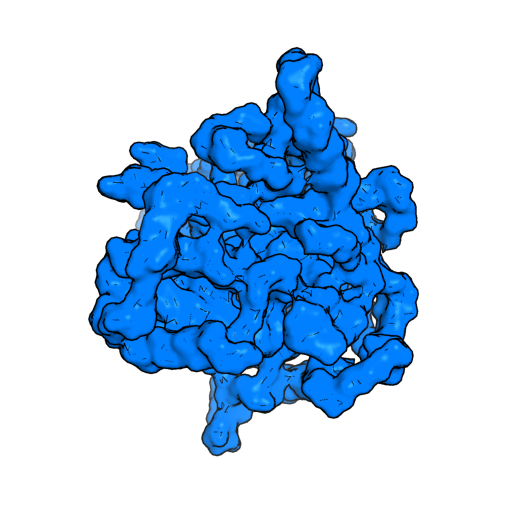A 1
ATOM 3900 C C . TYR A 1 470 ? 5.740 48.036 8.874 1.00 16.75 470 TYR A C 1
ATOM 3901 O O . TYR A 1 470 ? 5.485 48.491 9.994 1.00 16.75 470 TYR A O 1
ATOM 3910 N N . ALA A 1 471 ? 6.741 47.192 8.639 1.00 16.84 471 ALA A N 1
ATOM 3911 C CA . ALA A 1 471 ? 7.638 46.725 9.682 1.00 16.84 471 ALA A CA 1
ATOM 3912 C C . ALA A 1 471 ? 9.078 46.969 9.257 1.00 16.84 471 ALA A C 1
ATOM 3913 O O . ALA A 1 471 ? 9.423 46.854 8.079 1.00 16.84 471 ALA A O 1
ATOM 3915 N N . ASP A 1 472 ? 9.916 47.305 10.234 1.00 19.46 472 ASP A N 1
ATOM 3916 C CA . ASP A 1 472 ? 11.321 47.606 9.981 1.00 19.46 472 ASP A CA 1
ATOM 3917 C C . ASP A 1 472 ? 12.059 46.305 9.691 1.00 19.46 472 ASP A C 1
ATOM 3918 O O . ASP A 1 472 ? 12.346 45.526 10.606 1.00 19.46 472 ASP A O 1
ATOM 3923 N N . LEU A 1 473 ? 12.373 46.073 8.419 1.00 18.12 473 LEU A N 1
ATOM 3924 C CA . LEU A 1 473 ? 13.012 44.847 7.966 1.00 18.12 473 LEU A CA 1
ATOM 3925 C C . LEU A 1 473 ? 14.531 44.965 7.923 1.00 18.12 473 LEU A C 1
ATOM 3926 O O . LEU A 1 473 ? 15.207 44.023 7.500 1.00 18.12 473 LEU A O 1
ATOM 3931 N N . SER A 1 474 ? 15.083 46.092 8.376 1.00 21.48 474 SER A N 1
ATOM 3932 C CA . SER A 1 474 ? 16.502 46.373 8.201 1.00 21.48 474 SER A CA 1
ATOM 3933 C C . SER A 1 474 ? 17.402 45.381 8.919 1.00 21.48 474 SER A C 1
ATOM 3934 O O . SER A 1 474 ? 18.604 45.349 8.639 1.00 21.48 474 SER A O 1
ATOM 3937 N N . ASN A 1 475 ? 16.868 44.583 9.834 1.00 20.74 475 ASN A N 1
ATOM 3938 C CA . ASN A 1 475 ? 17.691 43.671 10.611 1.00 20.74 475 ASN A CA 1
ATOM 3939 C C . ASN A 1 475 ? 18.058 42.407 9.843 1.00 20.74 475 ASN A C 1
ATOM 3940 O O . ASN A 1 475 ? 18.742 41.543 10.399 1.00 20.74 475 ASN A O 1
ATOM 3945 N N . ALA A 1 476 ? 17.617 42.275 8.593 1.00 18.33 476 ALA A N 1
ATOM 3946 C CA . ALA A 1 476 ? 17.896 41.101 7.778 1.00 18.33 476 ALA A CA 1
ATOM 3947 C C . ALA A 1 476 ? 19.089 41.283 6.852 1.00 18.33 476 ALA A C 1
ATOM 3948 O O . ALA A 1 476 ? 19.388 40.377 6.069 1.00 18.33 476 ALA A O 1
ATOM 3950 N N . VAL A 1 477 ? 19.771 42.424 6.911 1.00 21.69 477 VAL A N 1
ATOM 3951 C CA . VAL A 1 477 ? 20.918 42.698 6.060 1.00 21.69 477 VAL A CA 1
ATOM 3952 C C . VAL A 1 477 ? 22.146 42.874 6.945 1.00 21.69 477 VAL A C 1
ATOM 3953 O O . VAL A 1 477 ? 22.048 43.020 8.162 1.00 21.69 477 VAL A O 1
ATOM 3957 N N . TYR A 1 478 ? 23.313 42.856 6.309 1.00 22.93 478 TYR A N 1
ATOM 3958 C CA . TYR A 1 478 ? 24.589 42.966 7.003 1.00 22.93 478 TYR A CA 1
ATOM 3959 C C . TYR A 1 478 ? 25.124 44.381 6.830 1.00 22.93 478 TYR A C 1
ATOM 3960 O O . TYR A 1 478 ? 25.456 44.789 5.712 1.00 22.93 478 TYR A O 1
ATOM 3969 N N . VAL A 1 479 ? 25.224 45.115 7.933 1.00 25.29 479 VAL A N 1
ATOM 3970 C CA . VAL A 1 479 ? 25.609 46.520 7.908 1.00 25.29 479 VAL A CA 1
ATOM 3971 C C . VAL A 1 479 ? 27.076 46.647 8.292 1.00 25.29 479 VAL A C 1
ATOM 3972 O O . VAL A 1 479 ? 27.621 45.828 9.040 1.00 25.29 479 VAL A O 1
ATOM 3976 N N . THR A 1 480 ? 27.715 47.685 7.764 1.00 28.69 480 THR A N 1
ATOM 3977 C CA . THR A 1 480 ? 29.068 48.034 8.15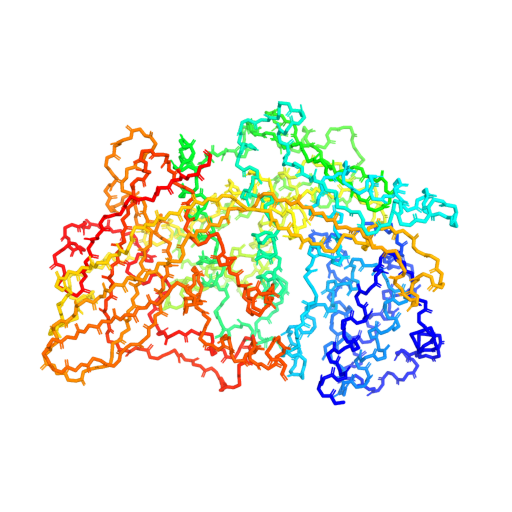8 1.00 28.69 480 THR A CA 1
ATOM 3978 C C . THR A 1 480 ? 29.055 48.730 9.514 1.00 28.69 480 THR A C 1
ATOM 3979 O O . THR A 1 480 ? 28.010 49.194 9.973 1.00 28.69 480 THR A O 1
ATOM 3983 N N . PRO A 1 481 ? 30.208 48.805 10.187 1.00 30.82 481 PRO A N 1
ATOM 3984 C CA . PRO A 1 481 ? 30.218 49.410 11.530 1.00 30.82 481 PRO A CA 1
ATOM 3985 C C . PRO A 1 481 ? 29.647 50.816 11.572 1.00 30.82 481 PRO A C 1
ATOM 3986 O O . PRO A 1 481 ? 28.904 51.145 12.504 1.00 30.82 481 PRO A O 1
ATOM 3990 N N . GLU A 1 482 ? 29.964 51.659 10.589 1.00 31.15 482 GLU A N 1
ATOM 3991 C CA . GLU A 1 482 ? 29.383 52.998 10.571 1.00 31.15 482 GLU A CA 1
ATOM 3992 C C . GLU A 1 482 ? 27.878 52.935 10.354 1.00 31.15 482 GLU A C 1
ATOM 3993 O O . GLU A 1 482 ? 27.115 53.647 11.018 1.00 31.15 482 GLU A O 1
ATOM 3999 N N . GLU A 1 483 ? 27.435 52.076 9.434 1.00 29.20 483 GLU A N 1
ATOM 4000 C CA . GLU A 1 483 ? 26.008 51.896 9.202 1.00 29.20 483 GLU A CA 1
ATOM 4001 C C . GLU A 1 483 ? 25.326 51.342 10.443 1.00 29.20 483 GLU A C 1
ATOM 4002 O O . GLU A 1 483 ? 24.216 51.757 10.793 1.00 29.20 483 GLU A O 1
ATOM 4008 N N . PHE A 1 484 ? 25.981 50.399 11.119 1.00 28.31 484 PHE A N 1
ATOM 4009 C CA . PHE A 1 484 ? 25.454 49.860 12.367 1.00 28.31 484 PHE A CA 1
ATOM 4010 C C . PHE A 1 484 ? 25.275 50.961 13.404 1.00 28.31 484 PHE A C 1
ATOM 4011 O O . PHE A 1 484 ? 24.224 51.061 14.048 1.00 28.31 484 PHE A O 1
ATOM 4019 N N . VAL A 1 485 ? 26.293 51.807 13.570 1.00 31.65 485 VAL A N 1
ATOM 4020 C CA . VAL A 1 485 ? 26.246 52.835 14.605 1.00 31.65 485 VAL A CA 1
ATOM 4021 C C . VAL A 1 485 ? 25.190 53.883 14.278 1.00 31.65 485 VAL A C 1
ATOM 4022 O O . VAL A 1 485 ? 24.506 54.391 15.173 1.00 31.65 485 VAL A O 1
ATOM 4026 N N . HIS A 1 486 ? 25.044 54.232 13.001 1.00 32.89 486 HIS A N 1
ATOM 4027 C CA . HIS A 1 486 ? 24.136 55.294 12.588 1.00 32.89 486 HIS A CA 1
ATOM 4028 C C . HIS A 1 486 ? 22.823 54.780 12.015 1.00 32.89 486 HIS A C 1
ATOM 4029 O O . HIS A 1 486 ? 21.920 55.584 11.767 1.00 32.89 486 HIS A O 1
ATOM 4036 N N . ASP A 1 487 ? 22.686 53.472 11.803 1.00 32.90 487 ASP A N 1
ATOM 4037 C CA . ASP A 1 487 ? 21.466 52.908 11.227 1.00 32.90 487 ASP A CA 1
ATOM 4038 C C . ASP A 1 487 ? 21.114 53.608 9.918 1.00 32.90 487 ASP A C 1
ATOM 4039 O O . ASP A 1 487 ? 19.960 53.960 9.665 1.00 32.90 487 ASP A O 1
ATOM 4044 N N . SER A 1 488 ? 22.129 53.818 9.077 1.00 30.18 488 SER A N 1
ATOM 4045 C CA . SER A 1 488 ? 21.924 54.567 7.842 1.00 30.18 488 SER A CA 1
ATOM 4046 C C . SER A 1 488 ? 20.982 53.837 6.895 1.00 30.18 488 SER A C 1
ATOM 4047 O O . SER A 1 488 ? 20.134 54.463 6.248 1.00 30.18 488 SER A O 1
ATOM 4050 N N . PHE A 1 489 ? 21.113 52.518 6.790 1.00 25.91 489 PHE A N 1
ATOM 4051 C CA . PHE A 1 489 ? 20.285 51.754 5.869 1.00 25.91 489 PHE A CA 1
ATOM 4052 C C . PHE A 1 489 ? 18.923 51.470 6.489 1.00 25.91 489 PHE A C 1
ATOM 4053 O O . PHE A 1 489 ? 18.832 51.039 7.642 1.00 25.91 489 PHE A O 1
ATOM 4061 N N . LYS A 1 490 ? 17.868 51.713 5.715 1.00 26.94 490 LYS A N 1
ATOM 4062 C CA . LYS A 1 490 ? 16.500 51.447 6.133 1.00 26.94 490 LYS A CA 1
ATOM 4063 C C . LYS A 1 490 ? 15.774 50.737 5.001 1.00 26.94 490 LYS A C 1
ATOM 4064 O O . LYS A 1 490 ? 15.831 51.180 3.851 1.00 26.94 490 LYS A O 1
ATOM 4070 N N . VAL A 1 491 ? 15.111 49.631 5.325 1.00 21.86 491 VAL A N 1
ATOM 4071 C CA . VAL A 1 491 ? 14.322 48.874 4.359 1.00 21.86 491 VAL A CA 1
ATOM 4072 C C . VAL A 1 491 ? 13.096 48.328 5.074 1.00 21.86 491 VAL A C 1
ATOM 4073 O O . VAL A 1 491 ? 13.219 47.593 6.059 1.00 21.86 491 VAL A O 1
ATOM 4077 N N . HIS A 1 492 ? 11.917 48.693 4.586 1.00 20.40 492 HIS A N 1
ATOM 4078 C CA . HIS A 1 492 ? 10.653 48.298 5.185 1.00 20.40 492 HIS A CA 1
ATOM 4079 C C . HIS A 1 492 ? 10.020 47.176 4.376 1.00 20.40 492 HIS A C 1
ATOM 4080 O O . HIS A 1 492 ? 10.361 46.945 3.214 1.00 20.40 492 HIS A O 1
ATOM 4087 N N . VAL A 1 493 ? 9.086 46.474 5.011 1.00 17.01 493 VAL A N 1
ATOM 4088 C CA . VAL A 1 493 ? 8.293 45.445 4.353 1.00 17.01 493 VAL A CA 1
ATOM 4089 C C . VAL A 1 493 ? 6.824 45.756 4.596 1.00 17.01 493 VAL A C 1
ATOM 4090 O O . VAL A 1 493 ? 6.410 45.963 5.741 1.00 17.01 493 VAL A O 1
ATOM 4094 N N . ALA A 1 494 ? 6.045 45.799 3.520 1.00 16.66 494 ALA A N 1
ATOM 4095 C CA . ALA A 1 494 ? 4.621 46.092 3.581 1.00 16.66 494 ALA A CA 1
ATOM 4096 C C . ALA A 1 494 ? 3.842 44.809 3.340 1.00 16.66 494 ALA A C 1
ATOM 4097 O O . ALA A 1 494 ? 4.131 44.074 2.391 1.00 16.66 494 ALA A O 1
ATOM 4099 N N . GLN A 1 495 ? 2.859 44.543 4.194 1.00 15.28 495 GLN A N 1
ATOM 4100 C CA . GLN A 1 495 ? 2.093 43.310 4.120 1.00 15.28 495 GLN A CA 1
ATOM 4101 C C . GLN A 1 495 ? 0.623 43.605 4.370 1.00 15.28 495 GLN A C 1
ATOM 4102 O O . GLN A 1 495 ? 0.283 44.382 5.264 1.00 15.28 495 GLN A O 1
ATOM 4108 N N . GLU A 1 496 ? -0.242 42.980 3.576 1.00 15.91 496 GLU A N 1
ATOM 4109 C CA . GLU A 1 496 ? -1.683 43.143 3.741 1.00 15.91 496 GLU A CA 1
ATOM 4110 C C . GLU A 1 496 ? -2.140 42.345 4.953 1.00 15.91 496 GLU A C 1
ATOM 4111 O O . GLU A 1 496 ? -2.176 41.111 4.915 1.00 15.91 496 GLU A O 1
ATOM 4117 N N . ARG A 1 497 ? -2.492 43.042 6.027 1.00 14.15 497 ARG A N 1
ATOM 4118 C CA . ARG A 1 497 ? -2.920 42.418 7.268 1.00 14.15 497 ARG A CA 1
ATOM 4119 C C . ARG A 1 497 ? -4.381 42.744 7.529 1.00 14.15 497 ARG A C 1
ATOM 4120 O O . ARG A 1 497 ? -4.805 43.896 7.397 1.00 14.15 497 ARG A O 1
ATOM 4128 N N . LEU A 1 498 ? -5.144 41.723 7.905 1.00 15.18 498 LEU A N 1
ATOM 4129 C CA . LEU A 1 498 ? -6.563 41.903 8.172 1.00 15.18 498 LEU A CA 1
ATOM 4130 C C . LEU A 1 498 ? -6.772 42.917 9.287 1.00 15.18 498 LEU A C 1
ATOM 4131 O O . LEU A 1 498 ? -6.126 42.849 10.335 1.00 15.18 498 LEU A O 1
ATOM 4136 N N . ASN A 1 499 ? -7.686 43.855 9.058 1.00 16.70 499 ASN A N 1
ATOM 4137 C CA . ASN A 1 499 ? -8.056 44.852 10.049 1.00 16.70 499 ASN A CA 1
ATOM 4138 C C . ASN A 1 499 ? -9.569 44.993 10.038 1.00 16.70 499 ASN A C 1
ATOM 4139 O O . ASN A 1 499 ? -10.234 44.643 9.061 1.00 16.70 499 ASN A O 1
ATOM 4144 N N . HIS A 1 500 ? -10.114 45.501 11.140 1.00 19.02 500 HIS A N 1
ATOM 4145 C CA . HIS A 1 500 ? -11.552 45.669 11.277 1.00 19.02 500 HIS A CA 1
ATOM 4146 C C . HIS A 1 500 ? -11.877 47.110 11.636 1.00 19.02 500 HIS A C 1
ATOM 4147 O O . HIS A 1 500 ? -11.130 47.773 12.359 1.00 19.02 500 HIS A O 1
ATOM 4154 N N . LYS A 1 501 ? -13.001 47.589 11.110 1.00 21.46 501 LYS A N 1
ATOM 4155 C CA . LYS A 1 501 ? -13.486 48.910 11.472 1.00 21.46 501 LYS A CA 1
ATOM 4156 C C . LYS A 1 501 ? -13.876 48.925 12.950 1.00 21.46 501 LYS A C 1
ATOM 4157 O O . LYS A 1 501 ? -14.526 47.990 13.427 1.00 21.46 501 LYS A O 1
ATOM 4163 N N . PRO A 1 502 ? -13.498 49.962 13.700 1.00 23.91 502 PRO A N 1
ATOM 4164 C CA . PRO A 1 502 ? -13.815 49.974 15.134 1.00 23.91 502 PRO A CA 1
ATOM 4165 C C . PRO A 1 502 ? -15.312 49.854 15.380 1.00 23.91 502 PRO A C 1
ATOM 4166 O O . PRO A 1 502 ? -16.129 50.445 14.671 1.00 23.91 502 PRO A O 1
ATOM 4170 N N . PHE A 1 503 ? -15.661 49.085 16.409 1.00 24.18 503 PHE A N 1
ATOM 4171 C CA . PHE A 1 503 ? -17.047 48.810 16.751 1.00 24.18 503 PHE A CA 1
ATOM 4172 C C . PHE A 1 503 ? -17.222 48.936 18.257 1.00 24.18 503 PHE A C 1
ATOM 4173 O O . PHE A 1 503 ? -16.260 48.858 19.023 1.00 24.18 503 PHE A O 1
ATOM 4181 N N . THR A 1 504 ? -18.470 49.140 18.676 1.00 27.13 504 THR A N 1
ATOM 4182 C CA . THR A 1 504 ? -18.810 49.258 20.087 1.00 27.13 504 THR A CA 1
ATOM 4183 C C . THR A 1 504 ? -20.113 48.517 20.342 1.00 27.13 504 THR A C 1
ATOM 4184 O O . THR A 1 504 ? -21.151 48.879 19.783 1.00 27.13 504 THR A O 1
ATOM 4188 N N . TYR A 1 505 ? -20.062 47.496 21.192 1.00 26.82 505 TYR A N 1
ATOM 4189 C CA . TYR A 1 505 ? -21.222 46.674 21.499 1.00 26.82 505 TYR A CA 1
ATOM 4190 C C . TYR A 1 505 ? -21.780 47.058 22.862 1.00 26.82 505 TYR A C 1
ATOM 4191 O O . TYR A 1 505 ? -21.031 47.432 23.769 1.00 26.82 505 TYR A O 1
ATOM 4200 N N . LYS A 1 506 ? -23.099 46.966 22.996 1.00 30.57 506 LYS A N 1
ATOM 4201 C CA . LYS A 1 506 ? -23.804 47.322 24.217 1.00 30.57 506 LYS A CA 1
ATOM 4202 C C . LYS A 1 506 ? -24.413 46.075 24.841 1.00 30.57 506 LYS A C 1
ATOM 4203 O O . LYS A 1 506 ? -24.938 45.210 24.134 1.00 30.57 506 LYS A O 1
ATOM 4209 N N . ILE A 1 507 ? -24.345 45.989 26.166 1.00 30.12 507 ILE A N 1
ATOM 4210 C CA . ILE A 1 507 ? -24.928 44.884 26.919 1.00 30.12 507 ILE A CA 1
ATOM 4211 C C . ILE A 1 507 ? -25.889 45.470 27.942 1.00 30.12 507 ILE A C 1
ATOM 4212 O O . ILE A 1 507 ? -25.477 46.241 28.817 1.00 30.12 507 ILE A O 1
ATOM 4217 N N . TYR A 1 508 ? -27.162 45.101 27.835 1.00 33.18 508 TYR A N 1
ATOM 4218 C CA . TYR A 1 508 ? -28.202 45.577 28.736 1.00 33.18 508 TYR A CA 1
ATOM 4219 C C . TYR A 1 508 ? -28.510 44.499 29.765 1.00 33.18 508 TYR A C 1
ATOM 4220 O O . TYR A 1 508 ? -28.819 43.360 29.401 1.00 33.18 508 TYR A O 1
ATOM 4229 N N . ILE A 1 509 ? -28.431 44.860 31.043 1.00 33.77 509 ILE A N 1
ATOM 4230 C CA . ILE A 1 509 ? -28.646 43.927 32.142 1.00 33.77 509 ILE A CA 1
ATOM 4231 C C . ILE A 1 509 ? -29.652 44.538 33.105 1.00 33.77 509 ILE A C 1
ATOM 4232 O O . ILE A 1 509 ? -29.573 45.731 33.419 1.00 33.77 509 ILE A O 1
ATOM 4237 N N . ASP A 1 510 ? -30.592 43.722 33.572 1.00 35.91 510 ASP A N 1
ATOM 4238 C CA . ASP A 1 510 ? -31.644 44.143 34.495 1.00 35.91 510 ASP A CA 1
ATOM 4239 C C . ASP A 1 510 ? -31.433 43.394 35.811 1.00 35.91 510 ASP A C 1
ATOM 4240 O O . ASP A 1 510 ? -31.930 42.282 35.997 1.00 35.91 510 ASP A O 1
ATOM 4245 N N . SER A 1 511 ? -30.689 44.012 36.726 1.00 38.98 511 SER A N 1
ATOM 4246 C CA . SER A 1 511 ? -30.351 43.374 37.989 1.00 38.98 511 SER A CA 1
ATOM 4247 C C . SER A 1 511 ? -31.389 43.705 39.062 1.00 38.98 511 SER A C 1
ATOM 4248 O O . SER A 1 511 ? -32.238 44.585 38.899 1.00 38.98 511 SER A O 1
ATOM 4251 N N . ASP A 1 512 ? -31.306 42.982 40.182 1.00 42.40 512 ASP A N 1
ATOM 4252 C CA . ASP A 1 512 ? -32.200 43.188 41.312 1.00 42.40 512 ASP A CA 1
ATOM 4253 C C . ASP A 1 512 ? -31.570 43.976 42.450 1.00 42.40 512 ASP A C 1
ATOM 4254 O O . ASP A 1 512 ? -32.303 44.586 43.235 1.00 42.40 512 ASP A O 1
ATOM 4259 N N . LYS A 1 513 ? -30.245 43.978 42.567 1.00 43.01 513 LYS A N 1
ATOM 4260 C CA . LYS A 1 513 ? -29.567 44.769 43.583 1.00 43.01 513 LYS A CA 1
ATOM 4261 C C . LYS A 1 513 ? -28.177 45.117 43.073 1.00 43.01 513 LYS A C 1
ATOM 4262 O O . LYS A 1 513 ? -27.712 44.588 42.060 1.00 43.01 513 LYS A O 1
ATOM 4268 N N . ASP A 1 514 ? -27.505 46.011 43.798 1.00 42.75 514 ASP A N 1
ATOM 4269 C CA . ASP A 1 514 ? -26.177 46.482 43.413 1.00 42.75 514 ASP A CA 1
ATOM 4270 C C . ASP A 1 514 ? -25.176 45.363 43.688 1.00 42.75 514 ASP A C 1
ATOM 4271 O O . ASP A 1 514 ? -24.524 45.300 44.734 1.00 42.75 514 ASP A O 1
ATOM 4276 N N . THR A 1 515 ? -25.069 44.454 42.723 1.00 40.68 515 THR A N 1
ATOM 4277 C CA . THR A 1 515 ? -24.131 43.346 42.794 1.00 40.68 515 THR A CA 1
ATOM 4278 C C . THR A 1 515 ? -22.881 43.651 41.974 1.00 40.68 515 THR A C 1
ATOM 4279 O O . THR A 1 515 ? -22.841 44.584 41.170 1.00 40.68 515 THR A O 1
ATOM 4283 N N . GLU A 1 516 ? -21.849 42.841 42.190 1.00 36.71 516 GLU A N 1
ATOM 4284 C CA . GLU A 1 516 ? -20.578 42.950 41.480 1.00 36.71 516 GLU A CA 1
ATOM 4285 C C . GLU A 1 516 ? -20.419 41.692 40.639 1.00 36.71 516 GLU A C 1
ATOM 4286 O O . GLU A 1 516 ? -20.125 40.616 41.172 1.00 36.71 516 GLU A O 1
ATOM 4292 N N . ALA A 1 517 ? -20.618 41.825 39.332 1.00 32.62 517 ALA A N 1
ATOM 4293 C CA . ALA A 1 517 ? -20.698 40.692 38.424 1.00 32.62 517 ALA A CA 1
ATOM 4294 C C . ALA A 1 517 ? -19.462 40.620 37.537 1.00 32.62 517 ALA A C 1
ATOM 4295 O O . ALA A 1 517 ? -18.675 41.564 37.438 1.00 32.62 517 ALA A O 1
ATOM 4297 N N . VAL A 1 518 ? -19.302 39.468 36.891 1.00 27.95 518 VAL A N 1
ATOM 4298 C CA . VAL A 1 518 ? -18.244 39.234 35.916 1.00 27.95 518 VAL A CA 1
ATOM 4299 C C . VAL A 1 518 ? -18.903 38.935 34.579 1.00 27.95 518 VAL A C 1
ATOM 4300 O O . VAL A 1 518 ? -19.728 38.019 34.481 1.00 27.95 518 VAL A O 1
ATOM 4304 N N . VAL A 1 519 ? -18.536 39.697 33.556 1.00 26.33 519 VAL A N 1
ATOM 4305 C CA . VAL A 1 519 ? -19.122 39.573 32.227 1.00 26.33 519 VAL A CA 1
ATOM 4306 C C . VAL A 1 519 ? -18.142 38.825 31.337 1.00 26.33 519 VAL A C 1
ATOM 4307 O O . VAL A 1 519 ? -16.964 39.194 31.250 1.00 26.33 519 VAL A O 1
ATOM 4311 N N . LYS A 1 520 ? -18.624 37.775 30.679 1.00 22.98 520 LYS A N 1
ATOM 4312 C CA . LYS A 1 520 ? -17.806 36.950 29.801 1.00 22.98 520 LYS A CA 1
ATOM 4313 C C . LYS A 1 520 ? -18.497 36.841 28.452 1.00 22.98 520 LYS A C 1
ATOM 4314 O O . LYS A 1 520 ? -19.575 36.247 28.352 1.00 22.98 520 LYS A O 1
ATOM 4320 N N . VAL A 1 521 ? -17.874 37.403 27.420 1.00 21.62 521 VAL A N 1
ATOM 4321 C CA . VAL A 1 521 ? -18.411 37.407 26.065 1.00 21.62 521 VAL A CA 1
ATOM 4322 C C . VAL A 1 521 ? -17.602 36.428 25.229 1.00 21.62 521 VAL A C 1
ATOM 4323 O O . VAL A 1 521 ? -16.366 36.464 25.242 1.00 21.62 521 VAL A O 1
ATOM 4327 N N . PHE A 1 522 ? -18.296 35.553 24.510 1.00 18.78 522 PHE A N 1
ATOM 4328 C CA . PHE A 1 522 ? -17.668 34.556 23.660 1.00 18.78 522 PHE A CA 1
ATOM 4329 C C . PHE A 1 522 ? -18.057 34.798 22.209 1.00 18.78 522 PHE A C 1
ATOM 4330 O O . PHE A 1 522 ? -19.134 35.322 21.917 1.00 18.78 522 PHE A O 1
ATOM 4338 N N . LEU A 1 523 ? -17.162 34.417 21.305 1.00 16.39 523 LEU A N 1
ATOM 4339 C CA . LEU A 1 523 ? -17.409 34.469 19.871 1.00 16.39 523 LEU A CA 1
ATOM 4340 C C . LEU A 1 523 ? -17.232 33.066 19.317 1.00 16.39 523 LEU A C 1
ATOM 4341 O O . LEU A 1 523 ? -16.174 32.455 19.491 1.00 16.39 523 LEU A O 1
ATOM 4346 N N . GLY A 1 524 ? -18.260 32.558 18.653 1.00 14.86 524 GLY A N 1
ATOM 4347 C CA . GLY A 1 524 ? -18.210 31.233 18.093 1.00 14.86 524 GLY A CA 1
ATOM 4348 C C . GLY A 1 524 ? -19.042 31.138 16.837 1.00 14.86 524 GLY A C 1
ATOM 4349 O O . GLY A 1 524 ? -19.781 32.060 16.483 1.00 14.86 524 GLY A O 1
ATOM 4350 N N . PRO A 1 525 ? -18.937 30.014 16.134 1.00 15.34 525 PRO A N 1
ATOM 4351 C CA . PRO A 1 525 ? -19.699 29.844 14.895 1.00 15.34 525 PRO A CA 1
ATOM 4352 C C . PRO A 1 525 ? -21.123 29.375 15.138 1.00 15.34 525 PRO A C 1
ATOM 4353 O O . PRO A 1 525 ? -21.423 28.669 16.103 1.00 15.34 525 PRO A O 1
ATOM 4357 N N . LYS A 1 526 ? -22.015 29.788 14.241 1.00 18.82 526 LYS A N 1
ATOM 4358 C CA . LYS A 1 526 ? -23.385 29.296 14.235 1.00 18.82 526 LYS A CA 1
ATOM 4359 C C . LYS A 1 526 ? -23.646 28.305 13.114 1.00 18.82 526 LYS A C 1
ATOM 4360 O O . LYS A 1 526 ? -24.375 27.331 13.320 1.00 18.82 526 LYS A O 1
ATOM 4366 N N . TYR A 1 527 ? -23.056 28.526 11.944 1.00 19.12 527 TYR A N 1
ATOM 4367 C CA . TYR A 1 527 ? -23.225 27.658 10.791 1.00 19.12 527 TYR A CA 1
ATOM 4368 C C . TYR A 1 527 ? -21.859 27.201 10.307 1.00 19.12 527 TYR A C 1
ATOM 4369 O O . TYR A 1 527 ? -20.914 27.993 10.257 1.00 19.12 527 TYR A O 1
ATOM 4378 N N . ASP A 1 528 ? -21.758 25.925 9.953 1.00 17.38 528 ASP A N 1
ATOM 4379 C CA . ASP A 1 528 ? -20.506 25.372 9.457 1.00 17.38 528 ASP A CA 1
ATOM 4380 C C . ASP A 1 528 ? -20.324 25.781 7.996 1.00 17.38 528 ASP A C 1
ATOM 4381 O O . ASP A 1 528 ? -21.099 26.562 7.439 1.00 17.38 528 ASP A O 1
ATOM 4386 N N . GLU A 1 529 ? -19.281 25.249 7.355 1.00 16.81 529 GLU A N 1
ATOM 4387 C CA . GLU A 1 529 ? -18.989 25.614 5.975 1.00 16.81 529 GLU A CA 1
ATOM 4388 C C . GLU A 1 529 ? -20.085 25.173 5.014 1.00 16.81 529 GLU A C 1
ATOM 4389 O O . GLU A 1 529 ? -20.154 25.687 3.893 1.00 16.81 529 GLU A O 1
ATOM 4395 N N . TYR A 1 530 ? -20.937 24.236 5.424 1.00 18.70 530 TYR A N 1
ATOM 4396 C CA . TYR A 1 530 ? -22.010 23.726 4.584 1.00 18.70 530 TYR A CA 1
ATOM 4397 C C . TYR A 1 530 ? -23.364 24.335 4.923 1.00 18.70 530 TYR A C 1
ATOM 4398 O O . TYR A 1 530 ? -24.384 23.878 4.400 1.00 18.70 530 TYR A O 1
ATOM 4407 N N . GLY A 1 531 ? -23.399 25.351 5.781 1.00 18.61 531 GLY A N 1
ATOM 4408 C CA . GLY A 1 531 ? -24.641 26.012 6.119 1.00 18.61 531 GLY A CA 1
ATOM 4409 C C . GLY A 1 531 ? -25.483 25.311 7.157 1.00 18.61 531 GLY A C 1
ATOM 4410 O O . GLY A 1 531 ? -26.605 25.757 7.421 1.00 18.61 531 GLY A O 1
ATOM 4411 N N . ARG A 1 532 ? -24.988 24.233 7.756 1.00 18.41 532 ARG A N 1
ATOM 4412 C CA . ARG A 1 532 ? -25.749 23.489 8.749 1.00 18.41 532 ARG A CA 1
ATOM 4413 C C . ARG A 1 532 ? -25.600 24.134 10.119 1.00 18.41 532 ARG A C 1
ATOM 4414 O O . ARG A 1 532 ? -24.531 24.637 10.473 1.00 18.41 532 ARG A O 1
ATOM 4422 N N . TYR A 1 533 ? -26.687 24.123 10.885 1.00 19.47 533 TYR A N 1
ATOM 4423 C CA . TYR A 1 533 ? -26.674 24.704 12.220 1.00 19.47 533 TYR A CA 1
ATOM 4424 C C . TYR A 1 533 ? -25.928 23.788 13.180 1.00 19.47 533 TYR A C 1
ATOM 4425 O O . TYR A 1 533 ? -26.188 22.582 13.233 1.00 19.47 533 TYR A O 1
ATOM 4434 N N . ILE A 1 534 ? -25.000 24.359 13.941 1.00 18.11 534 ILE A N 1
ATOM 4435 C CA . ILE A 1 534 ? -24.180 23.609 14.885 1.00 18.11 534 ILE A CA 1
ATOM 4436 C C . ILE A 1 534 ? -24.828 23.700 16.258 1.00 18.11 534 ILE A C 1
ATOM 4437 O O . ILE A 1 534 ? -25.013 24.799 16.794 1.00 18.11 534 ILE A O 1
ATOM 4442 N N . ASN A 1 535 ? -25.175 22.550 16.826 1.00 19.36 535 ASN A N 1
ATOM 4443 C CA . ASN A 1 535 ? -25.730 22.518 18.169 1.00 19.36 535 ASN A CA 1
ATOM 4444 C C . ASN A 1 535 ? -24.632 22.741 19.202 1.00 19.36 535 ASN A C 1
ATOM 4445 O O . ASN A 1 535 ? -23.476 22.358 19.006 1.00 19.36 535 ASN A O 1
ATOM 4450 N N . LEU A 1 536 ? -25.008 23.368 20.319 1.00 19.74 536 LEU A N 1
ATOM 4451 C CA . LEU A 1 536 ? -24.031 23.678 21.356 1.00 19.74 536 LEU A CA 1
ATOM 4452 C C . LEU A 1 536 ? -23.297 22.430 21.826 1.00 19.74 536 LEU A C 1
ATOM 4453 O O . LEU A 1 536 ? -22.120 22.507 22.195 1.00 19.74 536 LEU A O 1
ATOM 4458 N N . THR A 1 537 ? -23.962 21.275 21.799 1.00 19.92 537 THR A N 1
ATOM 4459 C CA . THR A 1 537 ? -23.319 20.039 22.234 1.00 19.92 537 THR A CA 1
ATOM 4460 C C . THR A 1 537 ? -22.074 19.746 21.407 1.00 19.92 537 THR A C 1
ATOM 4461 O O . THR A 1 537 ? -21.089 19.207 21.922 1.00 19.92 537 THR A O 1
ATOM 4465 N N . GLU A 1 538 ? -22.101 20.093 20.120 1.00 18.94 538 GLU A N 1
ATOM 4466 C CA . GLU A 1 538 ? -20.955 19.940 19.234 1.00 18.94 538 GLU A CA 1
ATOM 4467 C C . GLU A 1 538 ? -20.333 21.282 18.869 1.00 18.94 538 GLU A C 1
ATOM 4468 O O . GLU A 1 538 ? -19.631 21.382 17.859 1.00 18.94 538 GLU A O 1
ATOM 4474 N N . ASN A 1 539 ? -20.583 22.319 19.670 1.00 17.03 539 ASN A N 1
ATOM 4475 C CA . ASN A 1 539 ? -20.111 23.662 19.371 1.00 17.03 539 ASN A CA 1
ATOM 4476 C C . ASN A 1 539 ? -19.490 24.374 20.562 1.00 17.03 539 ASN A C 1
ATOM 4477 O O . ASN A 1 539 ? -18.959 25.475 20.384 1.00 17.03 539 ASN A O 1
ATOM 4482 N N . TRP A 1 540 ? -19.543 23.794 21.763 1.00 16.73 540 TRP A N 1
ATOM 4483 C CA . TRP A 1 540 ? -19.008 24.478 22.935 1.00 16.73 540 TRP A CA 1
ATOM 4484 C C . TRP A 1 540 ? -17.508 24.718 22.820 1.00 16.73 540 TRP A C 1
ATOM 4485 O O . TRP A 1 540 ? -16.990 25.677 23.403 1.00 16.73 540 TRP A O 1
ATOM 4496 N N . MET A 1 541 ? -16.793 23.868 22.084 1.00 15.46 541 MET A N 1
ATOM 4497 C CA . MET A 1 541 ? -15.344 23.990 21.994 1.00 15.46 541 MET A CA 1
ATOM 4498 C C . MET A 1 541 ? -14.900 25.062 21.012 1.00 15.46 541 MET A C 1
ATOM 4499 O O . MET A 1 541 ? -13.720 25.425 21.011 1.00 15.46 541 MET A O 1
ATOM 4504 N N . ASN A 1 542 ? -15.804 25.573 20.185 1.00 14.45 542 ASN A N 1
ATOM 4505 C CA . ASN A 1 542 ? -15.459 26.505 19.124 1.00 14.45 542 ASN A CA 1
ATOM 4506 C C . ASN A 1 542 ? -15.653 27.958 19.526 1.00 14.45 542 ASN A C 1
ATOM 4507 O O . ASN A 1 542 ? -15.595 28.837 18.663 1.00 14.45 542 ASN A O 1
ATOM 4512 N N . PHE A 1 543 ? -15.877 28.234 20.807 1.00 15.95 543 PHE A N 1
ATOM 4513 C CA . PHE A 1 543 ? -16.203 29.580 21.261 1.00 15.95 543 PHE A CA 1
ATOM 4514 C C . PHE A 1 543 ? -14.925 30.281 21.703 1.00 15.95 543 PHE A C 1
ATOM 4515 O O . PHE A 1 543 ? -14.138 29.733 22.481 1.00 15.95 543 PHE A O 1
ATOM 4523 N N . VAL A 1 544 ? -14.728 31.497 21.201 1.00 15.22 544 VAL A N 1
ATOM 4524 C CA . VAL A 1 544 ? -13.510 32.265 21.420 1.00 15.22 544 VAL A CA 1
ATOM 4525 C C . VAL A 1 544 ? -13.859 33.370 22.412 1.00 15.22 544 VAL A C 1
ATOM 4526 O O . VAL A 1 544 ? -14.809 34.124 22.208 1.00 15.22 544 VAL A O 1
ATOM 4530 N N . GLN A 1 545 ? -13.089 33.464 23.495 1.00 17.15 545 GLN A N 1
ATOM 4531 C CA . GLN A 1 545 ? -13.293 34.528 24.468 1.00 17.15 545 GLN A CA 1
ATOM 4532 C C . GLN A 1 545 ? -13.069 35.881 23.809 1.00 17.15 545 GLN A C 1
ATOM 4533 O O . GLN A 1 545 ? -11.941 36.221 23.441 1.00 17.15 545 GLN A O 1
ATOM 4539 N N . PHE A 1 546 ? -14.137 36.661 23.660 1.00 19.14 546 PHE A N 1
ATOM 4540 C CA . PHE A 1 546 ? -14.057 37.962 23.005 1.00 19.14 546 PHE A CA 1
ATOM 4541 C C . PHE A 1 546 ? -13.693 39.058 24.002 1.00 19.14 546 PHE A C 1
ATOM 4542 O O . PHE A 1 546 ? -12.812 39.881 23.740 1.00 19.14 546 PHE A O 1
ATOM 4550 N N . ASP A 1 547 ? -14.372 39.083 25.144 1.00 22.00 547 ASP A N 1
ATOM 4551 C CA . ASP A 1 547 ? -14.030 39.982 26.233 1.00 22.00 547 ASP A CA 1
ATOM 4552 C C . ASP A 1 547 ? -14.384 39.310 27.549 1.00 22.00 547 ASP A C 1
ATOM 4553 O O . ASP A 1 547 ? -15.285 38.471 27.612 1.00 22.00 547 ASP A O 1
ATOM 4558 N N . HIS A 1 548 ? -13.660 39.684 28.601 1.00 22.46 548 HIS A N 1
ATOM 4559 C CA . HIS A 1 548 ? -13.886 39.113 29.927 1.00 22.46 548 HIS A CA 1
ATOM 4560 C C . HIS A 1 548 ? -13.520 40.190 30.942 1.00 22.46 548 HIS A C 1
ATOM 4561 O O . HIS A 1 548 ? -12.350 40.324 31.308 1.00 22.46 548 HIS A O 1
ATOM 4568 N N . PHE A 1 549 ? -14.519 40.946 31.391 1.00 26.42 549 PHE A N 1
ATOM 4569 C CA . PHE A 1 549 ? -14.309 42.076 32.284 1.00 26.42 549 PHE A CA 1
ATOM 4570 C C . PHE A 1 549 ? -15.231 41.947 33.490 1.00 26.42 549 PHE A C 1
ATOM 4571 O O . PHE A 1 549 ? -16.047 41.026 33.586 1.00 26.42 549 PHE A O 1
ATOM 4579 N N . VAL A 1 550 ? -15.090 42.887 34.420 1.00 28.61 550 VAL A N 1
ATOM 4580 C CA . VAL A 1 550 ? -15.907 42.949 35.625 1.00 28.61 550 VAL A CA 1
ATOM 4581 C C . VAL A 1 550 ? -16.645 44.278 35.627 1.00 28.61 550 VAL A C 1
ATOM 4582 O O . VAL A 1 550 ? -16.034 45.333 35.415 1.00 28.61 550 VAL A O 1
ATOM 4586 N N . TYR A 1 551 ? -17.953 44.226 35.856 1.00 34.28 551 TYR A N 1
ATOM 4587 C CA . TYR A 1 551 ? -18.782 45.418 35.938 1.00 34.28 551 TYR A CA 1
ATOM 4588 C C . TYR A 1 551 ? -19.538 45.413 37.256 1.00 34.28 551 TYR A C 1
ATOM 4589 O O . TYR A 1 551 ? -20.025 44.369 37.698 1.00 34.28 551 TYR A O 1
ATOM 4598 N N . LYS A 1 552 ? -19.628 46.584 37.882 1.00 37.40 552 LYS A N 1
ATOM 4599 C CA . LYS A 1 552 ? -20.378 46.750 39.124 1.00 37.40 552 LYS A CA 1
ATOM 4600 C C . LYS A 1 552 ? -21.816 47.087 38.758 1.00 37.40 552 LYS A C 1
ATOM 4601 O O . LYS A 1 552 ? -22.131 48.228 38.410 1.00 37.40 552 LYS A O 1
ATOM 4607 N N . LEU A 1 553 ? -22.693 46.091 38.835 1.00 35.90 553 LEU A N 1
ATOM 4608 C CA . LEU A 1 553 ? -24.086 46.294 38.478 1.00 35.90 553 LEU A CA 1
ATOM 4609 C C . LEU A 1 553 ? -24.794 47.144 39.530 1.00 35.90 553 LEU A C 1
ATOM 4610 O O . LEU A 1 553 ? -24.306 47.340 40.645 1.00 35.90 553 LEU A O 1
ATOM 4615 N N . LYS A 1 554 ? -25.963 47.656 39.153 1.00 39.67 554 LYS A N 1
ATOM 4616 C CA . LYS A 1 554 ? -26.820 48.422 40.044 1.00 39.67 554 LYS A CA 1
ATOM 4617 C C . LYS A 1 554 ? -28.236 47.871 39.954 1.00 39.67 554 LYS A C 1
ATOM 4618 O O . LYS A 1 554 ? -28.615 47.238 38.966 1.00 39.67 554 LYS A O 1
ATOM 4624 N N . SER A 1 555 ? -29.018 48.113 41.003 1.00 40.76 555 SER A N 1
ATOM 4625 C CA . SER A 1 555 ? -30.401 47.654 41.015 1.00 40.76 555 SER A CA 1
ATOM 4626 C C . SER A 1 555 ? -31.157 48.249 39.836 1.00 40.76 555 SER A C 1
ATOM 4627 O O . SER A 1 555 ? -31.071 49.452 39.569 1.00 40.76 555 SER A O 1
ATOM 4630 N N . GLY A 1 556 ? -31.900 47.407 39.133 1.00 38.21 556 GLY A N 1
ATOM 4631 C CA . GLY A 1 556 ? -32.677 47.845 37.994 1.00 38.21 556 GLY A CA 1
ATOM 4632 C C . GLY A 1 556 ? -31.947 47.639 36.683 1.00 38.21 556 GLY A C 1
ATOM 4633 O O . GLY A 1 556 ? -31.218 46.665 36.473 1.00 38.21 556 GLY A O 1
ATOM 4634 N N . GLU A 1 557 ? -32.161 48.595 3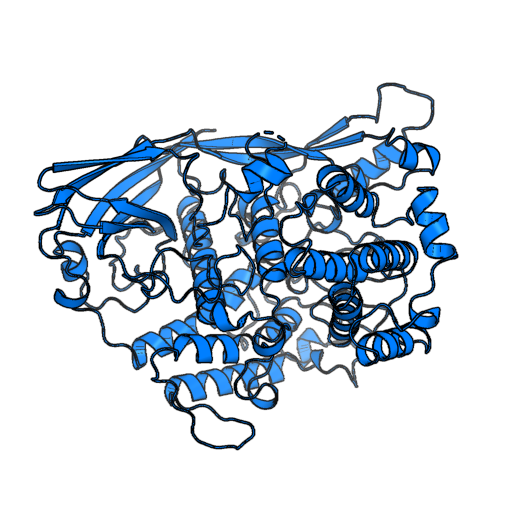5.783 1.00 36.96 557 GLU A N 1
ATOM 4635 C CA . GLU A 1 557 ? -31.621 48.492 34.436 1.00 36.96 557 GLU A CA 1
ATOM 4636 C C . GLU A 1 557 ? -30.202 49.046 34.372 1.00 36.96 557 GLU A C 1
ATOM 4637 O O . GLU A 1 557 ? -29.903 50.102 34.936 1.00 36.96 557 GLU A O 1
ATOM 4643 N N . ASN A 1 558 ? -29.327 48.323 33.678 1.00 35.95 558 ASN A N 1
ATOM 4644 C CA . ASN A 1 558 ? -27.960 48.753 33.425 1.00 35.95 558 ASN A CA 1
ATOM 4645 C C . ASN A 1 558 ? -27.672 48.663 31.934 1.00 35.95 558 ASN A C 1
ATOM 4646 O O . ASN A 1 558 ? -28.260 47.857 31.209 1.00 35.95 558 ASN A O 1
ATOM 4651 N N . VAL A 1 559 ? -26.748 49.505 31.482 1.00 32.67 559 VAL A N 1
ATOM 4652 C CA . VAL A 1 559 ? -26.227 49.448 30.122 1.00 32.67 559 VAL A CA 1
ATOM 4653 C C . VAL A 1 559 ? -24.710 49.418 30.210 1.00 32.67 559 VAL A C 1
ATOM 4654 O O . VAL A 1 559 ? -24.108 50.235 30.914 1.00 32.67 559 VAL A O 1
ATOM 4658 N N . ILE A 1 560 ? -24.094 48.470 29.509 1.00 30.43 560 ILE A N 1
ATOM 4659 C CA . ILE A 1 560 ? -22.645 48.309 29.492 1.00 30.43 560 ILE A CA 1
ATOM 4660 C C . ILE A 1 560 ? -22.165 48.628 28.086 1.00 30.43 560 ILE A C 1
ATOM 4661 O O . ILE A 1 560 ? -22.575 47.972 27.121 1.00 30.43 560 ILE A O 1
ATOM 4666 N N . SER A 1 561 ? -21.294 49.626 27.972 1.00 31.02 561 SER A N 1
ATOM 4667 C CA . SER A 1 561 ? -20.722 50.038 26.699 1.00 31.02 561 SER A CA 1
ATOM 4668 C C . SER A 1 561 ? -19.235 49.725 26.697 1.00 31.02 561 SER A C 1
ATOM 4669 O O . SER A 1 561 ? -18.505 50.157 27.596 1.00 31.02 561 SER A O 1
ATOM 4672 N N . ARG A 1 562 ? -18.791 48.976 25.692 1.00 28.12 562 ARG A N 1
ATOM 4673 C CA . ARG A 1 562 ? -17.397 48.577 25.562 1.00 28.12 562 ARG A CA 1
ATOM 4674 C C . ARG A 1 562 ? -16.932 48.852 24.141 1.00 28.12 562 ARG A C 1
ATOM 4675 O O . ARG A 1 562 ? -17.592 48.445 23.180 1.00 28.12 562 ARG A O 1
ATOM 4683 N N . ASN A 1 563 ? -15.800 49.535 24.011 1.00 26.94 563 ASN A N 1
ATOM 4684 C CA . ASN A 1 563 ? -15.231 49.849 22.711 1.00 26.94 563 ASN A CA 1
ATOM 4685 C C . ASN A 1 563 ? -14.371 48.689 22.214 1.00 26.94 563 ASN A C 1
ATOM 4686 O O . ASN A 1 563 ? -14.046 47.757 22.952 1.00 26.94 563 ASN A O 1
ATOM 4691 N N . SER A 1 564 ? -14.003 48.756 20.934 1.00 26.33 564 SER A N 1
ATOM 4692 C CA . SER A 1 564 ? -13.106 47.749 20.377 1.00 26.33 564 SER A CA 1
ATOM 4693 C C . SER A 1 564 ? -11.669 47.971 20.828 1.00 26.33 564 SER A C 1
ATOM 4694 O O . SER A 1 564 ? -10.911 47.005 20.972 1.00 26.33 564 SER A O 1
ATOM 4697 N N . HIS A 1 565 ? -11.277 49.224 21.050 1.00 30.36 565 HIS A N 1
ATOM 4698 C CA . HIS A 1 565 ? -9.923 49.535 21.487 1.00 30.36 565 HIS A CA 1
ATOM 4699 C C . HIS A 1 565 ? -9.764 49.470 22.999 1.00 30.36 565 HIS A C 1
ATOM 4700 O O . HIS A 1 565 ? -8.744 49.934 23.519 1.00 30.36 565 HIS A O 1
ATOM 4707 N N . GLU A 1 566 ? -10.746 48.921 23.711 1.00 27.78 566 GLU A N 1
ATOM 4708 C CA . GLU A 1 566 ? -10.658 48.701 25.146 1.00 27.78 566 GLU A CA 1
ATOM 4709 C C . GLU A 1 566 ? -10.679 47.223 25.512 1.00 27.78 566 GLU A C 1
ATOM 4710 O O . GLU A 1 566 ? -10.689 46.893 26.701 1.00 27.78 566 GLU A O 1
ATOM 4716 N N . ILE A 1 567 ? -10.685 46.332 24.525 1.00 23.81 567 ILE A N 1
ATOM 4717 C CA . ILE A 1 567 ? -10.728 44.894 24.764 1.00 23.81 567 ILE A CA 1
ATOM 4718 C C . ILE A 1 567 ? -9.299 44.374 24.795 1.00 23.81 567 ILE A C 1
ATOM 4719 O O . ILE A 1 567 ? -8.596 44.410 23.780 1.00 23.81 567 ILE A O 1
ATOM 4724 N N . TYR A 1 568 ? -8.871 43.882 25.958 1.00 23.55 568 TYR A N 1
ATOM 4725 C CA . TYR A 1 568 ? -7.521 43.360 26.135 1.00 23.55 568 TYR A CA 1
ATOM 4726 C C . TYR A 1 568 ? -7.546 41.897 26.556 1.00 23.55 568 TYR A C 1
ATOM 4727 O O . TYR A 1 568 ? -6.493 41.295 26.780 1.00 23.55 568 TYR A O 1
ATOM 4736 N N . ASN A 1 569 ? -8.733 41.306 26.650 1.00 19.86 569 ASN A N 1
ATOM 4737 C CA . ASN A 1 569 ? -8.913 39.967 27.200 1.00 19.86 569 ASN A CA 1
ATOM 4738 C C . ASN A 1 569 ? -9.372 39.004 26.116 1.00 19.86 569 ASN A C 1
ATOM 4739 O O . ASN A 1 569 ? -10.254 38.168 26.319 1.00 19.86 569 ASN A O 1
ATOM 4744 N N . TYR A 1 570 ? -8.765 39.110 24.938 1.00 17.02 570 TYR A N 1
ATOM 4745 C CA . TYR A 1 570 ? -9.065 38.216 23.827 1.00 17.02 570 TYR A CA 1
ATOM 4746 C C . TYR A 1 570 ? -8.349 36.887 24.045 1.00 17.02 570 TYR A C 1
ATOM 4747 O O . TYR A 1 570 ? -7.126 36.856 24.217 1.00 17.02 570 TYR A O 1
ATOM 4756 N N . ILE A 1 571 ? -9.121 35.800 24.064 1.00 15.28 571 ILE A N 1
ATOM 4757 C CA . ILE A 1 571 ? -8.639 34.432 24.263 1.00 15.28 571 ILE A CA 1
ATOM 4758 C C . ILE A 1 571 ? -7.659 34.317 25.424 1.00 15.28 571 ILE A C 1
ATOM 4759 O O . ILE A 1 571 ? -6.930 33.326 25.527 1.00 15.28 571 ILE A O 1
ATOM 4764 N N . HIS A 1 572 ? -7.635 35.305 26.313 1.00 17.78 572 HIS A N 1
ATOM 4765 C CA . HIS A 1 572 ? -6.686 35.287 27.418 1.00 17.78 572 HIS A CA 1
ATOM 4766 C C . HIS A 1 572 ? -6.976 36.414 28.398 1.00 17.78 572 HIS A C 1
ATOM 4767 O O . HIS A 1 572 ? -7.250 37.542 27.983 1.00 17.78 572 HIS A O 1
ATOM 4774 N N . ASP A 1 573 ? -6.911 36.127 29.696 1.00 20.43 573 ASP A N 1
ATOM 4775 C CA . ASP A 1 573 ? -7.134 37.155 30.705 1.00 20.43 573 ASP A CA 1
ATOM 4776 C C . ASP A 1 573 ? -5.865 37.973 30.904 1.00 20.43 573 ASP A C 1
ATOM 4777 O O . ASP A 1 573 ? -4.822 37.433 31.287 1.00 20.43 573 ASP A O 1
ATOM 4782 N N . ARG A 1 574 ? -5.951 39.280 30.638 1.00 20.63 574 ARG A N 1
ATOM 4783 C CA . ARG A 1 574 ? -4.856 40.221 30.884 1.00 20.63 574 ARG A CA 1
ATOM 4784 C C . ARG A 1 574 ? -5.437 41.415 31.639 1.00 20.63 574 ARG A C 1
ATOM 4785 O O . ARG A 1 574 ? -5.789 42.433 31.038 1.00 20.63 574 ARG A O 1
ATOM 4793 N N . THR A 1 575 ? -5.527 41.295 32.964 1.00 24.27 575 THR A N 1
ATOM 4794 C CA . THR A 1 575 ? -6.086 42.385 33.757 1.00 24.27 575 THR A CA 1
ATOM 4795 C C . THR A 1 575 ? -5.052 43.471 34.022 1.00 24.27 575 THR A C 1
ATOM 4796 O O . THR A 1 575 ? -5.377 44.662 33.986 1.00 24.27 575 THR A O 1
ATOM 4800 N N . SER A 1 576 ? -3.809 43.083 34.286 1.00 26.12 576 SER A N 1
ATOM 4801 C CA . SER A 1 576 ? -2.739 44.039 34.520 1.00 26.12 576 SER A CA 1
ATOM 4802 C C . SER A 1 576 ? -2.088 44.508 33.228 1.00 26.12 576 SER A C 1
ATOM 4803 O O . SER A 1 576 ? -0.987 45.064 33.271 1.00 26.12 576 SER A O 1
ATOM 4806 N N . TYR A 1 577 ? -2.717 44.262 32.083 1.00 24.65 577 TYR A N 1
ATOM 4807 C CA . TYR A 1 577 ? -2.243 44.849 30.841 1.00 24.65 577 TYR A CA 1
ATOM 4808 C C . TYR A 1 577 ? -2.696 46.301 30.746 1.00 24.65 577 TYR A C 1
ATOM 4809 O O . TYR A 1 577 ? -3.629 46.730 31.432 1.00 24.65 577 TYR A O 1
ATOM 4818 N N . TYR A 1 578 ? -2.020 47.058 29.890 1.00 29.17 578 TYR A N 1
ATOM 4819 C CA . TYR A 1 578 ? -2.216 48.469 29.576 1.00 29.17 578 TYR A CA 1
ATOM 4820 C C . TYR A 1 578 ? -1.667 49.391 30.655 1.00 29.17 578 TYR A C 1
ATOM 4821 O O . TYR A 1 578 ? -1.346 50.533 30.347 1.00 29.17 578 TYR A O 1
ATOM 4830 N N . GLU A 1 579 ? -1.391 48.895 31.862 1.00 29.70 579 GLU A N 1
ATOM 4831 C CA . GLU A 1 579 ? -0.583 49.685 32.781 1.00 29.70 579 GLU A CA 1
ATOM 4832 C C . GLU A 1 579 ? 0.889 49.578 32.432 1.00 29.70 579 GLU A C 1
ATOM 4833 O O . GLU A 1 579 ? 1.654 50.508 32.707 1.00 29.70 579 GLU A O 1
ATOM 4839 N N . LEU A 1 580 ? 1.291 48.458 31.834 1.00 27.98 580 LEU A N 1
ATOM 4840 C CA . LEU A 1 580 ? 2.615 48.317 31.253 1.00 27.98 580 LEU A CA 1
ATOM 4841 C C . LEU A 1 580 ? 2.726 49.054 29.928 1.00 27.98 580 LEU A C 1
ATOM 4842 O O . LEU A 1 580 ? 3.807 49.544 29.587 1.00 27.98 580 LEU A O 1
ATOM 4847 N N . TYR A 1 581 ? 1.627 49.140 29.176 1.00 30.31 581 TYR A N 1
ATOM 4848 C CA . TYR A 1 581 ? 1.610 49.961 27.970 1.00 30.31 581 TYR A CA 1
ATOM 4849 C C . TYR A 1 581 ? 1.731 51.441 28.314 1.00 30.31 581 TYR A C 1
ATOM 4850 O O . TYR A 1 581 ? 2.479 52.181 27.665 1.00 30.31 581 TYR A O 1
ATOM 4859 N N . GLN A 1 582 ? 1.002 51.891 29.338 1.00 33.33 582 GLN A N 1
ATOM 4860 C CA . GLN A 1 582 ? 1.040 53.295 29.724 1.00 33.33 582 GLN A CA 1
ATOM 4861 C C . GLN A 1 582 ? 2.407 53.715 30.250 1.00 33.33 582 GLN A C 1
ATOM 4862 O O . GLN A 1 582 ? 2.686 54.917 30.322 1.00 33.33 582 GLN A O 1
ATOM 4868 N N . LYS A 1 583 ? 3.264 52.762 30.613 1.00 32.61 583 LYS A N 1
ATOM 4869 C CA . LYS A 1 583 ? 4.590 53.059 31.139 1.00 32.61 583 LYS A CA 1
ATOM 4870 C C . LYS A 1 583 ? 5.695 52.845 30.116 1.00 32.61 583 LYS A C 1
ATOM 4871 O O . LYS A 1 583 ? 6.498 53.752 29.876 1.00 32.61 583 LYS A O 1
ATOM 4877 N N . ALA A 1 584 ? 5.758 51.665 29.496 1.00 30.27 584 ALA A N 1
ATOM 4878 C CA . ALA A 1 584 ? 6.843 51.365 28.568 1.00 30.27 584 ALA A CA 1
ATOM 4879 C C . ALA A 1 584 ? 6.585 51.985 27.200 1.00 30.27 584 ALA A C 1
ATOM 4880 O O . ALA A 1 584 ? 7.353 52.835 26.737 1.00 30.27 584 ALA A O 1
ATOM 4882 N N . PHE A 1 585 ? 5.508 51.571 26.537 1.00 30.72 585 PHE A N 1
ATOM 4883 C CA . PHE A 1 585 ? 5.118 52.157 25.262 1.00 30.72 585 PHE A CA 1
ATOM 4884 C C . PHE A 1 585 ? 4.202 53.358 25.427 1.00 30.72 585 PHE A C 1
ATOM 4885 O O . PHE A 1 585 ? 3.870 54.008 24.431 1.00 30.72 585 PHE A O 1
ATOM 4893 N N . GLY A 1 586 ? 3.783 53.660 26.651 1.00 34.41 586 GLY A N 1
ATOM 4894 C CA . GLY A 1 586 ? 3.108 54.897 26.970 1.00 34.41 586 GLY A CA 1
ATOM 4895 C C . GLY A 1 586 ? 4.037 55.990 27.442 1.00 34.41 586 GLY A C 1
ATOM 4896 O O . GLY A 1 586 ? 3.560 57.018 27.935 1.00 34.41 586 GLY A O 1
ATOM 4897 N N . VAL A 1 587 ? 5.347 55.791 27.313 1.00 37.21 587 VAL A N 1
ATOM 4898 C CA . VAL A 1 587 ? 6.358 56.766 27.715 1.00 37.21 587 VAL A CA 1
ATOM 4899 C C . VAL A 1 587 ? 6.020 57.406 29.059 1.00 37.21 587 VAL A C 1
ATOM 4900 O O . VAL A 1 587 ? 6.810 58.172 29.610 1.00 37.21 587 VAL A O 1
ATOM 4904 N N . GLN A 1 595 ? 0.226 54.615 19.322 1.00 35.87 595 GLN A N 1
ATOM 4905 C CA . GLN A 1 595 ? -0.838 53.622 19.478 1.00 35.87 595 GLN A CA 1
ATOM 4906 C C . GLN A 1 595 ? -0.859 52.352 18.618 1.00 35.87 595 GLN A C 1
ATOM 4907 O O . GLN A 1 595 ? -0.322 52.335 17.509 1.00 35.87 595 GLN A O 1
ATOM 4913 N N . PHE A 1 596 ? -1.477 51.291 19.141 1.00 35.08 596 PHE A N 1
ATOM 4914 C CA . PHE A 1 596 ? -1.556 50.009 18.441 1.00 35.08 596 PHE A CA 1
ATOM 4915 C C . PHE A 1 596 ? -0.164 49.484 18.096 1.00 35.08 596 PHE A C 1
ATOM 4916 O O . PHE A 1 596 ? 0.089 49.029 16.979 1.00 35.08 596 PHE A O 1
ATOM 4924 N N . HIS A 1 597 ? 0.747 49.551 19.062 1.00 32.34 597 HIS A N 1
ATOM 4925 C CA . HIS A 1 597 ? 2.113 49.085 18.874 1.00 32.34 597 HIS A CA 1
ATOM 4926 C C . HIS A 1 597 ? 2.283 47.699 19.478 1.00 32.34 597 HIS A C 1
ATOM 4927 O O . HIS A 1 597 ? 1.712 47.384 20.526 1.00 32.34 597 HIS A O 1
ATOM 4934 N N . ASP A 1 598 ? 3.078 46.869 18.805 1.00 23.70 598 ASP A N 1
ATOM 4935 C CA . ASP A 1 598 ? 3.253 45.488 19.234 1.00 23.70 598 ASP A CA 1
ATOM 4936 C C . ASP A 1 598 ? 3.669 45.448 20.694 1.00 23.70 598 ASP A C 1
ATOM 4937 O O . ASP A 1 598 ? 4.760 45.897 21.057 1.00 23.70 598 ASP A O 1
ATOM 4942 N N . ASN A 1 599 ? 2.788 44.896 21.529 1.00 23.75 599 ASN A N 1
ATOM 4943 C CA . ASN A 1 599 ? 2.937 45.018 22.974 1.00 23.75 599 ASN A CA 1
ATOM 4944 C C . ASN A 1 599 ? 4.037 44.108 23.506 1.00 23.75 599 ASN A C 1
ATOM 4945 O O . ASN A 1 599 ? 4.994 44.576 24.131 1.00 23.75 599 ASN A O 1
ATOM 4950 N N . GLN A 1 600 ? 3.891 42.799 23.288 1.00 19.81 600 GLN A N 1
ATOM 4951 C CA . GLN A 1 600 ? 4.730 41.765 23.890 1.00 19.81 600 GLN A CA 1
ATOM 4952 C C . GLN A 1 600 ? 4.393 41.612 25.369 1.00 19.81 600 GLN A C 1
ATOM 4953 O O . GLN A 1 600 ? 4.870 40.682 26.026 1.00 19.81 600 GLN A O 1
ATOM 4959 N N . PHE A 1 601 ? 3.541 42.487 25.896 1.00 23.14 601 PHE A N 1
ATOM 4960 C CA . PHE A 1 601 ? 3.153 42.396 27.293 1.00 23.14 601 PHE A CA 1
ATOM 4961 C C . PHE A 1 601 ? 2.092 41.323 27.460 1.00 23.14 601 PHE A C 1
ATOM 4962 O O . PHE A 1 601 ? 1.109 41.276 26.717 1.00 23.14 601 PHE A O 1
ATOM 4970 N N . PHE A 1 602 ? 2.289 40.466 28.456 1.00 21.44 602 PHE A N 1
ATOM 4971 C CA . PHE A 1 602 ? 1.551 39.216 28.528 1.00 21.44 602 PHE A CA 1
ATOM 4972 C C . PHE A 1 602 ? 1.605 38.586 27.143 1.00 21.44 602 PHE A C 1
ATOM 4973 O O . PHE A 1 602 ? 2.650 38.652 26.488 1.00 21.44 602 PHE A O 1
ATOM 4981 N N . PHE A 1 603 ? 0.522 37.983 26.663 1.00 16.06 603 PHE A N 1
ATOM 4982 C CA . PHE A 1 603 ? 0.607 37.266 25.400 1.00 16.06 603 PHE A CA 1
ATOM 4983 C C . PHE A 1 603 ? 0.289 38.200 24.240 1.00 16.06 603 PHE A C 1
ATOM 4984 O O . PHE A 1 603 ? 1.167 38.536 23.442 1.00 16.06 603 PHE A O 1
ATOM 4992 N N . GLY A 1 604 ? -0.961 38.635 24.146 1.00 16.51 604 GLY A N 1
ATOM 4993 C CA . GLY A 1 604 ? -1.351 39.655 23.200 1.00 16.51 604 GLY A CA 1
ATOM 4994 C C . GLY A 1 604 ? -1.836 39.063 21.896 1.00 16.51 604 GLY A C 1
ATOM 4995 O O . GLY A 1 604 ? -1.022 38.659 21.062 1.00 16.51 604 GLY A O 1
ATOM 4996 N N . PHE A 1 605 ? -3.149 39.022 21.695 1.00 14.27 605 PHE A N 1
ATOM 4997 C CA . PHE A 1 605 ? -3.603 38.683 20.357 1.00 14.27 605 PHE A CA 1
ATOM 4998 C C . PHE A 1 605 ? -3.729 39.956 19.535 1.00 14.27 605 PHE A C 1
ATOM 4999 O O . PHE A 1 605 ? -4.223 40.968 20.043 1.00 14.27 605 PHE A O 1
ATOM 5007 N N . PRO A 1 606 ? -3.287 39.972 18.279 1.00 13.87 606 PRO A N 1
ATOM 5008 C CA . PRO A 1 606 ? -3.317 41.223 17.515 1.00 13.87 606 PRO A CA 1
ATOM 5009 C C . PRO A 1 606 ? -4.699 41.856 17.548 1.00 13.87 606 PRO A C 1
ATOM 5010 O O . PRO A 1 606 ? -5.709 41.202 17.283 1.00 13.87 606 PRO A O 1
ATOM 5014 N N . GLN A 1 607 ? -4.743 43.144 17.891 1.00 17.20 607 GLN A N 1
ATOM 5015 C CA . GLN A 1 607 ? -6.018 43.847 17.923 1.00 17.20 607 GLN A CA 1
ATOM 5016 C C . GLN A 1 607 ? -6.700 43.852 16.565 1.00 17.20 607 GLN A C 1
ATOM 5017 O O . GLN A 1 607 ? -7.928 43.968 16.501 1.00 17.20 607 GLN A O 1
ATOM 5023 N N . ARG A 1 608 ? -5.936 43.737 15.479 1.00 15.20 608 ARG A N 1
ATOM 5024 C CA . ARG A 1 608 ? -6.525 43.754 14.148 1.00 15.20 608 ARG A CA 1
ATOM 5025 C C . ARG A 1 608 ? -7.050 42.391 13.720 1.00 15.20 608 ARG A C 1
ATOM 5026 O O . ARG A 1 608 ? -7.815 42.316 12.754 1.00 15.20 608 ARG A O 1
ATOM 5034 N N . TYR A 1 609 ? -6.670 41.320 14.413 1.00 13.93 609 TYR A N 1
ATOM 5035 C CA . TYR A 1 609 ? -7.125 39.977 14.087 1.00 13.93 609 TYR A CA 1
ATOM 5036 C C . TYR A 1 609 ? -8.200 39.474 15.041 1.00 13.93 609 TYR A C 1
ATOM 5037 O O . TYR A 1 609 ? -8.502 38.278 15.040 1.00 13.93 609 TYR A O 1
ATOM 5046 N N . MET A 1 610 ? -8.786 40.357 15.851 1.00 18.07 610 MET A N 1
ATOM 5047 C CA . MET A 1 610 ? -9.809 39.925 16.798 1.00 18.07 610 MET A CA 1
ATOM 5048 C C . MET A 1 610 ? -11.035 39.380 16.077 1.00 18.07 610 MET A C 1
ATOM 5049 O O . MET A 1 610 ? -11.567 38.327 16.444 1.00 18.07 610 MET A O 1
ATOM 5054 N N . LEU A 1 611 ? -11.499 40.082 15.046 1.00 18.11 611 LEU A N 1
ATOM 5055 C CA . LEU A 1 611 ? -12.675 39.651 14.302 1.00 18.11 611 LEU A CA 1
ATOM 5056 C C . LEU A 1 611 ? -12.250 38.760 13.143 1.00 18.11 611 LEU A C 1
ATOM 5057 O O . LEU A 1 611 ? -11.448 39.197 12.309 1.00 18.11 611 LEU A O 1
ATOM 5062 N N . PRO A 1 612 ? -12.745 37.526 13.046 1.00 15.68 612 PRO A N 1
ATOM 5063 C CA . PRO A 1 612 ? -12.384 36.693 11.897 1.00 15.68 612 PRO A CA 1
ATOM 5064 C C . PRO A 1 612 ? -12.871 37.314 10.598 1.00 15.68 612 PRO A C 1
ATOM 5065 O O . PRO A 1 612 ? -13.906 37.980 10.551 1.00 15.68 612 PRO A O 1
ATOM 5069 N N . ARG A 1 613 ? -12.104 37.089 9.534 1.00 16.13 613 ARG A N 1
ATOM 5070 C CA . ARG A 1 613 ? -12.495 37.583 8.222 1.00 16.13 613 ARG A CA 1
ATOM 5071 C C . ARG A 1 613 ? -13.903 37.113 7.893 1.00 16.13 613 ARG A C 1
ATOM 5072 O O . ARG A 1 613 ? -14.266 35.964 8.146 1.00 16.13 613 ARG A O 1
ATOM 5080 N N . GLY A 1 614 ? -14.706 38.014 7.353 1.00 17.12 614 GLY A N 1
ATOM 5081 C CA . GLY A 1 614 ? -16.071 37.714 6.997 1.00 17.12 614 GLY A CA 1
ATOM 5082 C C . GLY A 1 614 ? -16.202 37.295 5.550 1.00 17.12 614 GLY A C 1
ATOM 5083 O O . GLY A 1 614 ? -15.336 36.613 4.992 1.00 17.12 614 GLY A O 1
ATOM 5084 N N . SER A 1 615 ? -17.304 37.698 4.939 1.00 18.86 615 SER A N 1
ATOM 5085 C CA . SER A 1 615 ? -17.534 37.535 3.515 1.00 18.86 615 SER A CA 1
ATOM 5086 C C . SER A 1 615 ? -18.252 38.778 3.018 1.00 18.86 615 SER A C 1
ATOM 5087 O O . SER A 1 615 ? -18.839 39.518 3.813 1.00 18.86 615 SER A O 1
ATOM 5090 N N . PRO A 1 616 ? -18.206 39.047 1.712 1.00 19.26 616 PRO A N 1
ATOM 5091 C CA . PRO A 1 616 ? -19.004 40.168 1.192 1.00 19.26 616 PRO A CA 1
ATOM 5092 C C . PRO A 1 616 ? -20.475 40.042 1.537 1.00 19.26 616 PRO A C 1
ATOM 5093 O O . PRO A 1 616 ? -21.110 41.042 1.892 1.00 19.26 616 PRO A O 1
ATOM 5097 N N . GLU A 1 617 ? -21.034 38.834 1.453 1.00 20.18 617 GLU A N 1
ATOM 5098 C CA . GLU A 1 617 ? -22.382 38.600 1.956 1.00 20.18 617 GLU A CA 1
ATOM 5099 C C . GLU A 1 617 ? -22.410 38.618 3.479 1.00 20.18 617 GLU A C 1
ATOM 5100 O O . GLU A 1 617 ? -23.397 39.053 4.081 1.00 20.18 617 GLU A O 1
ATOM 5106 N N . GLY A 1 618 ? -21.340 38.148 4.114 1.00 19.29 618 GLY A N 1
ATOM 5107 C CA . GLY A 1 618 ? -21.207 38.214 5.555 1.00 19.29 618 GLY A CA 1
ATOM 5108 C C . GLY A 1 618 ? -21.346 36.866 6.229 1.00 19.29 618 GLY A C 1
ATOM 5109 O O . GLY A 1 618 ? -22.460 36.385 6.453 1.00 19.29 618 GLY A O 1
ATOM 5110 N N . MET A 1 619 ? -20.217 36.252 6.570 1.00 18.18 619 MET A N 1
ATOM 5111 C CA . MET A 1 619 ? -20.250 34.990 7.293 1.00 18.18 619 MET A CA 1
ATOM 5112 C C . MET A 1 619 ? -20.847 35.226 8.671 1.00 18.18 619 MET A C 1
ATOM 5113 O O . MET A 1 619 ? -20.525 36.211 9.341 1.00 18.18 619 MET A O 1
ATOM 5118 N N . THR A 1 620 ? -21.724 34.323 9.093 1.00 18.71 620 THR A N 1
ATOM 5119 C CA . THR A 1 620 ? -22.568 34.542 10.259 1.00 18.71 620 THR A CA 1
ATOM 5120 C C . THR A 1 620 ? -22.029 33.758 11.450 1.00 18.71 620 THR A C 1
ATOM 5121 O O . THR A 1 620 ? -21.853 32.538 11.373 1.00 18.71 620 THR A O 1
ATOM 5125 N N . TYR A 1 621 ? -21.763 34.468 12.539 1.00 16.66 621 TYR A N 1
ATOM 5126 C CA . TYR A 1 621 ? -21.331 33.900 13.807 1.00 16.66 621 TYR A CA 1
ATOM 5127 C C . TYR A 1 621 ? -22.338 34.304 14.880 1.00 16.66 621 TYR A C 1
ATOM 5128 O O . TYR A 1 621 ? -23.391 34.873 14.586 1.00 16.66 621 TYR A O 1
ATOM 5137 N N . GLN A 1 622 ? -22.011 34.009 16.135 1.00 17.82 622 GLN A N 1
ATOM 5138 C CA . GLN A 1 622 ? -22.874 34.390 17.242 1.00 17.82 622 GLN A CA 1
ATOM 5139 C C . GLN A 1 622 ? -22.023 34.755 18.448 1.00 17.82 622 GLN A C 1
ATOM 5140 O O . GLN A 1 622 ? -20.967 34.161 18.674 1.00 17.82 622 GLN A O 1
ATOM 5146 N N . PHE A 1 623 ? -22.493 35.734 19.214 1.00 19.77 623 PHE A N 1
ATOM 5147 C CA . PHE A 1 623 ? -21.876 36.117 20.474 1.00 19.77 623 PHE A CA 1
ATOM 5148 C C . PHE A 1 623 ? -22.691 35.572 21.637 1.00 19.77 623 PHE A C 1
ATOM 5149 O O . PHE A 1 623 ? -23.918 35.707 21.667 1.00 19.77 623 PHE A O 1
ATOM 5157 N N . TYR A 1 624 ? -22.002 34.957 22.593 1.00 22.30 624 TYR A N 1
ATOM 5158 C CA . TYR A 1 624 ? -22.603 34.496 23.837 1.00 22.30 624 TYR A CA 1
ATOM 5159 C C . TYR A 1 624 ? -22.169 35.431 24.953 1.00 22.30 624 TYR A C 1
ATOM 5160 O O . TYR A 1 624 ? -20.969 35.614 25.179 1.00 22.30 624 TYR A O 1
ATOM 5169 N N . VAL A 1 625 ? -23.139 36.015 25.646 1.00 25.33 625 VAL A N 1
ATOM 5170 C CA . VAL A 1 625 ? -22.882 36.946 26.738 1.00 25.33 625 VAL A CA 1
ATOM 5171 C C . VAL A 1 625 ? -23.264 36.258 28.039 1.00 25.33 625 VAL A C 1
ATOM 5172 O O . VAL A 1 625 ? -24.398 35.791 28.192 1.00 25.33 625 VAL A O 1
ATOM 5176 N N . PHE A 1 626 ? -22.325 36.196 28.978 1.00 25.47 626 PHE A N 1
ATOM 5177 C CA . PHE A 1 626 ? -22.543 35.545 30.260 1.00 25.47 626 PHE A CA 1
ATOM 5178 C C . PHE A 1 626 ? -22.216 36.514 31.384 1.00 25.47 626 PHE A C 1
ATOM 5179 O O . PHE A 1 626 ? -21.308 37.339 31.259 1.00 25.47 626 PHE A O 1
ATOM 5187 N N . VAL A 1 627 ? -22.967 36.416 32.478 1.00 28.69 627 VAL A N 1
ATOM 5188 C CA . VAL A 1 627 ? -22.777 37.260 33.650 1.00 28.69 627 VAL A CA 1
ATOM 5189 C C . VAL A 1 627 ? -22.827 36.371 34.885 1.00 28.69 627 VAL A C 1
ATOM 5190 O O . VAL A 1 627 ? -23.677 35.479 34.977 1.00 28.69 627 VAL A O 1
ATOM 5194 N N . THR A 1 628 ? -21.912 36.604 35.824 1.00 29.08 628 THR A N 1
ATOM 5195 C CA . THR A 1 628 ? -21.782 35.766 37.008 1.00 29.08 628 THR A CA 1
ATOM 5196 C C . THR A 1 628 ? -21.273 36.601 38.172 1.00 29.08 628 THR A C 1
ATOM 5197 O O . THR A 1 628 ? -20.659 37.653 37.986 1.00 29.08 628 THR A O 1
ATOM 5201 N N . LYS A 1 629 ? -21.529 36.113 39.383 1.00 30.69 629 LYS A N 1
ATOM 5202 C CA . LYS A 1 629 ? -21.061 36.807 40.573 1.00 30.69 629 LYS A CA 1
ATOM 5203 C C . LYS A 1 629 ? -19.545 36.693 40.694 1.00 30.69 629 LYS A C 1
ATOM 5204 O O . LYS A 1 629 ? -18.934 35.711 40.265 1.00 30.69 629 LYS A O 1
ATOM 5210 N N . TYR A 1 630 ? -18.943 37.716 41.291 1.00 32.13 630 TYR A N 1
ATOM 5211 C CA . TYR A 1 630 ? -17.492 37.817 41.326 1.00 32.13 630 TYR A CA 1
ATOM 5212 C C . TYR A 1 630 ? -16.886 36.689 42.154 1.00 32.13 630 TYR A C 1
ATOM 5213 O O . TYR A 1 630 ? -17.299 36.445 43.292 1.00 32.13 630 TYR A O 1
ATOM 5222 N N . HIS A 1 631 ? -15.906 36.003 41.573 1.00 31.31 631 HIS A N 1
ATOM 5223 C CA . HIS A 1 631 ? -15.071 35.037 42.285 1.00 31.31 631 HIS A CA 1
ATOM 5224 C C . HIS A 1 631 ? -13.616 35.430 42.068 1.00 31.31 631 HIS A C 1
ATOM 5225 O O . HIS A 1 631 ? -12.999 35.005 41.076 1.00 31.31 631 HIS A O 1
ATOM 5232 N N . PRO A 1 632 ? -13.032 36.236 42.956 1.00 32.28 632 PRO A N 1
ATOM 5233 C CA . PRO A 1 632 ? -11.646 36.667 42.743 1.00 32.28 632 PRO A CA 1
ATOM 5234 C C . PRO A 1 632 ? -10.692 35.484 42.707 1.00 32.28 632 PRO A C 1
ATOM 5235 O O . PRO A 1 632 ? -10.877 34.482 43.400 1.00 32.28 632 PRO A O 1
ATOM 5239 N N . TYR A 1 633 ? -9.663 35.611 41.875 1.00 28.83 633 TYR A N 1
ATOM 5240 C CA . TYR A 1 633 ? -8.666 34.564 41.726 1.00 28.83 633 TYR A CA 1
ATOM 5241 C C . TYR A 1 633 ? -7.691 34.585 42.898 1.00 28.83 633 TYR A C 1
ATOM 5242 O O . TYR A 1 633 ? -7.472 35.619 43.535 1.00 28.83 633 TYR A O 1
ATOM 5251 N N . LYS A 1 634 ? -7.105 33.421 43.183 1.00 33.15 634 LYS A N 1
ATOM 5252 C CA . LYS A 1 634 ? -6.148 33.284 44.282 1.00 33.15 634 LYS A CA 1
ATOM 5253 C C . LYS A 1 634 ? -4.808 33.891 43.860 1.00 33.15 634 LYS A C 1
ATOM 5254 O O . LYS A 1 634 ? -3.818 33.203 43.602 1.00 33.15 634 LYS A O 1
ATOM 5260 N N . ALA A 1 635 ? -4.795 35.220 43.796 1.00 31.91 635 ALA A N 1
ATOM 5261 C CA . ALA A 1 635 ? -3.585 35.943 43.430 1.00 31.91 635 ALA A CA 1
ATOM 5262 C C . ALA A 1 635 ? -2.494 35.699 44.462 1.00 31.91 635 ALA A C 1
ATOM 5263 O O . ALA A 1 635 ? -2.695 35.930 45.659 1.00 31.91 635 ALA A O 1
ATOM 5265 N N . HIS A 1 636 ? -1.336 35.230 43.997 1.00 29.51 636 HIS A N 1
ATOM 5266 C CA . HIS A 1 636 ? -0.226 34.969 44.907 1.00 29.51 636 HIS A CA 1
ATOM 5267 C C . HIS A 1 636 ? 0.413 36.267 45.386 1.00 29.51 636 HIS A C 1
ATOM 5268 O O . HIS A 1 636 ? 0.887 36.347 46.525 1.00 29.51 636 HIS A O 1
ATOM 5275 N N . ALA A 1 637 ? 0.438 37.291 44.536 1.00 30.13 637 ALA A N 1
ATOM 5276 C CA . ALA A 1 637 ? 1.043 38.567 44.890 1.00 30.13 637 ALA A CA 1
ATOM 5277 C C . ALA A 1 637 ? 0.347 39.682 44.124 1.00 30.13 637 ALA A C 1
ATOM 5278 O O . ALA A 1 637 ? -0.302 39.451 43.101 1.00 30.13 637 ALA A O 1
ATOM 5280 N N . SER A 1 638 ? 0.491 40.904 44.641 1.00 30.14 638 SER A N 1
ATOM 5281 C CA . SER A 1 638 ? -0.117 42.067 44.005 1.00 30.14 638 SER A CA 1
ATOM 5282 C C . SER A 1 638 ? 0.667 42.538 42.787 1.00 30.14 638 SER A C 1
ATOM 5283 O O . SER A 1 638 ? 0.065 43.016 41.818 1.00 30.14 638 SER A O 1
ATOM 5286 N N . VAL A 1 639 ? 1.991 42.420 42.816 1.00 29.24 639 VAL A N 1
ATOM 5287 C CA . VAL A 1 639 ? 2.815 42.956 41.725 1.00 29.24 639 VAL A CA 1
ATOM 5288 C C . VAL A 1 639 ? 2.462 42.243 40.426 1.00 29.24 639 VAL A C 1
ATOM 5289 O O . VAL A 1 639 ? 2.472 40.997 40.382 1.00 29.24 639 VAL A O 1
ATOM 5293 N N . PRO A 1 640 ? 2.152 42.958 39.344 1.00 28.18 640 PRO A N 1
ATOM 5294 C CA . PRO A 1 640 ? 1.934 42.277 38.061 1.00 28.18 640 PRO A CA 1
ATOM 5295 C C . PRO A 1 640 ? 3.205 41.568 37.627 1.00 28.18 640 PRO A C 1
ATOM 5296 O O . PRO A 1 640 ? 4.274 42.173 37.536 1.00 28.18 640 PRO A O 1
ATOM 5300 N N . MET A 1 641 ? 3.087 40.268 37.381 1.00 25.44 641 MET A N 1
ATOM 5301 C CA . MET A 1 641 ? 4.236 39.451 37.018 1.00 25.44 641 MET A CA 1
ATOM 5302 C C . MET A 1 641 ? 3.838 38.029 36.660 1.00 25.44 641 MET A C 1
ATOM 5303 O O . MET A 1 641 ? 2.830 37.514 37.151 1.00 25.44 641 MET A O 1
ATOM 5308 N N . VAL A 1 642 ? 4.636 37.405 35.796 1.00 21.60 642 VAL A N 1
ATOM 5309 C CA . VAL A 1 642 ? 4.391 36.015 35.441 1.00 21.60 642 VAL A CA 1
ATOM 5310 C C . VAL A 1 642 ? 4.578 35.166 36.688 1.00 21.60 642 VAL A C 1
ATOM 5311 O O . VAL A 1 642 ? 5.623 35.227 37.348 1.00 21.60 642 VAL A O 1
ATOM 5315 N N . GLY A 1 643 ? 3.564 34.374 37.022 1.00 24.06 643 GLY A N 1
ATOM 5316 C CA . GLY A 1 643 ? 3.597 33.548 38.207 1.00 24.06 643 GLY A CA 1
ATOM 5317 C C . GLY A 1 643 ? 3.069 34.210 39.459 1.00 24.06 643 GLY A C 1
ATOM 5318 O O . GLY A 1 643 ? 2.997 33.550 40.502 1.00 24.06 643 GLY A O 1
ATOM 5319 N N . SER A 1 644 ? 2.709 35.490 39.397 1.00 27.37 644 SER A N 1
ATOM 5320 C CA . SER A 1 644 ? 2.131 36.183 40.538 1.00 27.37 644 SER A CA 1
ATOM 5321 C C . SER A 1 644 ? 0.634 35.948 40.678 1.00 27.37 644 SER A C 1
ATOM 5322 O O . SER A 1 644 ? 0.068 36.280 41.724 1.00 27.37 644 SER A O 1
ATOM 5325 N N . GLY A 1 645 ? -0.016 35.390 39.661 1.00 27.13 645 GLY A N 1
ATOM 5326 C CA . GLY A 1 645 ? -1.436 35.123 39.730 1.00 27.13 645 GLY A CA 1
ATOM 5327 C C . GLY A 1 645 ? -2.325 36.323 39.504 1.00 27.13 645 GLY A C 1
ATOM 5328 O O . GLY A 1 645 ? -3.548 36.196 39.624 1.00 27.13 645 GLY A O 1
ATOM 5329 N N . MET A 1 646 ? -1.754 37.481 39.177 1.00 28.92 646 MET A N 1
ATOM 5330 C CA . MET A 1 646 ? -2.526 38.698 38.962 1.00 28.92 646 MET A CA 1
ATOM 5331 C C . MET A 1 646 ? -3.121 38.783 37.565 1.00 28.92 646 MET A C 1
ATOM 5332 O O . MET A 1 646 ? -3.829 39.751 37.270 1.00 28.92 646 MET A O 1
ATOM 5337 N N . HIS A 1 647 ? -2.854 37.801 36.703 1.00 24.84 647 HIS A N 1
ATOM 5338 C CA . HIS A 1 647 ? -3.344 37.856 35.330 1.00 24.84 647 HIS A CA 1
ATOM 5339 C C . HIS A 1 647 ? -4.866 37.904 35.285 1.00 24.84 647 HIS A C 1
ATOM 5340 O O . HIS A 1 647 ? -5.454 38.681 34.526 1.00 24.84 647 HIS A O 1
ATOM 5347 N N . TYR A 1 648 ? -5.518 37.082 36.100 1.00 23.23 648 TYR A N 1
ATOM 5348 C CA . TYR A 1 648 ? -6.885 36.670 35.831 1.00 23.23 648 TYR A CA 1
ATOM 5349 C C . TYR A 1 648 ? -7.908 37.652 36.387 1.00 23.23 648 TYR A C 1
ATOM 5350 O O . TYR A 1 648 ? -7.600 38.546 37.180 1.00 23.23 648 TYR A O 1
ATOM 5359 N N . VAL A 1 649 ? -9.151 37.458 35.951 1.00 24.70 649 VAL A N 1
ATOM 5360 C CA . VAL A 1 649 ? -10.278 38.302 36.325 1.00 24.70 649 VAL A CA 1
ATOM 5361 C C . VAL A 1 649 ? -11.029 37.653 37.478 1.00 24.70 649 VAL A C 1
ATOM 5362 O O . VAL A 1 649 ? -11.148 38.232 38.563 1.00 24.70 649 VAL A O 1
ATOM 5366 N N . ASP A 1 650 ? -11.535 36.446 37.248 1.00 27.99 650 ASP A N 1
ATOM 5367 C CA . ASP A 1 650 ? -12.300 35.698 38.233 1.00 27.99 650 ASP A CA 1
ATOM 5368 C C . ASP A 1 650 ? -11.672 34.327 38.442 1.00 27.99 650 ASP A C 1
ATOM 5369 O O . ASP A 1 650 ? -10.748 33.924 37.731 1.00 27.99 650 ASP A O 1
ATOM 5374 N N . ALA A 1 651 ? -12.189 33.605 39.433 1.00 29.05 651 ALA A N 1
ATOM 5375 C CA . ALA A 1 651 ? -11.673 32.292 39.791 1.00 29.05 651 ALA A CA 1
ATOM 5376 C C . ALA A 1 651 ? -12.459 31.151 39.161 1.00 29.05 651 ALA A C 1
ATOM 5377 O O . ALA A 1 651 ? -12.197 29.988 39.484 1.00 29.05 651 ALA A O 1
ATOM 5379 N N . TYR A 1 652 ? -13.415 31.447 38.288 1.00 26.72 652 TYR A N 1
ATOM 5380 C CA . TYR A 1 652 ? -14.113 30.393 37.575 1.00 26.72 652 TYR A CA 1
ATOM 5381 C C . TYR A 1 652 ? -13.141 29.673 36.639 1.00 26.72 652 TYR A C 1
ATOM 5382 O O . TYR A 1 652 ? -12.134 30.248 36.219 1.00 26.72 652 TYR A O 1
ATOM 5391 N N . PRO A 1 653 ? -13.412 28.413 36.302 1.00 22.83 653 PRO A N 1
ATOM 5392 C CA . PRO A 1 653 ? -12.553 27.719 35.335 1.00 22.83 653 PRO A CA 1
ATOM 5393 C C . PRO A 1 653 ? -12.484 28.474 34.015 1.00 22.83 653 PRO A C 1
ATOM 5394 O O . PRO A 1 653 ? -13.463 29.075 33.571 1.00 22.83 653 PRO A O 1
ATOM 5398 N N . MET A 1 654 ? -11.307 28.444 33.393 1.00 19.19 654 MET A N 1
ATOM 5399 C CA . MET A 1 654 ? -11.101 29.161 32.141 1.00 19.19 654 MET A CA 1
ATOM 5400 C C . MET A 1 654 ? -12.113 28.704 31.099 1.00 19.19 654 MET A C 1
ATOM 5401 O O . MET A 1 654 ? -12.312 27.504 30.895 1.00 19.19 654 MET A O 1
ATOM 5406 N N . GLY A 1 655 ? -12.744 29.667 30.429 1.00 19.76 655 GLY A N 1
ATOM 5407 C CA . GLY A 1 655 ? -13.855 29.361 29.552 1.00 19.76 655 GLY A CA 1
ATOM 5408 C C . GLY A 1 655 ? -14.976 28.701 30.327 1.00 19.76 655 GLY A C 1
ATOM 5409 O O . GLY A 1 655 ? -15.536 27.693 29.888 1.00 19.76 655 GLY A O 1
ATOM 5410 N N . TYR A 1 656 ? -15.316 29.276 31.480 1.00 23.00 656 TYR A N 1
ATOM 5411 C CA . TYR A 1 656 ? -16.112 28.571 32.483 1.00 23.00 656 TYR A CA 1
ATOM 5412 C C . TYR A 1 656 ? -17.410 27.987 31.943 1.00 23.00 656 TYR A C 1
ATOM 5413 O O . TYR A 1 656 ? -17.667 26.797 32.184 1.00 23.00 656 TYR A O 1
ATOM 5422 N N . PRO A 1 657 ? -18.261 28.731 31.237 1.00 21.54 657 PRO A N 1
ATOM 5423 C CA . PRO A 1 657 ? -19.491 28.111 30.724 1.00 21.54 657 PRO A CA 1
ATOM 5424 C C . PRO A 1 657 ? -19.223 26.943 29.796 1.00 21.54 657 PRO A C 1
ATOM 5425 O O . PRO A 1 657 ? -19.973 25.959 29.817 1.00 21.54 657 PRO A O 1
ATOM 5429 N N . PHE A 1 658 ? -18.161 27.014 28.992 1.00 19.28 658 PHE A N 1
ATOM 5430 C CA . PHE A 1 658 ? -17.895 26.025 27.954 1.00 19.28 658 PHE A CA 1
ATOM 5431 C C . PHE A 1 658 ? -16.630 25.221 28.225 1.00 19.28 658 PHE A C 1
ATOM 5432 O O . PHE A 1 658 ? -16.089 24.599 27.306 1.00 19.28 658 PHE A O 1
ATOM 5440 N N . ASP A 1 659 ? -16.145 25.213 29.468 1.00 20.78 659 ASP A N 1
ATOM 5441 C CA . ASP A 1 659 ? -14.943 24.453 29.789 1.00 20.78 659 ASP A CA 1
ATOM 5442 C C . ASP A 1 659 ? -15.174 22.949 29.777 1.00 20.78 659 ASP A C 1
ATOM 5443 O O . ASP A 1 659 ? -14.199 22.196 29.833 1.00 20.78 659 ASP A O 1
ATOM 5448 N N . ARG A 1 660 ? -16.419 22.498 29.715 1.00 20.69 660 ARG A N 1
ATOM 5449 C CA . ARG A 1 660 ? -16.749 21.083 29.724 1.00 20.69 660 ARG A CA 1
ATOM 5450 C C . ARG A 1 660 ? -17.865 20.832 28.724 1.00 20.69 660 ARG A C 1
ATOM 5451 O O . ARG A 1 660 ? -18.536 21.773 28.286 1.00 20.69 660 ARG A O 1
ATOM 5459 N N . PRO A 1 661 ? -18.084 19.575 28.338 1.00 19.08 661 PRO A N 1
ATOM 5460 C CA . PRO A 1 661 ? -19.127 19.283 27.350 1.00 19.08 661 PRO A CA 1
ATOM 5461 C C . PRO A 1 661 ? -20.498 19.748 27.815 1.00 19.08 661 PRO A C 1
ATOM 5462 O O . PRO A 1 661 ? -20.802 19.772 29.009 1.00 19.08 661 PRO A O 1
ATOM 5466 N N . VAL A 1 662 ? -21.325 20.129 26.844 1.00 21.27 662 VAL A N 1
ATOM 5467 C CA . VAL A 1 662 ? -22.665 20.642 27.096 1.00 21.27 662 VAL A CA 1
ATOM 5468 C C . VAL A 1 662 ? -23.668 19.550 26.761 1.00 21.27 662 VAL A C 1
ATOM 5469 O O . VAL A 1 662 ? -23.717 19.071 25.621 1.00 21.27 662 VAL A O 1
ATOM 5473 N N . TYR A 1 663 ? -24.470 19.158 27.749 1.00 28.04 663 TYR A N 1
ATOM 5474 C CA . TYR A 1 663 ? -25.447 18.092 27.584 1.00 28.04 663 TYR A CA 1
ATOM 5475 C C . TYR A 1 663 ? -26.849 18.605 27.280 1.00 28.04 663 TYR A C 1
ATOM 5476 O O . TYR A 1 663 ? -27.716 17.806 26.911 1.00 28.04 663 TYR A O 1
ATOM 5485 N N . TYR A 1 664 ? -27.094 19.910 27.417 1.00 29.10 664 TYR A N 1
ATOM 5486 C CA . TYR A 1 664 ? -28.401 20.484 27.099 1.00 29.10 664 TYR A CA 1
ATOM 5487 C C . TYR A 1 664 ? -28.177 21.919 26.629 1.00 29.10 664 TYR A C 1
ATOM 5488 O O . TYR A 1 664 ? -27.943 22.812 27.448 1.00 29.10 664 TYR A O 1
ATOM 5497 N N . GLU A 1 665 ? -28.251 22.131 25.313 1.00 25.91 665 GLU A N 1
ATOM 5498 C CA . GLU A 1 665 ? -28.136 23.483 24.775 1.00 25.91 665 GLU A CA 1
ATOM 5499 C C . GLU A 1 665 ? -29.290 24.365 25.244 1.00 25.91 665 GLU A C 1
ATOM 5500 O O . GLU A 1 665 ? -29.093 25.548 25.558 1.00 25.91 665 GLU A O 1
ATOM 5506 N N . GLU A 1 666 ? -30.503 23.807 25.292 1.00 27.87 666 GLU A N 1
ATOM 5507 C CA . GLU A 1 666 ? -31.650 24.581 25.746 1.00 27.87 666 GLU A CA 1
ATOM 5508 C C . GLU A 1 666 ? -31.431 25.113 27.153 1.00 27.87 666 GLU A C 1
ATOM 5509 O O . GLU A 1 666 ? -31.985 26.155 27.517 1.00 27.87 666 GLU A O 1
ATOM 5515 N N . LEU A 1 667 ? -30.626 24.416 27.956 1.00 26.90 667 LEU A N 1
ATOM 5516 C CA . LEU A 1 667 ? -30.274 24.933 29.272 1.00 26.90 667 LEU A CA 1
ATOM 5517 C C . LEU A 1 667 ? -29.486 26.231 29.156 1.00 26.90 667 LEU A C 1
ATOM 5518 O O . LEU A 1 667 ? -29.753 27.196 29.880 1.00 26.90 667 LEU A O 1
ATOM 5523 N N . PHE A 1 668 ? -28.511 26.274 28.244 1.00 24.20 668 PHE A N 1
ATOM 5524 C CA . PHE A 1 668 ? -27.728 27.491 28.059 1.00 24.20 668 PHE A CA 1
ATOM 5525 C C . PHE A 1 668 ? -28.561 28.604 27.442 1.00 24.20 668 PHE A C 1
ATOM 5526 O O . PHE A 1 668 ? -28.262 29.786 27.645 1.00 24.20 668 PHE A O 1
ATOM 5534 N N . TYR A 1 669 ? -29.597 28.251 26.680 1.00 25.49 669 TYR A N 1
ATOM 5535 C CA . TYR A 1 669 ? -30.491 29.271 26.143 1.00 25.49 669 TYR A CA 1
ATOM 5536 C C . TYR A 1 669 ? -31.456 29.805 27.195 1.00 25.49 669 TYR A C 1
ATOM 5537 O O . TYR A 1 669 ? -31.830 30.982 27.144 1.00 25.49 669 TYR A O 1
ATOM 5546 N N . ALA A 1 670 ? -31.864 28.969 28.151 1.00 27.40 670 ALA A N 1
ATOM 5547 C CA . ALA A 1 670 ? -32.894 29.341 29.113 1.00 27.40 670 ALA A CA 1
ATOM 5548 C C . ALA A 1 670 ? -32.367 30.148 30.292 1.00 27.40 670 ALA A C 1
ATOM 5549 O O . ALA A 1 670 ? -33.174 30.704 31.044 1.00 27.40 670 ALA A O 1
ATOM 5551 N N . LEU A 1 671 ? -31.058 30.230 30.480 1.00 28.04 671 LEU A N 1
ATOM 5552 C CA . LEU A 1 671 ? -30.517 30.952 31.627 1.00 28.04 671 LEU A CA 1
ATOM 5553 C C . LEU A 1 671 ? -30.777 32.446 31.472 1.00 28.04 671 LEU A C 1
ATOM 5554 O O . LEU A 1 671 ? -30.358 33.033 30.466 1.00 28.04 671 LEU A O 1
ATOM 5559 N N . PRO A 1 672 ? -31.457 33.099 32.419 1.00 29.86 672 PRO A N 1
ATOM 5560 C CA . PRO A 1 672 ? -31.666 34.552 32.278 1.00 29.86 672 PRO A CA 1
ATOM 5561 C C . PRO A 1 672 ? -30.369 35.333 32.172 1.00 29.86 672 PRO A C 1
ATOM 5562 O O . PRO A 1 672 ? -30.291 36.306 31.411 1.00 29.86 672 PRO A O 1
ATOM 5566 N N . ASN A 1 673 ? -29.340 34.928 32.915 1.00 29.21 673 ASN A N 1
ATOM 5567 C CA . ASN A 1 673 ? -28.066 35.635 32.919 1.00 29.21 673 ASN A CA 1
ATOM 5568 C C . ASN A 1 673 ? -27.204 35.316 31.708 1.00 29.21 673 ASN A C 1
ATOM 5569 O O . ASN A 1 673 ? -26.016 35.656 31.710 1.00 29.21 673 ASN A O 1
ATOM 5574 N N . SER A 1 674 ? -27.763 34.676 30.689 1.00 28.59 674 SER A N 1
ATOM 5575 C CA . SER A 1 674 ? -27.071 34.387 29.445 1.00 28.59 674 SER A CA 1
ATOM 5576 C C . SER A 1 674 ? -27.816 35.024 28.281 1.00 28.59 674 SER A C 1
ATOM 5577 O O . SER A 1 674 ? -28.970 35.442 28.402 1.00 28.59 674 SER A O 1
ATOM 5580 N N . TYR A 1 675 ? -27.143 35.092 27.136 1.00 26.14 675 TYR A N 1
ATOM 5581 C CA . TYR A 1 675 ? -27.773 35.640 25.945 1.00 26.14 675 TYR A CA 1
ATOM 5582 C C . TYR A 1 675 ? -26.967 35.237 24.720 1.00 26.14 675 TYR A C 1
ATOM 5583 O O . TYR A 1 675 ? -25.740 35.347 24.716 1.00 26.14 675 TYR A O 1
ATOM 5592 N N . PHE A 1 676 ? -27.670 34.773 23.691 1.00 22.89 676 PHE A N 1
ATOM 5593 C CA . PHE A 1 676 ? -27.082 34.449 22.399 1.00 22.89 676 PHE A CA 1
ATOM 5594 C C . PHE A 1 676 ? -27.504 35.513 21.398 1.00 22.89 676 PHE A C 1
ATOM 5595 O O . PHE A 1 676 ? -28.694 35.820 21.280 1.00 22.89 676 PHE A O 1
ATOM 5603 N N . GLN A 1 677 ? -26.534 36.077 20.685 1.00 23.22 677 GLN A N 1
ATOM 5604 C CA . GLN A 1 677 ? -26.799 37.132 19.720 1.00 23.22 677 GLN A CA 1
ATOM 5605 C C . GLN A 1 677 ? -26.029 36.838 18.442 1.00 23.22 677 GLN A C 1
ATOM 5606 O O . GLN A 1 677 ? -24.852 36.474 18.489 1.00 23.22 677 GLN A O 1
ATOM 5612 N N . ASP A 1 678 ? -26.701 36.989 17.305 1.00 21.37 678 ASP A N 1
ATOM 5613 C CA . ASP A 1 678 ? -26.140 36.640 16.008 1.00 21.37 678 ASP A CA 1
ATOM 5614 C C . ASP A 1 678 ? -25.635 37.892 15.308 1.00 21.37 678 ASP A C 1
ATOM 5615 O O . ASP A 1 678 ? -26.301 38.932 15.326 1.00 21.37 678 ASP A O 1
ATOM 5620 N N . VAL A 1 679 ? -24.461 37.786 14.694 1.00 20.03 679 VAL A N 1
ATOM 5621 C CA . VAL A 1 679 ? -23.835 38.890 13.981 1.00 20.03 679 VAL A CA 1
ATOM 5622 C C . VAL A 1 679 ? -23.296 38.378 12.656 1.00 20.03 679 VAL A C 1
ATOM 5623 O O . VAL A 1 679 ? -22.842 37.233 12.559 1.00 20.03 679 VAL A O 1
ATOM 5627 N N . ARG A 1 680 ? -23.352 39.227 11.638 1.00 19.79 680 ARG A N 1
ATOM 5628 C CA . ARG A 1 680 ? -22.704 38.973 10.360 1.00 19.79 680 ARG A CA 1
ATOM 5629 C C . ARG A 1 680 ? -21.480 39.871 10.275 1.00 19.79 680 ARG A C 1
ATOM 5630 O O . ARG A 1 680 ? -21.591 41.091 10.438 1.00 19.79 680 ARG A O 1
ATOM 5638 N N . ILE A 1 681 ? -20.320 39.271 10.040 1.00 18.62 681 ILE A N 1
ATOM 5639 C CA . ILE A 1 681 ? -19.082 40.019 9.867 1.00 18.62 681 ILE A CA 1
ATOM 5640 C C . ILE A 1 681 ? -18.857 40.197 8.373 1.00 18.62 681 ILE A C 1
ATOM 5641 O O . ILE A 1 681 ? -18.781 39.216 7.627 1.00 18.62 681 ILE A O 1
ATOM 5646 N N . TYR A 1 682 ? -18.766 41.447 7.934 1.00 19.18 682 TYR A N 1
ATOM 5647 C CA . TYR A 1 682 ? -18.721 41.776 6.517 1.00 19.18 682 TYR A CA 1
ATOM 5648 C C . TYR A 1 682 ? -17.287 42.032 6.079 1.00 19.18 682 TYR A C 1
ATOM 5649 O O . TYR A 1 682 ? -16.606 42.900 6.631 1.00 19.18 682 TYR A O 1
ATOM 5658 N N . TYR A 1 683 ? -16.842 41.274 5.083 1.00 17.65 683 TYR A N 1
ATOM 5659 C CA . TYR A 1 683 ? -15.542 41.467 4.462 1.00 17.65 683 TYR A CA 1
ATOM 5660 C C . TYR A 1 683 ? -15.668 42.435 3.295 1.00 17.65 683 TYR A C 1
ATOM 5661 O O . TYR A 1 683 ? -16.542 42.273 2.439 1.00 17.65 683 TYR A O 1
ATOM 5670 N N . GLN A 1 684 ? -14.795 43.440 3.264 1.00 19.44 684 GLN A N 1
ATOM 5671 C CA . GLN A 1 684 ? -14.790 44.438 2.201 1.00 19.44 684 GLN A CA 1
ATOM 5672 C C . GLN A 1 684 ? -13.389 44.529 1.620 1.00 19.44 684 GLN A C 1
ATOM 5673 O O . GLN A 1 684 ? -12.414 44.675 2.364 1.00 19.44 684 GLN A O 1
ATOM 5679 N N . GLY A 1 685 ? -13.292 44.447 0.298 1.00 21.37 685 GLY A N 1
ATOM 5680 C CA . GLY A 1 685 ? -12.012 44.520 -0.382 1.00 21.37 685 GLY A CA 1
ATOM 5681 C C . GLY A 1 685 ? -11.990 43.720 -1.671 1.00 21.37 685 GLY A C 1
ATOM 5682 O O . GLY A 1 685 ? -13.007 43.166 -2.087 1.00 21.37 685 GLY A O 1
#

Solvent-accessible surface area: 26224 Å² total; per-residue (Å²): 140,133,81,97,48,33,160,44,0,72,57,0,3,60,9,0,26,17,51,1,75,21,141,59,0,50,126,30,2,121,85,21,96,1,86,98,77,23,85,56,8,70,88,90,108,6,3,90,69,0,59,126,20,59,90,139,136,43,10,1,114,67,47,46,19,16,0,6,1,22,14,54,0,24,111,0,1,31,0,0,0,63,0,0,41,36,7,94,71,35,80,9,0,20,52,0,0,0,11,0,2,22,71,1,1,19,16,0,1,10,12,0,0,4,0,0,1,2,8,8,88,73,1,5,51,5,1,6,8,12,5,8,38,11,14,0,5,10,2,9,17,76,116,6,1,78,90,0,28,83,20,8,121,94,43,133,78,142,71,62,105,80,38,28,94,83,52,4,121,14,66,36,12,41,168,182,60,144,27,59,88,16,10,62,0,4,17,2,8,8,0,2,7,1,0,3,2,0,8,6,3,7,0,0,3,0,16,22,0,13,1,101,105,16,60,0,86,86,0,16,2,0,21,1,2,10,8,2,3,18,2,3,13,4,0,3,15,0,0,7,2,6,53,49,46,15,122,15,51,123,14,59,7,104,85,47,2,60,1,5,6,100,1,25,0,6,3,40,82,59,61,81,0,10,29,5,126,59,136,6,82,1,92,77,143,99,10,7,154,75,46,147,100,64,208,24,108,10,1,69,1,25,59,51,0,47,47,24,23,118,44,0,51,80,4,1,66,66,0,86,1,96,35,140,80,63,101,171,45,64,0,96,60,132,59,0,12,14,44,0,0,10,0,0,6,5,0,66,24,12,28,56,104,141,64,2,3,3,0,4,8,15,0,0,9,0,0,2,68,16,122,18,23,137,61,36,60,124,13,37,0,4,1,0,6,6,4,22,0,0,2,7,2,7,0,0,0,6,0,0,78,34,0,5,28,8,0,49,89,0,1,73,97,55,51,128,103,25,60,98,116,68,1,26,26,138,28,6,78,3,97,75,11,84,28,49,102,1,31,0,51,58,74,98,49,118,4,55,1,12,11,2,6,111,8,50,65,111,16,0,62,135,55,42,2,101,0,72,2,0,12,84,13,0,35,17,109,110,3,34,7,67,0,56,2,49,6,94,126,96,36,72,0,0,0,5,4,4,0,0,0,40,69,19,48,160,50,162,88,14,56,6,63,101,0,16,46,17,3,0,6,2,1,6,22,72,69,131,0,109,75,30,152,18,84,4,76,42,54,9,92,79,3,40,14,8,0,6,10,10,60,6,14,98,88,8,20,124,116,25,52,28,169,133,142,91,39,12,4,0,0,2,11,10,16,48,43,0,2,0,0,34,0,25,93,145,12,32,31,0,5,5,0,1,0,0,5,110,81,63,81,45,136,55,100,40,90,95,32,34,6,1,11,1,64,0,19,10,8,30,32,46,32,8,10,1,13,9,23,35,11,125,113,38,124,32,5,85,76,8,67,0,7,64,33,32,70,12,130,0,57,40,97,116

Foldseek 3Di:
DLQVVLVLQQLLLFLLLDAQLDPVLVVLQVPDDCVVCCPQFPDSVLVVVLVVCPPPPNAFFAPFDAFCLDDSSVVNLVSLLSVLQRRNDVVSNSSSLSNCSRTHYSVSSVLSVLLSQCQHPVNVLRFYDQPCQSFVLQQAFVVQLVLLQVLVVVPDPPPPVHSFQAAAAGDFDCPPPPFDVVLVCRLPLSPQQVLSLLQLQCSLPPLADDCVVRLLVLVLQLLCLLLLLLQVLLLVQLQCQQVLHFHQDADDLQWFAQHWADGRGADLSRHRADTGDGRQNLQLCRLAPPADPPPDPLSRLSVLLVQLVVQLLVCLVVCWDQAPVRDTDHLLPPSNSSQSSNCACLYPSHRHCVRNPHNLSSLLSRVQSDHCAPDPNGGRTHLCSHSSRNSSDSSSSNVVVVVSVSVQSSQAVRPDADFLVNQADPQKFFPDKFKPAKEKEWDKDKHWNNSSYDDDSVCSVVVRGTYIYIYTHMAIDKMKMKIKMFGAAFAKKKKWKWKFAQAGSVRDGDFCLRTLSSIWTLAIAIDGDHHGMDMDMDILQRGFATSHFAPVPPVSCCVNVVCPQDSGSNNSGRRSRSSDHAAEQVFRKIKMKMAMGGAACRPQCDDDDHNSRSPRHGGNARDSRNSSHRHPDSVSQVPHRRMDMGMHTYHYDD

CATH classification: 2.60.40.1520

Nearest PDB structures (foldseek):
  7ze1-assembly1_A  TM=1.002E+00  e=0.000E+00  Tribolium castaneum
  3gwj-assembly1_F  TM=8.748E-01  e=6.848E-55  Antheraea pernyi
  4l37-assembly1_B  TM=8.798E-01  e=1.704E-54  Bombyx mori
  8ca9-assembly1_A  TM=8.686E-01  e=1.505E-53  Galleria mellonella
  3ixw-assembly1_D  TM=8.279E-01  e=7.870E-37  Androctonus australis